Protein AF-0000000071928024 (afdb_homodimer)

Radius of gyration: 30.26 Å; Cα contacts (8 Å, |Δi|>4): 1349; chains: 2; bounding box: 45×90×63 Å

pLDDT: mean 90.98, std 7.34, range [58.66, 98.44]

Secondary structure (DSSP, 8-state):
--EEEEEE--EEEEEEEESS---TT-EEEEEEEEEEEESHHHHHHHHHHHTT-EEEEEEEEESSHHHHHHHHHHHHTT-EEEEEEEESS----EEEEE-TT--EEEEEPPP-----S----S--SEEEEE--SSTTHHHHHHHTTTSEEEEEPPGGG-S----SEEEEEHHHH-S-S-HHHHHHHHH-TT--EEEEE-GGG-EEEEETTEEEEEPPPP---S--TTHHHHHHHHHHHHHHTT--HHHHHHHHHHHHHHHHTSSSSSPPHHHHHHHTS--/--EEEEEE--EEEEEEEESS---TT-EEEEEEEEEEEESHHHHHHHHHHHTT-EEEEEEEEESSHHHHHHHHHHHHTT-EEEEEEEESS----EEEEE-TT--EEEEEPPP-----S----S--SEEEEE--SSTTHHHHHHHTTTSEEEEEPPGGG-S----SEEEEEHHHH-S-S-HHHHHHHHH-TT--EEEEE-GGG-EEEEETTEEEEEPPPP---S--TTHHHHHHHHHHHHHHTT--HHHHHHHHHHHHHHHHTSSSSSPPHHHHHHHTS--

Sequence (558 aa):
MSRILLLANLNCDHVLSLSEPLVAGARLQYLDQGRRLGGGAANTGIGLVWAGHEVTIASRIGLDETGDWLLEQAAGYGLDCSHVERFGGETGELLILVDSTGERTILRRPRRPDLPGDLPSEGVDCLYVNYPGTAIIGYMRQMLGKSFVVAQYPKGGQARRPCHVLVASRSDLGEVDDPWQHARQIAGEQLAWLVLTEGKAGAVAIHGEEQIRVAARPVSVVDTTGAGDAFAGGLIHGLARGMAIRDALQCAVDWGAFAVASESSIPSSALKNWLRQPHMSRILLLANLNCDHVLSLSEPLVAGARLQYLDQGRRLGGGAANTGIGLVWAGHEVTIASRIGLDETGDWLLEQAAGYGLDCSHVERFGGETGELLILVDSTGERTILRRPRRPDLPGDLPSEGVDCLYVNYPGTAIIGYMRQMLGKSFVVAQYPKGGQARRPCHVLVASRSDLGEVDDPWQHARQIAGEQLAWLVLTEGKAGAVAIHGEEQIRVAARPVSVVDTTGAGDAFAGGLIHGLARGMAIRDALQCAVDWGAFAVASESSIPSSALKNWLRQPH

Nearest PDB structures (foldseek):
  8cqx-assembly1_A  TM=8.487E-01  e=2.658E-20  Thermus sp.
  6znx-assembly1_A  TM=8.185E-01  e=6.713E-20  Thermus sp. 2.9
  1vm7-assembly1_B  TM=8.241E-01  e=2.400E-19  Thermotoga maritima MSB8
  3go6-assembly1_A  TM=7.535E-01  e=8.328E-17  Mycobacterium tuberculosis
  3i3y-assembly1_C  TM=7.233E-01  e=1.958E-17  Klebsiella pneumoniae subsp. pneumoniae MGH 78578

Organism: Aeromonas hydrophila subsp. hydrophila (strain ATCC 7966 / DSM 30187 / BCRC 13018 / CCUG 14551 / JCM 1027 / KCTC 2358 / NCIMB 9240 / NCTC 8049) (NCBI:txid380703)

Structure (mmCIF, N/CA/C/O backbone):
data_AF-0000000071928024-model_v1
#
loop_
_entity.id
_entity.type
_entity.pdbx_description
1 polymer 'Carbohydrate kinase, PfkB family'
#
loop_
_atom_site.group_PDB
_atom_site.id
_atom_site.type_symbol
_atom_site.label_atom_id
_atom_site.label_alt_id
_atom_site.label_comp_id
_atom_site.label_asym_id
_atom_site.label_entity_id
_atom_site.label_seq_id
_atom_site.pdbx_PDB_ins_code
_atom_site.Cartn_x
_atom_site.Cartn_y
_atom_site.Cartn_z
_atom_site.occupancy
_atom_site.B_iso_or_equiv
_atom_site.auth_seq_id
_atom_site.auth_comp_id
_atom_site.auth_asym_id
_atom_site.auth_atom_id
_atom_site.pdbx_PDB_model_num
ATOM 1 N N . MET A 1 1 ? -13.023 38.625 9.438 1 88.38 1 MET A N 1
ATOM 2 C CA . MET A 1 1 ? -12.383 37.875 8.367 1 88.38 1 MET A CA 1
ATOM 3 C C . MET A 1 1 ? -10.914 38.25 8.242 1 88.38 1 MET A C 1
ATOM 5 O O . MET A 1 1 ? -10.562 39.406 8.148 1 88.38 1 MET A O 1
ATOM 9 N N . SER A 1 2 ? -10.031 37.281 8.438 1 96.19 2 SER A N 1
ATOM 10 C CA . SER A 1 2 ? -8.586 37.5 8.336 1 96.19 2 SER A CA 1
ATOM 11 C C . SER A 1 2 ? -7.996 36.781 7.141 1 96.19 2 SER A C 1
ATOM 13 O O . SER A 1 2 ? -8.547 35.781 6.688 1 96.19 2 SER A O 1
ATOM 15 N N . ARG A 1 3 ? -6.961 37.375 6.555 1 97.06 3 ARG A N 1
ATOM 16 C CA . ARG A 1 3 ? -6.16 36.719 5.527 1 97.06 3 ARG A CA 1
ATOM 17 C C . ARG A 1 3 ? -5.105 35.812 6.152 1 97.06 3 ARG A C 1
ATOM 19 O O . ARG A 1 3 ? -4.211 36.281 6.855 1 97.06 3 ARG A O 1
ATOM 26 N N . ILE A 1 4 ? -5.312 34.562 5.906 1 98.06 4 ILE A N 1
ATOM 27 C CA . ILE A 1 4 ? -4.422 33.594 6.52 1 98.06 4 ILE A CA 1
ATOM 28 C C . ILE A 1 4 ? -3.65 32.844 5.434 1 98.06 4 ILE A C 1
ATOM 30 O O . ILE A 1 4 ? -4.238 32.375 4.453 1 98.06 4 ILE A O 1
ATOM 34 N N . LEU A 1 5 ? -2.352 32.75 5.547 1 97.56 5 LEU A N 1
ATOM 35 C CA . LEU A 1 5 ? -1.488 31.953 4.676 1 97.56 5 LEU A CA 1
ATOM 36 C C . LEU A 1 5 ? -0.953 30.734 5.402 1 97.56 5 LEU A C 1
ATOM 38 O O . LEU A 1 5 ? -0.353 30.859 6.477 1 97.56 5 LEU A O 1
ATOM 42 N N . LEU A 1 6 ? -1.237 29.609 4.867 1 97.19 6 LEU A N 1
ATOM 43 C CA . LEU A 1 6 ? -0.729 28.359 5.422 1 97.19 6 LEU A CA 1
ATOM 44 C C . LEU A 1 6 ? 0.419 27.812 4.578 1 97.19 6 LEU A C 1
ATOM 46 O O . LEU A 1 6 ? 0.23 27.484 3.404 1 97.19 6 LEU A O 1
ATOM 50 N N . LEU A 1 7 ? 1.562 27.781 5.141 1 95.75 7 LEU A N 1
ATOM 51 C CA . LEU A 1 7 ? 2.678 27.062 4.543 1 95.75 7 LEU A CA 1
ATOM 52 C C . LEU A 1 7 ? 2.766 25.641 5.102 1 95.75 7 LEU A C 1
ATOM 54 O O . LEU A 1 7 ? 3.408 25.422 6.129 1 95.75 7 LEU A O 1
ATOM 58 N N . ALA A 1 8 ? 2.117 24.734 4.41 1 93.81 8 ALA A N 1
ATOM 59 C CA . ALA A 1 8 ? 1.938 23.359 4.867 1 93.81 8 ALA A CA 1
ATOM 60 C C . ALA A 1 8 ? 1.68 22.422 3.695 1 93.81 8 ALA A C 1
ATOM 62 O O . ALA A 1 8 ? 1.272 22.859 2.617 1 93.81 8 ALA A O 1
ATOM 63 N N . ASN A 1 9 ? 1.868 21.203 3.936 1 91.62 9 ASN A N 1
ATOM 64 C CA . ASN A 1 9 ? 1.751 20.219 2.857 1 91.62 9 ASN A CA 1
ATOM 65 C C . ASN A 1 9 ? 0.297 19.828 2.613 1 91.62 9 ASN A C 1
ATOM 67 O O . ASN A 1 9 ? -0.513 19.828 3.543 1 91.62 9 ASN A O 1
ATOM 71 N N . LEU A 1 10 ? 0.037 19.578 1.352 1 92.38 10 LEU A N 1
ATOM 72 C CA . LEU A 1 10 ? -1.176 18.891 0.924 1 92.38 10 LEU A CA 1
ATOM 73 C C . LEU A 1 10 ? -0.891 17.422 0.627 1 92.38 10 LEU A C 1
ATOM 75 O O . LEU A 1 10 ? 0.026 17.109 -0.134 1 92.38 10 LEU A O 1
ATOM 79 N N . ASN A 1 11 ? -1.726 16.578 1.282 1 92.62 11 ASN A N 1
ATOM 80 C CA . ASN A 1 11 ? -1.462 15.156 1.123 1 92.62 11 ASN A CA 1
ATOM 81 C C . ASN A 1 11 ? -2.693 14.406 0.619 1 92.62 11 ASN A C 1
ATOM 83 O O . ASN A 1 11 ? -3.824 14.797 0.921 1 92.62 11 ASN A O 1
ATOM 87 N N . CYS A 1 12 ? -2.398 13.414 -0.195 1 94.25 12 CYS A N 1
ATOM 88 C CA . CYS A 1 12 ? -3.406 12.422 -0.548 1 94.25 12 CYS A CA 1
ATOM 89 C C . CYS A 1 12 ? -3.236 11.156 0.28 1 94.25 12 CYS A C 1
ATOM 91 O O . CYS A 1 12 ? -2.301 10.383 0.057 1 94.25 12 CYS A O 1
ATOM 93 N N . ASP A 1 13 ? -4.152 10.969 1.204 1 92.38 13 ASP A N 1
ATOM 94 C CA . ASP A 1 13 ? -4.145 9.758 2.023 1 92.38 13 ASP A CA 1
ATOM 95 C C . ASP A 1 13 ? -4.926 8.633 1.352 1 92.38 13 ASP A C 1
ATOM 97 O O . ASP A 1 13 ? -6.113 8.789 1.048 1 92.38 13 ASP A O 1
ATOM 101 N N . HIS A 1 14 ? -4.238 7.617 1.065 1 93.5 14 HIS A N 1
ATOM 102 C CA . HIS A 1 14 ? -4.883 6.422 0.535 1 93.5 14 HIS A CA 1
ATOM 103 C C . HIS A 1 14 ? -5.008 5.34 1.604 1 93.5 14 HIS A C 1
ATOM 105 O O . HIS A 1 14 ? -4.023 4.688 1.949 1 93.5 14 HIS A O 1
ATOM 111 N N . VAL A 1 15 ? -6.273 5.129 2.02 1 92.75 15 VAL A N 1
ATOM 112 C CA . VAL A 1 15 ? -6.5 4.305 3.203 1 92.75 15 VAL A CA 1
ATOM 113 C C . VAL A 1 15 ? -6.797 2.869 2.785 1 92.75 15 VAL A C 1
ATOM 115 O O . VAL A 1 15 ? -7.68 2.625 1.96 1 92.75 15 VAL A O 1
ATOM 118 N N . LEU A 1 16 ? -6.059 1.897 3.318 1 94.12 16 LEU A N 1
ATOM 119 C CA . LEU A 1 16 ? -6.262 0.464 3.145 1 94.12 16 LEU A CA 1
ATOM 120 C C . LEU A 1 16 ? -6.574 -0.206 4.48 1 94.12 16 LEU A C 1
ATOM 122 O O . LEU A 1 16 ? -5.766 -0.155 5.41 1 94.12 16 LEU A O 1
ATOM 126 N N . SER A 1 17 ? -7.727 -0.78 4.566 1 94.69 17 SER A N 1
ATOM 127 C CA . SER A 1 17 ? -8.133 -1.479 5.781 1 94.69 17 SER A CA 1
ATOM 128 C C . SER A 1 17 ? -7.75 -2.955 5.723 1 94.69 17 SER A C 1
ATOM 130 O O . SER A 1 17 ? -8.117 -3.658 4.777 1 94.69 17 SER A O 1
ATOM 132 N N . LEU A 1 18 ? -7.027 -3.393 6.711 1 95.81 18 LEU A N 1
ATOM 133 C CA . LEU A 1 18 ? -6.59 -4.781 6.762 1 95.81 18 LEU A CA 1
ATOM 134 C C . LEU A 1 18 ? -7.52 -5.613 7.637 1 95.81 18 LEU A C 1
ATOM 136 O O . LEU A 1 18 ? -8.016 -5.129 8.656 1 95.81 18 LEU A O 1
ATOM 140 N N . SER A 1 19 ? -7.742 -6.859 7.277 1 92.94 19 SER A N 1
ATOM 141 C CA . SER A 1 19 ? -8.641 -7.75 8 1 92.94 19 SER A CA 1
ATOM 142 C C . SER A 1 19 ? -7.984 -8.305 9.258 1 92.94 19 SER A C 1
ATOM 144 O O . SER A 1 19 ? -8.664 -8.828 10.148 1 92.94 19 SER A O 1
ATOM 146 N N . GLU A 1 20 ? -6.66 -8.297 9.359 1 94.94 20 GLU A N 1
ATOM 147 C CA . GLU A 1 20 ? -5.855 -8.828 10.453 1 94.94 20 GLU A CA 1
ATOM 148 C C . GLU A 1 20 ? -4.758 -7.848 10.859 1 94.94 20 GLU A C 1
ATOM 150 O O . GLU A 1 20 ? -4.496 -6.871 10.148 1 94.94 20 GLU A O 1
ATOM 155 N N . PRO A 1 21 ? -4.207 -8.055 12.031 1 95.38 21 PRO A N 1
ATOM 156 C CA . PRO A 1 21 ? -3.08 -7.199 12.422 1 95.38 21 PRO A CA 1
ATOM 157 C C . PRO A 1 21 ? -1.925 -7.262 11.422 1 95.38 21 PRO A C 1
ATOM 159 O O . PRO A 1 21 ? -1.637 -8.328 10.867 1 95.38 21 PRO A O 1
ATOM 162 N N . LEU A 1 22 ? -1.292 -6.176 11.188 1 95.88 22 LEU A N 1
ATOM 163 C CA . LEU A 1 22 ? -0.163 -6.113 10.266 1 95.88 22 LEU A CA 1
ATOM 164 C C . LEU A 1 22 ? 1.055 -6.824 10.852 1 95.88 22 LEU A C 1
ATOM 166 O O . LEU A 1 22 ? 1.538 -6.457 11.922 1 95.88 22 LEU A O 1
ATOM 170 N N . VAL A 1 23 ? 1.495 -7.82 10.195 1 94.94 23 VAL A N 1
ATOM 171 C CA . VAL A 1 23 ? 2.686 -8.57 10.578 1 94.94 23 VAL A CA 1
ATOM 172 C C . VAL A 1 23 ? 3.607 -8.727 9.367 1 94.94 23 VAL A C 1
ATOM 174 O O . VAL A 1 23 ? 3.164 -9.117 8.281 1 94.94 23 VAL A O 1
ATOM 177 N N . ALA A 1 24 ? 4.863 -8.375 9.602 1 92.88 24 ALA A N 1
ATOM 178 C CA . ALA A 1 24 ? 5.828 -8.562 8.523 1 92.88 24 ALA A CA 1
ATOM 179 C C . ALA A 1 24 ? 5.867 -10.023 8.07 1 92.88 24 ALA A C 1
ATOM 181 O O . ALA A 1 24 ? 5.836 -10.938 8.891 1 92.88 24 ALA A O 1
ATOM 182 N N . GLY A 1 25 ? 5.887 -10.273 6.738 1 90.31 25 GLY A N 1
ATOM 183 C CA . GLY A 1 25 ? 5.988 -11.617 6.184 1 90.31 25 GLY A CA 1
ATOM 184 C C . GLY A 1 25 ? 4.637 -12.266 5.949 1 90.31 25 GLY A C 1
ATOM 185 O O . GLY A 1 25 ? 4.551 -13.336 5.344 1 90.31 25 GLY A O 1
ATOM 186 N N . ALA A 1 26 ? 3.6 -11.602 6.352 1 91.75 26 ALA A N 1
ATOM 187 C CA . ALA A 1 26 ? 2.27 -12.203 6.273 1 91.75 26 ALA A CA 1
ATOM 188 C C . ALA A 1 26 ? 1.633 -11.945 4.91 1 91.75 26 ALA A C 1
ATOM 190 O O . ALA A 1 26 ? 2.152 -11.164 4.109 1 91.75 26 ALA A O 1
ATOM 191 N N . ARG A 1 27 ? 0.641 -12.734 4.641 1 89.12 27 ARG A N 1
ATOM 192 C CA . ARG A 1 27 ? -0.302 -12.5 3.551 1 89.12 27 ARG A CA 1
ATOM 193 C C . ARG A 1 27 ? -1.66 -12.062 4.086 1 89.12 27 ARG A C 1
ATOM 195 O O . ARG A 1 27 ? -2.352 -12.836 4.75 1 89.12 27 ARG A O 1
ATOM 202 N N . LEU A 1 28 ? -1.999 -10.828 3.777 1 94.12 28 LEU A N 1
ATOM 203 C CA . LEU A 1 28 ? -3.186 -10.242 4.387 1 94.12 28 LEU A CA 1
ATOM 204 C C . LEU A 1 28 ? -4.164 -9.758 3.322 1 94.12 28 LEU A C 1
ATOM 206 O O . LEU A 1 28 ? -3.752 -9.375 2.225 1 94.12 28 LEU A O 1
ATOM 210 N N . GLN A 1 29 ? -5.359 -9.781 3.697 1 92.75 29 GLN A N 1
ATOM 211 C CA . GLN A 1 29 ? -6.379 -9.18 2.848 1 92.75 29 GLN A CA 1
ATOM 212 C C . GLN A 1 29 ? -6.617 -7.719 3.223 1 92.75 29 GLN A C 1
ATOM 214 O O . GLN A 1 29 ? -6.598 -7.367 4.406 1 92.75 29 GLN A O 1
ATOM 219 N N . TYR A 1 30 ? -6.816 -6.918 2.184 1 93.69 30 TYR A N 1
ATOM 220 C CA . TYR A 1 30 ? -7.125 -5.52 2.469 1 93.69 30 TYR A CA 1
ATOM 221 C C . TYR A 1 30 ? -8.336 -5.055 1.677 1 93.69 30 TYR A C 1
ATOM 223 O O . TYR A 1 30 ? -8.664 -5.633 0.637 1 93.69 30 TYR A O 1
ATOM 231 N N . LEU A 1 31 ? -9.047 -4.121 2.227 1 91.12 31 LEU A N 1
ATOM 232 C CA . LEU A 1 31 ? -10.078 -3.363 1.528 1 91.12 31 LEU A CA 1
ATOM 233 C C . LEU A 1 31 ? -9.609 -1.941 1.24 1 91.12 31 LEU A C 1
ATOM 235 O O . LEU A 1 31 ? -9.102 -1.258 2.131 1 91.12 31 LEU A O 1
ATOM 239 N N . ASP A 1 32 ? -9.734 -1.62 -0.025 1 89.75 32 ASP A N 1
ATOM 240 C CA . ASP A 1 32 ? -9.367 -0.263 -0.421 1 89.75 32 ASP A CA 1
ATOM 241 C C . ASP A 1 32 ? -10.469 0.731 -0.045 1 89.75 32 ASP A C 1
ATOM 243 O O . ASP A 1 32 ? -11.555 0.706 -0.617 1 89.75 32 ASP A O 1
ATOM 247 N N . GLN A 1 33 ? -10.188 1.674 0.934 1 89.88 33 GLN A N 1
ATOM 248 C CA . GLN A 1 33 ? -11.18 2.637 1.407 1 89.88 33 GLN A CA 1
ATOM 249 C C . GLN A 1 33 ? -11.117 3.932 0.603 1 89.88 33 GLN A C 1
ATOM 251 O O . GLN A 1 33 ? -11.852 4.879 0.884 1 89.88 33 GLN A O 1
ATOM 256 N N . GLY A 1 34 ? -10.203 3.943 -0.386 1 89.31 34 GLY A N 1
ATOM 257 C CA . GLY A 1 34 ? -10.125 5.082 -1.29 1 89.31 34 GLY A CA 1
ATOM 258 C C . GLY A 1 34 ? -9.211 6.18 -0.793 1 89.31 34 GLY A C 1
ATOM 259 O O . GLY A 1 34 ? -8.414 5.965 0.127 1 89.31 34 GLY A O 1
ATOM 260 N N . ARG A 1 35 ? -9.273 7.355 -1.5 1 91.75 35 ARG A N 1
ATOM 261 C CA . ARG A 1 35 ? -8.438 8.516 -1.246 1 91.75 35 ARG A CA 1
ATOM 262 C C . ARG A 1 35 ? -9.133 9.508 -0.325 1 91.75 35 ARG A C 1
ATOM 264 O O . ARG A 1 35 ? -10.359 9.656 -0.375 1 91.75 35 ARG A O 1
ATOM 271 N N . ARG A 1 36 ? -8.359 10.094 0.477 1 90.75 36 ARG A N 1
ATOM 272 C CA . ARG A 1 36 ? -8.82 11.172 1.347 1 90.75 36 ARG A CA 1
ATOM 273 C C . ARG A 1 36 ? -7.859 12.359 1.302 1 90.75 36 ARG A C 1
ATOM 275 O O . ARG A 1 36 ? -6.641 12.18 1.231 1 90.75 36 ARG A O 1
ATOM 282 N N . LEU A 1 37 ? -8.484 13.5 1.27 1 93.19 37 LEU A N 1
ATOM 283 C CA . LEU A 1 37 ? -7.684 14.711 1.37 1 93.19 37 LEU A CA 1
ATOM 284 C C . LEU A 1 37 ? -7.059 14.836 2.756 1 93.19 37 LEU A C 1
ATOM 286 O O . LEU A 1 37 ? -7.715 14.57 3.764 1 93.19 37 LEU A O 1
ATOM 290 N N . GLY A 1 38 ? -5.754 15.172 2.738 1 91.19 38 GLY A N 1
ATOM 291 C CA . GLY A 1 38 ? -5.059 15.375 3.998 1 91.19 38 GLY A CA 1
ATOM 292 C C . GLY A 1 38 ? -3.887 16.328 3.885 1 91.19 38 GLY A C 1
ATOM 293 O O . GLY A 1 38 ? -3.812 17.125 2.943 1 91.19 38 GLY A O 1
ATOM 294 N N . GLY A 1 39 ? -3.102 16.219 5.012 1 91.88 39 GLY A N 1
ATOM 295 C CA . GLY A 1 39 ? -1.996 17.172 5.094 1 91.88 39 GLY A CA 1
ATOM 296 C C . GLY A 1 39 ? -2.291 18.359 5.988 1 91.88 39 GLY A C 1
ATOM 297 O O . GLY A 1 39 ? -3.447 18.766 6.129 1 91.88 39 GLY A O 1
ATOM 298 N N . GLY A 1 40 ? -1.245 18.875 6.406 1 93.25 40 GLY A N 1
ATOM 299 C CA . GLY A 1 40 ? -1.412 19.984 7.328 1 93.25 40 GLY A CA 1
ATOM 300 C C . GLY A 1 40 ? -2.186 21.156 6.73 1 93.25 40 GLY A C 1
ATOM 301 O O . GLY A 1 40 ? -2.939 21.828 7.43 1 93.25 40 GLY A O 1
ATOM 302 N N . ALA A 1 41 ? -2.035 21.422 5.449 1 94.69 41 ALA A N 1
ATOM 303 C CA . ALA A 1 41 ? -2.709 22.531 4.793 1 94.69 41 ALA A CA 1
ATOM 304 C C . ALA A 1 41 ? -4.223 22.344 4.805 1 94.69 41 ALA A C 1
ATOM 306 O O . ALA A 1 41 ? -4.961 23.234 5.219 1 94.69 41 ALA A O 1
ATOM 307 N N . ALA A 1 42 ? -4.625 21.219 4.406 1 95.31 42 ALA A N 1
ATOM 308 C CA . ALA A 1 42 ? -6.059 20.953 4.371 1 95.31 42 ALA A CA 1
ATOM 309 C C . ALA A 1 42 ? -6.621 20.781 5.781 1 95.31 42 ALA A C 1
ATOM 311 O O . ALA A 1 42 ? -7.672 21.344 6.105 1 95.31 42 ALA A O 1
ATOM 312 N N . ASN A 1 43 ? -5.953 20.062 6.621 1 94.5 43 ASN A N 1
ATOM 313 C CA . ASN A 1 43 ? -6.426 19.766 7.969 1 94.5 43 ASN A CA 1
ATOM 314 C C . ASN A 1 43 ? -6.605 21.047 8.797 1 94.5 43 ASN A C 1
ATOM 316 O O . ASN A 1 43 ? -7.562 21.156 9.562 1 94.5 43 ASN A O 1
ATOM 320 N N . THR A 1 44 ? -5.699 21.906 8.641 1 96.69 44 THR A N 1
ATOM 321 C CA . THR A 1 44 ? -5.777 23.172 9.352 1 96.69 44 THR A CA 1
ATOM 322 C C . THR A 1 44 ? -6.66 24.156 8.594 1 96.69 44 THR A C 1
ATOM 324 O O . THR A 1 44 ? -7.484 24.844 9.203 1 96.69 44 THR A O 1
ATOM 327 N N . GLY A 1 45 ? -6.582 24.203 7.359 1 97.25 45 GLY A N 1
ATOM 328 C CA . GLY A 1 45 ? -7.148 25.25 6.523 1 97.25 45 GLY A CA 1
ATOM 329 C C . GLY A 1 45 ? -8.656 25.156 6.383 1 97.25 45 GLY A C 1
ATOM 330 O O . GLY A 1 45 ? -9.352 26.172 6.395 1 97.25 45 GLY A O 1
ATOM 331 N N . ILE A 1 46 ? -9.203 24 6.25 1 96.19 46 ILE A N 1
ATOM 332 C CA . ILE A 1 46 ? -10.625 23.828 5.977 1 96.19 46 ILE A CA 1
ATOM 333 C C . ILE A 1 46 ? -11.445 24.391 7.129 1 96.19 46 ILE A C 1
ATOM 335 O O . ILE A 1 46 ? -12.406 25.125 6.906 1 96.19 46 ILE A O 1
ATOM 339 N N . GLY A 1 47 ? -11.055 24.062 8.312 1 94.94 47 GLY A N 1
ATOM 340 C CA . GLY A 1 47 ? -11.742 24.641 9.461 1 94.94 47 GLY A CA 1
ATOM 341 C C . GLY A 1 47 ? -11.711 26.156 9.469 1 94.94 47 GLY A C 1
ATOM 342 O O . GLY A 1 47 ? -12.695 26.797 9.828 1 94.94 47 GLY A O 1
ATOM 343 N N . LEU A 1 48 ? -10.625 26.719 9.102 1 97.31 48 LEU A N 1
ATOM 344 C CA . LEU A 1 48 ? -10.469 28.172 9.062 1 97.31 48 LEU A CA 1
ATOM 345 C C . LEU A 1 48 ? -11.359 28.781 7.992 1 97.31 48 LEU A C 1
ATOM 347 O O . LEU A 1 48 ? -11.938 29.859 8.195 1 97.31 48 LEU A O 1
ATOM 351 N N . VAL A 1 49 ? -11.469 28.109 6.855 1 96.81 49 VAL A N 1
ATOM 352 C CA . VAL A 1 49 ? -12.391 28.547 5.816 1 96.81 49 VAL A CA 1
ATOM 353 C C . VAL A 1 49 ? -13.82 28.547 6.363 1 96.81 49 VAL A C 1
ATOM 355 O O . VAL A 1 49 ? -14.547 29.531 6.211 1 96.81 49 VAL A O 1
ATOM 358 N N . TRP A 1 50 ? -14.18 27.5 7.035 1 94.88 50 TRP A N 1
ATOM 359 C CA . TRP A 1 50 ? -15.516 27.375 7.602 1 94.88 50 TRP A CA 1
ATOM 360 C C . TRP A 1 50 ? -15.766 28.453 8.648 1 94.88 50 TRP A C 1
ATOM 362 O O . TRP A 1 50 ? -16.906 28.891 8.828 1 94.88 50 TRP A O 1
ATOM 372 N N . ALA A 1 51 ? -14.719 28.844 9.297 1 95.12 51 ALA A N 1
ATOM 373 C CA . ALA A 1 51 ? -14.82 29.875 10.336 1 95.12 51 ALA A CA 1
ATOM 374 C C . ALA A 1 51 ? -14.914 31.266 9.719 1 95.12 51 ALA A C 1
ATOM 376 O O . ALA A 1 51 ? -15.023 32.25 10.438 1 95.12 51 ALA A O 1
ATOM 377 N N . GLY A 1 52 ? -14.758 31.359 8.367 1 95.25 52 GLY A N 1
ATOM 378 C CA . GLY A 1 52 ? -15.023 32.625 7.684 1 95.25 52 GLY A CA 1
ATOM 379 C C . GLY A 1 52 ? -13.758 33.344 7.266 1 95.25 52 GLY A C 1
ATOM 380 O O . GLY A 1 52 ? -13.82 34.5 6.816 1 95.25 52 GLY A O 1
ATOM 381 N N . HIS A 1 53 ? -12.602 32.75 7.363 1 97.38 53 HIS A N 1
ATOM 382 C CA . HIS A 1 53 ? -11.344 33.375 6.992 1 97.38 53 HIS A CA 1
ATOM 383 C C . HIS A 1 53 ? -11.031 33.156 5.516 1 97.38 53 HIS A C 1
ATOM 385 O O . HIS A 1 53 ? -11.594 32.25 4.887 1 97.38 53 HIS A O 1
ATOM 391 N N . GLU A 1 54 ? -10.289 34.062 4.957 1 97.88 54 GLU A N 1
ATOM 392 C CA . GLU A 1 54 ? -9.672 33.844 3.654 1 97.88 54 GLU A CA 1
ATOM 393 C C . GLU A 1 54 ? -8.359 33.094 3.791 1 97.88 54 GLU A C 1
ATOM 395 O O . GLU A 1 54 ? -7.387 33.594 4.344 1 97.88 54 GLU A O 1
ATOM 400 N N . VAL A 1 55 ? -8.383 31.875 3.293 1 98.25 55 VAL A N 1
ATOM 401 C CA . VAL A 1 55 ? -7.246 31 3.543 1 98.25 55 VAL A CA 1
ATOM 402 C C . VAL A 1 55 ? -6.535 30.688 2.229 1 98.25 55 VAL A C 1
ATOM 404 O O . VAL A 1 55 ? -7.137 30.141 1.309 1 98.25 55 VAL A O 1
ATOM 407 N N . THR A 1 56 ? -5.293 31.047 2.139 1 97.5 56 THR A N 1
ATOM 408 C CA . THR A 1 56 ? -4.418 30.688 1.035 1 97.5 56 THR A CA 1
ATOM 409 C C . THR A 1 56 ? -3.404 29.625 1.478 1 97.5 56 THR A C 1
ATOM 411 O O . THR A 1 56 ? -2.857 29.703 2.578 1 97.5 56 THR A O 1
ATOM 414 N N . ILE A 1 57 ? -3.199 28.656 0.619 1 96 57 ILE A N 1
ATOM 415 C CA . ILE A 1 57 ? -2.236 27.609 0.965 1 96 57 ILE A CA 1
ATOM 416 C C . ILE A 1 57 ? -1.033 27.688 0.029 1 96 57 ILE A C 1
ATOM 418 O O . ILE A 1 57 ? -1.184 27.953 -1.166 1 96 57 ILE A O 1
ATOM 422 N N . ALA A 1 58 ? 0.148 27.594 0.609 1 94.75 58 ALA A N 1
ATOM 423 C CA . ALA A 1 58 ? 1.397 27.422 -0.128 1 94.75 58 ALA A CA 1
ATOM 424 C C . ALA A 1 58 ? 1.981 26.031 0.089 1 94.75 58 ALA A C 1
ATOM 426 O O . ALA A 1 58 ? 2.309 25.656 1.218 1 94.75 58 ALA A O 1
ATOM 427 N N . SER A 1 59 ? 2.043 25.297 -0.923 1 93 59 SER A N 1
ATOM 428 C CA . SER A 1 59 ? 2.484 23.906 -0.91 1 93 59 SER A CA 1
ATOM 429 C C . SER A 1 59 ? 3.07 23.5 -2.258 1 93 59 SER A C 1
ATOM 431 O O . SER A 1 59 ? 3.207 24.328 -3.158 1 93 59 SER A O 1
ATOM 433 N N . ARG A 1 60 ? 3.584 22.266 -2.289 1 91.25 60 ARG A N 1
ATOM 434 C CA . ARG A 1 60 ? 4.094 21.703 -3.537 1 91.25 60 ARG A CA 1
ATOM 435 C C . ARG A 1 60 ? 3.49 20.328 -3.812 1 91.25 60 ARG A C 1
ATOM 437 O O . ARG A 1 60 ? 3.438 19.484 -2.922 1 91.25 60 ARG A O 1
ATOM 444 N N . ILE A 1 61 ? 2.979 20.234 -5.062 1 91.69 61 ILE A N 1
ATOM 445 C CA . ILE A 1 61 ? 2.469 18.938 -5.492 1 91.69 61 ILE A CA 1
ATOM 446 C C . ILE A 1 61 ? 2.977 18.625 -6.902 1 91.69 61 ILE A C 1
ATOM 448 O O . ILE A 1 61 ? 3.471 19.5 -7.602 1 91.69 61 ILE A O 1
ATOM 452 N N . GLY A 1 62 ? 2.934 17.391 -7.25 1 90.75 62 GLY A N 1
ATOM 453 C CA . GLY A 1 62 ? 3.441 16.969 -8.547 1 90.75 62 GLY A CA 1
ATOM 454 C C . GLY A 1 62 ? 2.492 17.281 -9.688 1 90.75 62 GLY A C 1
ATOM 455 O O . GLY A 1 62 ? 1.322 17.594 -9.461 1 90.75 62 GLY A O 1
ATOM 456 N N . LEU A 1 63 ? 3.066 17.297 -10.906 1 92 63 LEU A N 1
ATOM 457 C CA . LEU A 1 63 ? 2.277 17.375 -12.133 1 92 63 LEU A CA 1
ATOM 458 C C . LEU A 1 63 ? 1.745 15.992 -12.523 1 92 63 LEU A C 1
ATOM 460 O O . LEU A 1 63 ? 2.252 15.375 -13.461 1 92 63 LEU A O 1
ATOM 464 N N . ASP A 1 64 ? 0.796 15.523 -11.836 1 90.25 64 ASP A N 1
ATOM 465 C CA . ASP A 1 64 ? 0.22 14.195 -12.047 1 90.25 64 ASP A CA 1
ATOM 466 C C . ASP A 1 64 ? -1.252 14.164 -11.641 1 90.25 64 ASP A C 1
ATOM 468 O O . ASP A 1 64 ? -1.817 15.195 -11.258 1 90.25 64 ASP A O 1
ATOM 472 N N . GLU A 1 65 ? -1.835 13.039 -11.812 1 90.19 65 GLU A N 1
ATOM 473 C CA . GLU A 1 65 ? -3.262 12.906 -11.531 1 90.19 65 GLU A CA 1
ATOM 474 C C . GLU A 1 65 ? -3.557 13.133 -10.055 1 90.19 65 GLU A C 1
ATOM 476 O O . GLU A 1 65 ? -4.586 13.711 -9.703 1 90.19 65 GLU A O 1
ATOM 481 N N . THR A 1 66 ? -2.703 12.641 -9.242 1 92 66 THR A N 1
ATOM 482 C CA . THR A 1 66 ? -2.879 12.844 -7.809 1 92 66 THR A CA 1
ATOM 483 C C . THR A 1 66 ? -2.832 14.328 -7.461 1 92 66 THR A C 1
ATOM 485 O O . THR A 1 66 ? -3.639 14.812 -6.66 1 92 66 THR A O 1
ATOM 488 N N . GLY A 1 67 ? -1.885 14.953 -8.016 1 94.38 67 GLY A N 1
ATOM 489 C CA . GLY A 1 67 ? -1.813 16.391 -7.828 1 94.38 67 GLY A CA 1
ATOM 490 C C . GLY A 1 67 ? -3.07 17.125 -8.273 1 94.38 67 GLY A C 1
ATOM 491 O O . GLY A 1 67 ? -3.562 18 -7.578 1 94.38 67 GLY A O 1
ATOM 492 N N . ASP A 1 68 ? -3.615 16.75 -9.453 1 95.69 68 ASP A N 1
ATOM 493 C CA . ASP A 1 68 ? -4.855 17.344 -9.953 1 95.69 68 ASP A CA 1
ATOM 494 C C . ASP A 1 68 ? -6.008 17.094 -8.977 1 95.69 68 ASP A C 1
ATOM 496 O O . ASP A 1 68 ? -6.789 18 -8.695 1 95.69 68 ASP A O 1
ATOM 500 N N . TRP A 1 69 ? -6.02 15.93 -8.562 1 95.56 69 TRP A N 1
ATOM 501 C CA . TRP A 1 69 ? -7.066 15.539 -7.617 1 95.56 69 TRP A CA 1
ATOM 502 C C . TRP A 1 69 ? -6.984 16.375 -6.344 1 95.56 69 TRP A C 1
ATOM 504 O O . TRP A 1 69 ? -8.008 16.844 -5.84 1 95.56 69 TRP A O 1
ATOM 514 N N . LEU A 1 70 ? -5.832 16.562 -5.84 1 96.62 70 LEU A N 1
ATOM 515 C CA . LEU A 1 70 ? -5.613 17.344 -4.621 1 96.62 70 LEU A CA 1
ATOM 516 C C . LEU A 1 70 ? -6.078 18.781 -4.797 1 96.62 70 LEU A C 1
ATOM 518 O O . LEU A 1 70 ? -6.746 19.328 -3.924 1 96.62 70 LEU A O 1
ATOM 522 N N . LEU A 1 71 ? -5.727 19.375 -5.879 1 96.5 71 LEU A N 1
ATOM 523 C CA . LEU A 1 71 ? -6.117 20.75 -6.148 1 96.5 71 LEU A CA 1
ATOM 524 C C . LEU A 1 71 ? -7.637 20.891 -6.223 1 96.5 71 LEU A C 1
ATOM 526 O O . LEU A 1 71 ? -8.211 21.812 -5.652 1 96.5 71 LEU A O 1
ATOM 530 N N . GLU A 1 72 ? -8.211 19.969 -6.91 1 96.69 72 GLU A N 1
ATOM 531 C CA . GLU A 1 72 ? -9.664 19.969 -7.039 1 96.69 72 GLU A CA 1
ATOM 532 C C . GLU A 1 72 ? -10.336 19.844 -5.676 1 96.69 72 GLU A C 1
ATOM 534 O O . GLU A 1 72 ? -11.281 20.578 -5.375 1 96.69 72 GLU A O 1
ATOM 539 N N . GLN A 1 73 ? -9.844 18.953 -4.895 1 96.31 73 GLN A N 1
ATOM 540 C CA . GLN A 1 73 ? -10.414 18.734 -3.57 1 96.31 73 GLN A CA 1
ATOM 541 C C . 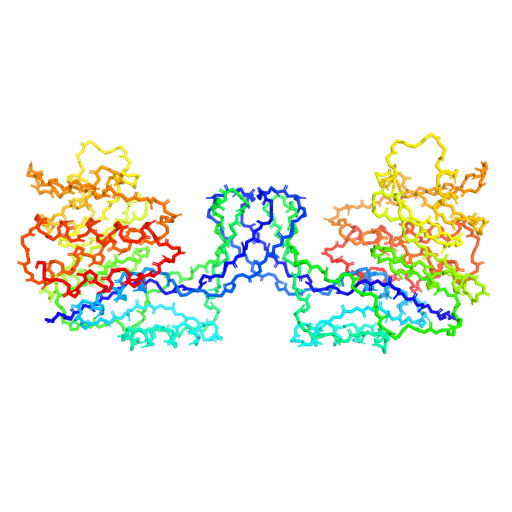GLN A 1 73 ? -10.242 19.969 -2.691 1 96.31 73 GLN A C 1
ATOM 543 O O . GLN A 1 73 ? -11.203 20.438 -2.066 1 96.31 73 GLN A O 1
ATOM 548 N N . ALA A 1 74 ? -9.055 20.453 -2.662 1 96.94 74 ALA A N 1
ATOM 549 C CA . ALA A 1 74 ? -8.766 21.609 -1.822 1 96.94 74 ALA A CA 1
ATOM 550 C C . ALA A 1 74 ? -9.609 22.812 -2.234 1 96.94 74 ALA A C 1
ATOM 552 O O . ALA A 1 74 ? -10.195 23.484 -1.384 1 96.94 74 ALA A O 1
ATOM 553 N N . ALA A 1 75 ? -9.664 23.047 -3.518 1 96 75 ALA A N 1
ATOM 554 C CA . ALA A 1 75 ? -10.469 24.156 -4.031 1 96 75 ALA A CA 1
ATOM 555 C C . ALA A 1 75 ? -11.945 23.953 -3.701 1 96 75 ALA A C 1
ATOM 557 O O . ALA A 1 75 ? -12.664 24.922 -3.424 1 96 75 ALA A O 1
ATOM 558 N N . GLY A 1 76 ? -12.367 22.812 -3.74 1 95.88 76 GLY A N 1
ATOM 559 C CA . GLY A 1 76 ? -13.742 22.484 -3.416 1 95.88 76 GLY A CA 1
ATOM 560 C C . GLY A 1 76 ? -14.133 22.859 -1.997 1 95.88 76 GLY A C 1
ATOM 561 O O . GLY A 1 76 ? -15.289 23.172 -1.727 1 95.88 76 GLY A O 1
ATOM 562 N N . TYR A 1 77 ? -13.148 22.875 -1.104 1 95.31 77 TYR A N 1
ATOM 563 C CA . TYR A 1 77 ? -13.391 23.234 0.286 1 95.31 77 TYR A CA 1
ATOM 564 C C . TYR A 1 77 ? -13.203 24.734 0.499 1 95.31 77 TYR A C 1
ATOM 566 O O . TYR A 1 77 ? -13.289 25.219 1.628 1 95.31 77 TYR A O 1
ATOM 574 N N . GLY A 1 78 ? -12.797 25.438 -0.575 1 96.88 78 GLY A N 1
ATOM 575 C CA . GLY A 1 78 ? -12.688 26.891 -0.502 1 96.88 78 GLY A CA 1
ATOM 576 C C . GLY A 1 78 ? -11.273 27.359 -0.247 1 96.88 78 GLY A C 1
ATOM 577 O O . GLY A 1 78 ? -11.047 28.547 -0.022 1 96.88 78 GLY A O 1
ATOM 578 N N . LEU A 1 79 ? -10.328 26.469 -0.265 1 97.56 79 LEU A N 1
ATOM 579 C CA . LEU A 1 79 ? -8.938 26.859 -0.092 1 97.56 79 LEU A CA 1
ATOM 580 C C . LEU A 1 79 ? -8.391 27.5 -1.362 1 97.56 79 LEU A C 1
ATOM 582 O O . LEU A 1 79 ? -8.625 27 -2.465 1 97.56 79 LEU A O 1
ATOM 586 N N . ASP A 1 80 ? -7.77 28.656 -1.202 1 97.56 80 ASP A N 1
ATOM 587 C CA . ASP A 1 80 ? -7.094 29.297 -2.326 1 97.56 80 ASP A CA 1
ATOM 588 C C . ASP A 1 80 ? -5.762 28.609 -2.627 1 97.56 80 ASP A C 1
ATOM 590 O O . ASP A 1 80 ? -4.816 28.719 -1.846 1 97.56 80 ASP A O 1
ATOM 594 N N . CYS A 1 81 ? -5.664 28.016 -3.787 1 96.25 81 CYS A N 1
ATOM 595 C CA . CYS A 1 81 ? -4.504 27.203 -4.145 1 96.25 81 CYS A CA 1
ATOM 596 C C . CYS A 1 81 ? -3.602 27.953 -5.125 1 96.25 81 CYS A C 1
ATOM 598 O O . CYS A 1 81 ? -2.795 27.328 -5.82 1 96.25 81 CYS A O 1
ATOM 600 N N . SER A 1 82 ? -3.674 29.219 -5.195 1 94.69 82 SER A N 1
ATOM 601 C CA . SER A 1 82 ? -2.932 30.016 -6.168 1 94.69 82 SER A CA 1
ATOM 602 C C . SER A 1 82 ? -1.428 29.906 -5.941 1 94.69 82 SER A C 1
ATOM 604 O O . SER A 1 82 ? -0.638 30.156 -6.852 1 94.69 82 SER A O 1
ATOM 606 N N . HIS A 1 83 ? -1.027 29.484 -4.746 1 94.56 83 HIS A N 1
ATOM 607 C CA . HIS A 1 83 ? 0.396 29.391 -4.441 1 94.56 83 HIS A CA 1
ATOM 608 C C . HIS A 1 83 ? 0.812 27.938 -4.211 1 94.56 83 HIS A C 1
ATOM 610 O O . HIS A 1 83 ? 1.809 27.672 -3.537 1 94.56 83 HIS A O 1
ATOM 616 N N . VAL A 1 84 ? 0.048 27.094 -4.742 1 94.12 84 VAL A N 1
ATOM 617 C CA . VAL A 1 84 ? 0.468 25.688 -4.785 1 94.12 84 VAL A CA 1
ATOM 618 C C . VAL A 1 84 ? 1.284 25.438 -6.051 1 94.12 84 VAL A C 1
ATOM 620 O O . VAL A 1 84 ? 0.759 25.516 -7.164 1 94.12 84 VAL A O 1
ATOM 623 N N . GLU A 1 85 ? 2.494 25.172 -5.832 1 92.94 85 GLU A N 1
ATOM 624 C CA . GLU A 1 85 ? 3.398 24.953 -6.957 1 92.94 85 GLU A CA 1
ATOM 625 C C . GLU A 1 85 ? 3.283 23.516 -7.48 1 92.94 85 GLU A C 1
ATOM 627 O O . GLU A 1 85 ? 3.26 22.562 -6.699 1 92.94 85 GLU A O 1
ATOM 632 N N . ARG A 1 86 ? 3.283 23.438 -8.789 1 91.88 86 ARG A N 1
ATOM 633 C CA . ARG A 1 86 ? 3.324 22.141 -9.461 1 91.88 86 ARG A CA 1
ATOM 634 C C . ARG A 1 86 ? 4.738 21.812 -9.914 1 91.88 86 ARG A C 1
ATOM 636 O O . ARG A 1 86 ? 5.344 22.562 -10.68 1 91.88 86 ARG A O 1
ATOM 643 N N . PHE A 1 87 ? 5.309 20.797 -9.414 1 88.44 87 PHE A N 1
ATOM 644 C CA . PHE A 1 87 ? 6.664 20.453 -9.812 1 88.44 87 PHE A CA 1
ATOM 645 C C . PHE A 1 87 ? 6.66 19.219 -10.711 1 88.44 87 PHE A C 1
ATOM 647 O O . PHE A 1 87 ? 5.695 18.453 -10.719 1 88.44 87 PHE A O 1
ATOM 654 N N . GLY A 1 88 ? 7.77 19.078 -11.477 1 86.38 88 GLY A N 1
ATOM 655 C CA . GLY A 1 88 ? 7.934 17.906 -12.32 1 86.38 88 GLY A CA 1
ATOM 656 C C . GLY A 1 88 ? 8.18 16.625 -11.523 1 86.38 88 GLY A C 1
ATOM 657 O O . GLY A 1 88 ? 9.109 16.562 -10.719 1 86.38 88 GLY A O 1
ATOM 658 N N . GLY A 1 89 ? 7.25 15.75 -11.516 1 83.88 89 GLY A N 1
ATOM 659 C CA . GLY A 1 89 ? 7.348 14.5 -10.781 1 83.88 89 GLY A CA 1
ATOM 660 C C . GLY A 1 89 ? 6.016 14.031 -10.227 1 83.88 89 GLY A C 1
ATOM 661 O O . GLY A 1 89 ? 4.961 14.531 -10.625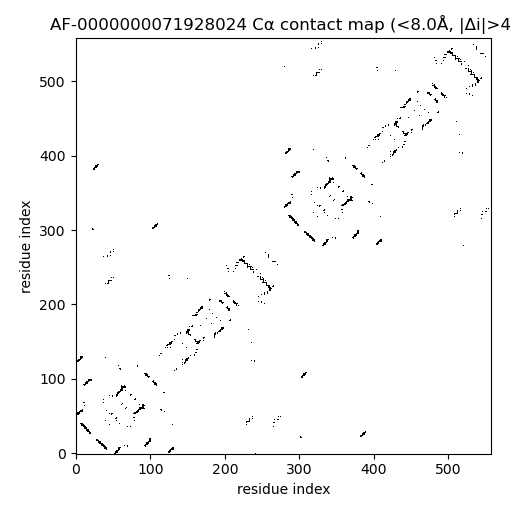 1 83.88 89 GLY A O 1
ATOM 662 N N . GLU A 1 90 ? 6.133 13.047 -9.289 1 85 90 GLU A N 1
ATOM 663 C CA . GLU A 1 90 ? 4.918 12.461 -8.734 1 85 90 GLU A CA 1
ATOM 664 C C . GLU A 1 90 ? 4.605 13.031 -7.355 1 85 90 GLU A C 1
ATOM 666 O O . GLU A 1 90 ? 5.512 13.258 -6.551 1 85 90 GLU A O 1
ATOM 671 N N . THR A 1 91 ? 3.355 13.5 -7.109 1 86.5 91 THR A N 1
ATOM 672 C CA . THR A 1 91 ? 2.893 13.922 -5.793 1 86.5 91 THR A CA 1
ATOM 673 C C . THR A 1 91 ? 3.08 12.805 -4.77 1 86.5 91 THR A C 1
ATOM 675 O O . THR A 1 91 ? 3.52 13.047 -3.645 1 86.5 91 THR A O 1
ATOM 678 N N . GLY A 1 92 ? 2.965 11.609 -5.121 1 82.19 92 GLY A N 1
ATOM 679 C CA . GLY A 1 92 ? 3.012 10.461 -4.227 1 82.19 92 GLY A CA 1
ATOM 680 C C . GLY A 1 92 ? 1.831 10.398 -3.273 1 82.19 92 GLY A C 1
ATOM 681 O O . GLY A 1 92 ? 1.354 11.438 -2.801 1 82.19 92 GLY A O 1
ATOM 682 N N . GLU A 1 93 ? 1.301 9.242 -3.047 1 90.06 93 GLU A N 1
ATOM 683 C CA . GLU A 1 93 ? 0.226 9.016 -2.084 1 90.06 93 GLU A CA 1
ATOM 684 C C . GLU A 1 93 ? 0.77 8.453 -0.772 1 90.06 93 GLU A C 1
ATOM 686 O O . GLU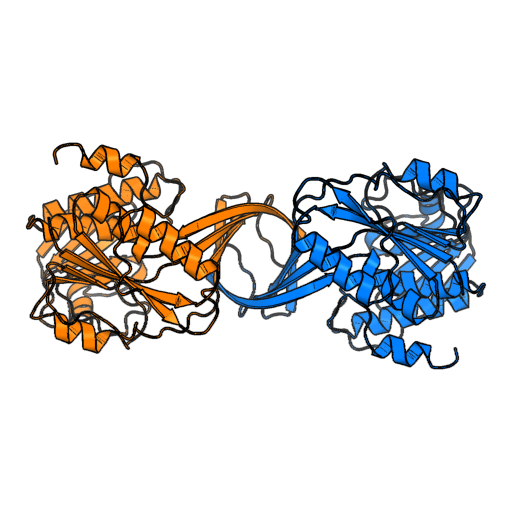 A 1 93 ? 1.794 7.766 -0.761 1 90.06 93 GLU A O 1
ATOM 691 N N . LEU A 1 94 ? 0.153 8.938 0.321 1 92.5 94 LEU A N 1
ATOM 692 C CA . LEU A 1 94 ? 0.407 8.297 1.604 1 92.5 94 LEU A CA 1
ATOM 693 C C . LEU A 1 94 ? -0.481 7.066 1.783 1 92.5 94 LEU A C 1
ATOM 695 O O . LEU A 1 94 ? -1.708 7.184 1.831 1 92.5 94 LEU A O 1
ATOM 699 N N . LEU A 1 95 ? 0.134 5.922 1.791 1 94.69 95 LEU A N 1
ATOM 700 C CA . LEU A 1 95 ? -0.633 4.715 2.062 1 94.69 95 LEU A CA 1
ATOM 701 C C . LEU A 1 95 ? -0.82 4.512 3.564 1 94.69 95 LEU A C 1
ATOM 703 O O . LEU A 1 95 ? 0.158 4.375 4.301 1 94.69 95 LEU A O 1
ATOM 707 N N . ILE A 1 96 ? -2.012 4.609 3.986 1 93.69 96 ILE A N 1
ATOM 708 C CA . ILE A 1 96 ? -2.344 4.41 5.391 1 93.69 96 ILE A CA 1
ATOM 709 C C . ILE A 1 96 ? -2.928 3.012 5.59 1 93.69 96 ILE A C 1
ATOM 711 O O . ILE A 1 96 ? -4.066 2.75 5.199 1 93.69 96 ILE A O 1
ATOM 715 N N . LEU A 1 97 ? -2.188 2.131 6.188 1 95.38 97 LEU A N 1
ATOM 716 C CA . LEU A 1 97 ? -2.643 0.783 6.512 1 95.38 97 LEU A CA 1
ATOM 717 C C . LEU A 1 97 ? -3.303 0.748 7.887 1 95.38 97 LEU A C 1
ATOM 719 O O . LEU A 1 97 ? -2.641 0.973 8.906 1 95.38 97 LEU A O 1
ATOM 723 N N . VAL A 1 98 ? -4.574 0.542 7.93 1 93.25 98 VAL A N 1
ATOM 724 C CA . VAL A 1 98 ? -5.301 0.413 9.188 1 93.25 98 VAL A CA 1
ATOM 725 C C . VAL A 1 98 ? -5.609 -1.059 9.453 1 93.25 98 VAL A C 1
ATOM 727 O O . VAL A 1 98 ? -6.434 -1.663 8.766 1 93.25 98 VAL A O 1
ATOM 730 N N . ASP A 1 99 ? -5.043 -1.573 10.438 1 94.31 99 ASP A N 1
ATOM 731 C CA . ASP A 1 99 ? -5.211 -3.01 10.641 1 94.31 99 ASP A CA 1
ATOM 732 C C . ASP A 1 99 ? -6.434 -3.301 11.508 1 94.31 99 ASP A C 1
ATOM 734 O O . ASP A 1 99 ? -7.191 -2.389 11.852 1 94.31 99 ASP A O 1
ATOM 738 N N . SER A 1 100 ? -6.727 -4.555 11.852 1 92.12 100 SER A N 1
ATOM 739 C CA . SER A 1 100 ? -7.969 -4.98 12.484 1 92.12 100 SER A CA 1
ATOM 740 C C . SER A 1 100 ? -8.055 -4.461 13.922 1 92.12 100 SER A C 1
ATOM 742 O O . SER A 1 100 ? -9.141 -4.434 14.508 1 92.12 100 SER A O 1
ATOM 744 N N . THR A 1 101 ? -6.957 -4.016 14.547 1 89.38 101 THR A N 1
ATOM 745 C CA . THR A 1 101 ? -6.953 -3.461 15.898 1 89.38 101 THR A CA 1
ATOM 746 C C . THR A 1 101 ? -7.152 -1.948 15.867 1 89.38 101 THR A C 1
ATOM 748 O O . THR A 1 101 ? -7.289 -1.312 16.906 1 89.38 101 THR A O 1
ATOM 751 N N . GLY A 1 102 ? -7.105 -1.388 14.672 1 86.19 102 GLY A N 1
ATOM 752 C CA . GLY A 1 102 ? -7.227 0.054 14.531 1 86.19 102 GLY A CA 1
ATOM 753 C C . GLY A 1 102 ? -5.887 0.76 14.453 1 86.19 102 GLY A C 1
ATOM 754 O O . GLY A 1 102 ? -5.828 1.98 14.289 1 86.19 102 GLY A O 1
ATOM 755 N N . GLU A 1 103 ? -4.84 -0.012 14.586 1 89.31 103 GLU A N 1
ATOM 756 C CA . GLU A 1 103 ? -3.5 0.567 14.5 1 89.31 103 GLU A CA 1
ATOM 757 C C . GLU A 1 103 ? -3.213 1.067 13.086 1 89.31 103 GLU A C 1
ATOM 759 O O . GLU A 1 103 ? -3.539 0.396 12.102 1 89.31 103 GLU A O 1
ATOM 764 N N . ARG A 1 104 ? -2.559 2.232 13 1 89.75 104 ARG A N 1
ATOM 765 C CA . ARG A 1 104 ? -2.262 2.846 11.711 1 89.75 104 ARG A CA 1
ATOM 766 C C . ARG A 1 104 ? -0.768 2.791 11.414 1 89.75 104 ARG A C 1
ATOM 768 O O . ARG A 1 104 ? 0.053 3.197 12.234 1 89.75 104 ARG A O 1
ATOM 775 N N . THR A 1 105 ? -0.461 2.232 10.289 1 93.94 105 THR A N 1
ATOM 776 C CA . THR A 1 105 ? 0.881 2.27 9.719 1 93.94 105 THR A CA 1
ATOM 777 C C . THR A 1 105 ? 0.911 3.135 8.469 1 93.94 105 THR A C 1
ATOM 779 O O . THR A 1 105 ? 0.085 2.965 7.566 1 93.94 105 THR A O 1
ATOM 782 N N . ILE A 1 106 ? 1.815 4.051 8.438 1 92.69 106 ILE A N 1
ATOM 783 C CA . ILE A 1 106 ? 1.815 5.016 7.348 1 92.69 106 ILE A CA 1
ATOM 784 C C . ILE A 1 106 ? 3.041 4.797 6.461 1 92.69 106 ILE A C 1
ATOM 786 O O . ILE A 1 106 ? 4.172 4.77 6.953 1 92.69 106 ILE A O 1
ATOM 790 N N . LEU A 1 107 ? 2.783 4.586 5.188 1 94.81 107 LEU A N 1
ATOM 791 C CA . LEU A 1 107 ? 3.834 4.512 4.176 1 94.81 107 LEU A CA 1
ATOM 792 C C . LEU A 1 107 ? 3.83 5.758 3.295 1 94.81 107 LEU A C 1
ATOM 794 O O . LEU A 1 107 ? 2.807 6.094 2.695 1 94.81 107 LEU A O 1
ATOM 798 N N . ARG A 1 108 ? 4.93 6.402 3.189 1 91.69 108 ARG A N 1
ATOM 799 C CA . ARG A 1 108 ? 4.973 7.629 2.396 1 91.69 108 ARG A CA 1
ATOM 800 C C . ARG A 1 108 ? 6.18 7.633 1.462 1 91.69 108 ARG A C 1
ATOM 802 O O . ARG A 1 108 ? 7.199 7.004 1.753 1 91.69 108 ARG A O 1
ATOM 809 N N . ARG A 1 109 ? 6.004 8.32 0.388 1 87.25 109 ARG A N 1
ATOM 810 C CA . ARG A 1 109 ? 7.129 8.531 -0.517 1 87.25 109 ARG A CA 1
ATOM 811 C C . ARG A 1 109 ? 8.016 9.672 -0.027 1 87.25 109 ARG A C 1
ATOM 813 O O . ARG A 1 109 ? 7.535 10.617 0.601 1 87.25 109 ARG A O 1
ATOM 820 N N . PRO A 1 110 ? 9.266 9.516 -0.318 1 80.25 110 PRO A N 1
ATOM 821 C CA . PRO A 1 110 ? 10.125 10.633 0.072 1 80.25 110 PRO A CA 1
ATOM 822 C C . PRO A 1 110 ? 9.703 11.953 -0.577 1 80.25 110 PRO A C 1
ATOM 824 O O . PRO A 1 110 ? 9.344 11.977 -1.757 1 80.25 110 PRO A O 1
ATOM 827 N N . ARG A 1 111 ? 9.445 12.867 0.29 1 71 111 ARG A N 1
ATOM 828 C CA . ARG A 1 111 ? 9.102 14.18 -0.231 1 71 111 ARG A CA 1
ATOM 829 C C . ARG A 1 111 ? 10.352 14.992 -0.56 1 71 111 ARG A C 1
ATOM 831 O O . ARG A 1 111 ? 11.352 14.906 0.152 1 71 111 ARG A O 1
ATOM 838 N N . ARG A 1 112 ? 10.375 15.477 -1.763 1 60.69 112 ARG A N 1
ATOM 839 C CA . ARG A 1 112 ? 11.406 16.469 -2.027 1 60.69 112 ARG A CA 1
ATOM 840 C C . ARG A 1 112 ? 11.086 17.797 -1.342 1 60.69 112 ARG A C 1
ATOM 842 O O . ARG A 1 112 ? 10.031 18.375 -1.587 1 60.69 112 ARG A O 1
ATOM 849 N N . PRO A 1 113 ? 11.664 17.953 -0.011 1 58.81 113 PRO A N 1
ATOM 850 C CA . PRO A 1 113 ? 11.367 19.188 0.736 1 58.81 113 PRO A CA 1
ATOM 851 C C . PRO A 1 113 ? 11.812 20.453 0.001 1 58.81 113 PRO A C 1
ATOM 853 O O . PRO A 1 113 ? 12.773 21.094 0.414 1 58.81 113 PRO A O 1
ATOM 856 N N . ASP A 1 114 ? 11.086 20.734 -1.209 1 66.06 114 ASP A N 1
ATOM 857 C CA . ASP A 1 114 ? 11.508 22.047 -1.679 1 66.06 114 ASP A CA 1
ATOM 858 C C . ASP A 1 114 ? 10.414 23.094 -1.463 1 66.06 114 ASP A C 1
ATOM 860 O O . ASP A 1 114 ? 9.227 22.766 -1.48 1 66.06 114 ASP A O 1
ATOM 864 N N . LEU A 1 115 ? 10.773 24.25 -0.833 1 77.81 115 LEU A N 1
ATOM 865 C CA . LEU A 1 115 ? 9.898 25.406 -0.7 1 77.81 115 LEU A CA 1
ATOM 866 C C . LEU A 1 115 ? 9.227 25.734 -2.027 1 77.81 115 LEU A C 1
ATOM 868 O O . LEU A 1 115 ? 9.852 25.656 -3.084 1 77.81 115 LEU A O 1
ATOM 872 N N . PRO A 1 116 ? 7.957 25.953 -1.808 1 83.31 116 PRO A N 1
ATOM 873 C CA . PRO A 1 116 ? 7.348 26.484 -3.031 1 83.31 116 PRO A CA 1
ATOM 874 C C . PRO A 1 116 ? 8.07 27.703 -3.57 1 83.31 116 PRO A C 1
ATOM 876 O O . PRO A 1 116 ? 8.562 28.531 -2.793 1 83.31 116 PRO A O 1
ATOM 879 N N . GLY A 1 117 ? 8.297 27.781 -4.816 1 76.75 117 GLY A N 1
ATOM 880 C CA . GLY A 1 117 ? 9.07 28.844 -5.445 1 76.75 117 GLY A CA 1
ATOM 881 C C . GLY A 1 117 ? 8.367 30.188 -5.434 1 76.75 117 GLY A C 1
ATOM 882 O O . GLY A 1 117 ? 9.008 31.234 -5.516 1 76.75 117 GLY A O 1
ATOM 883 N N . ASP A 1 118 ? 7.07 30.281 -5.336 1 85 118 ASP A N 1
ATOM 884 C CA . ASP A 1 118 ? 6.332 31.531 -5.453 1 85 118 ASP A CA 1
ATOM 885 C C . ASP A 1 118 ? 5.539 31.828 -4.184 1 85 118 ASP A C 1
ATOM 887 O O . ASP A 1 118 ? 4.309 31.891 -4.211 1 85 118 ASP A O 1
ATOM 891 N N . LEU A 1 119 ? 6.309 32.219 -3.123 1 91.81 119 LEU A N 1
ATOM 892 C CA . LEU A 1 119 ? 5.637 32.531 -1.873 1 91.81 119 LEU A CA 1
ATOM 893 C C . LEU A 1 119 ? 5.211 34 -1.861 1 91.81 119 LEU A C 1
ATOM 895 O O . LEU A 1 119 ? 5.945 34.875 -2.338 1 91.81 119 LEU A O 1
ATOM 899 N N . PRO A 1 120 ? 4.055 34.281 -1.351 1 90.94 120 PRO A N 1
ATOM 900 C CA . PRO A 1 120 ? 3.633 35.656 -1.266 1 90.94 120 PRO A CA 1
ATOM 901 C C . PRO A 1 120 ? 4.562 36.5 -0.394 1 90.94 120 PRO A C 1
ATOM 903 O O . PRO A 1 120 ? 5.035 36.031 0.645 1 90.94 120 PRO A O 1
ATOM 906 N N . SER A 1 121 ? 4.824 37.719 -0.864 1 90.38 121 SER A N 1
ATOM 907 C CA . SER A 1 121 ? 5.699 38.594 -0.116 1 90.38 121 SER A CA 1
ATOM 908 C C . SER A 1 121 ? 4.898 39.656 0.644 1 90.38 121 SER A C 1
ATOM 910 O O . SER A 1 121 ? 5.426 40.312 1.546 1 90.38 121 SER A O 1
ATOM 912 N N . GLU A 1 122 ? 3.656 39.781 0.237 1 93.12 122 GLU A N 1
ATOM 913 C CA . GLU A 1 122 ? 2.805 40.75 0.919 1 93.12 122 GLU A CA 1
ATOM 914 C C . GLU A 1 122 ? 2.373 40.25 2.291 1 93.12 122 GLU A C 1
ATOM 916 O O . GLU A 1 122 ? 2.17 39.031 2.475 1 93.12 122 GLU A O 1
ATOM 921 N N . GLY A 1 123 ? 2.23 41.125 3.205 1 93.94 123 GLY A N 1
ATOM 922 C CA . GLY A 1 123 ? 1.8 40.75 4.547 1 93.94 123 GLY A CA 1
ATOM 923 C C . GLY A 1 123 ? 0.382 40.219 4.594 1 93.94 123 GLY A C 1
ATOM 924 O O . GLY A 1 123 ? -0.473 40.625 3.811 1 93.94 123 GLY A O 1
ATOM 925 N N . VAL A 1 124 ? 0.198 39.281 5.488 1 96.12 124 VAL A N 1
ATOM 926 C CA . VAL A 1 124 ? -1.117 38.75 5.801 1 96.12 124 VAL A CA 1
ATOM 927 C C . VAL A 1 124 ? -1.394 38.875 7.297 1 96.12 124 VAL A C 1
ATOM 929 O O . VAL A 1 124 ? -0.514 39.281 8.062 1 96.12 124 VAL A O 1
ATOM 932 N N . ASP A 1 125 ? -2.631 38.625 7.621 1 97.06 125 ASP A N 1
ATOM 933 C CA . ASP A 1 125 ? -2.965 38.719 9.039 1 97.06 125 ASP A CA 1
ATOM 934 C C . ASP A 1 125 ? -2.262 37.656 9.867 1 97.06 125 ASP A C 1
ATOM 936 O O . ASP A 1 125 ? -1.815 37.906 10.984 1 97.06 125 ASP A O 1
ATOM 940 N N . CYS A 1 126 ? -2.176 36.469 9.281 1 97.88 126 CYS A N 1
ATOM 941 C CA . CYS A 1 126 ? -1.513 35.375 9.977 1 97.88 126 CYS A CA 1
ATOM 942 C C . CYS A 1 126 ? -0.821 34.438 8.992 1 97.88 126 CYS A C 1
ATOM 944 O O . CYS A 1 126 ? -1.398 34.062 7.969 1 97.88 126 CYS A O 1
ATOM 946 N N . LEU A 1 127 ? 0.421 34.094 9.297 1 97.62 127 LEU A N 1
ATOM 947 C CA . LEU A 1 127 ? 1.172 33.062 8.602 1 97.62 127 LEU A CA 1
ATOM 948 C C . LEU A 1 127 ? 1.369 31.844 9.492 1 97.62 127 LEU A C 1
ATOM 950 O O . LEU A 1 127 ? 1.897 31.953 10.602 1 97.62 127 LEU A O 1
ATOM 954 N N . TYR A 1 128 ? 0.876 30.719 9.062 1 97.94 128 TYR A N 1
ATOM 955 C CA . TYR A 1 128 ? 1.12 29.469 9.766 1 97.94 128 TYR A CA 1
ATOM 956 C C . TYR A 1 128 ? 2.117 28.594 9.008 1 97.94 128 TYR A C 1
ATOM 958 O O . TYR A 1 128 ? 1.954 28.359 7.809 1 97.94 128 TYR A O 1
ATOM 966 N N . VAL A 1 129 ? 3.092 28.125 9.727 1 96.44 129 VAL A N 1
ATOM 967 C CA . VAL A 1 129 ? 4.145 27.328 9.102 1 96.44 129 VAL A CA 1
ATOM 968 C C . VAL A 1 129 ? 4.176 25.938 9.711 1 96.44 129 VAL A C 1
ATOM 970 O O . VAL A 1 129 ? 4.473 25.781 10.891 1 96.44 129 VAL A O 1
ATOM 973 N N . ASN A 1 130 ? 3.822 25 8.945 1 94 130 ASN A N 1
ATOM 974 C CA . ASN A 1 130 ? 3.943 23.578 9.227 1 94 130 ASN A CA 1
ATOM 975 C C . ASN A 1 130 ? 4.66 22.844 8.102 1 94 130 ASN A C 1
ATOM 977 O O . ASN A 1 130 ? 4.035 22.094 7.344 1 94 130 ASN A O 1
ATOM 981 N N . TYR A 1 131 ? 5.875 23.141 7.973 1 86.81 131 TYR A N 1
ATOM 982 C CA . TYR A 1 131 ? 6.723 22.656 6.895 1 86.81 131 TYR A CA 1
ATOM 983 C C . TYR A 1 131 ? 8.086 22.219 7.422 1 86.81 131 TYR A C 1
ATOM 985 O O . TYR A 1 131 ? 8.68 22.891 8.266 1 86.81 131 TYR A O 1
ATOM 993 N N . PRO A 1 132 ? 8.531 21.125 6.945 1 79.88 132 PRO A N 1
ATOM 994 C CA . PRO A 1 132 ? 9.828 20.656 7.449 1 79.88 132 PRO A CA 1
ATOM 995 C C . PRO A 1 132 ? 11.008 21.391 6.805 1 79.88 132 PRO A C 1
ATOM 997 O O . PRO A 1 132 ? 10.836 22.062 5.781 1 79.88 132 PRO A O 1
ATOM 1000 N N . GLY A 1 133 ? 12.133 21.266 7.492 1 79 133 GLY A N 1
ATOM 1001 C CA . GLY A 1 133 ? 13.383 21.703 6.906 1 79 133 GLY A CA 1
ATOM 1002 C C . GLY A 1 133 ? 13.742 23.125 7.27 1 79 133 GLY A C 1
ATOM 1003 O O . GLY A 1 133 ? 13.062 23.766 8.078 1 79 133 GLY A O 1
ATOM 1004 N N . THR A 1 134 ? 14.867 23.594 6.645 1 84.81 134 THR A N 1
ATOM 1005 C CA . THR A 1 134 ? 15.43 24.891 7.016 1 84.81 134 THR A CA 1
ATOM 1006 C C . THR A 1 134 ? 15.25 25.906 5.891 1 84.81 134 THR A C 1
ATOM 1008 O O . THR A 1 134 ? 15.5 27.094 6.078 1 84.81 134 THR A O 1
ATOM 1011 N N . ALA A 1 135 ? 14.719 25.453 4.816 1 83.06 135 ALA A N 1
ATOM 1012 C CA . ALA A 1 135 ? 14.602 26.344 3.66 1 83.06 135 ALA A CA 1
ATOM 1013 C C . ALA A 1 135 ? 13.57 27.438 3.91 1 83.06 135 ALA A C 1
ATOM 1015 O O . ALA A 1 135 ? 13.625 28.5 3.289 1 83.06 135 ALA A O 1
ATOM 1016 N N . ILE A 1 136 ? 12.742 27.281 4.871 1 89.06 136 ILE A N 1
ATOM 1017 C CA . ILE A 1 136 ? 11.609 28.172 5.109 1 89.06 136 ILE A CA 1
ATOM 1018 C C . ILE A 1 136 ? 12.023 29.297 6.062 1 89.06 136 ILE A C 1
ATOM 1020 O O . ILE A 1 136 ? 11.32 30.297 6.184 1 89.06 136 ILE A O 1
ATOM 1024 N N . ILE A 1 137 ? 13.203 29.203 6.645 1 92.5 137 ILE A N 1
ATOM 1025 C CA . ILE A 1 137 ? 13.617 30.094 7.723 1 92.5 137 ILE A CA 1
ATOM 1026 C C . ILE A 1 137 ? 13.711 31.531 7.199 1 92.5 137 ILE A C 1
ATOM 1028 O O . ILE A 1 137 ? 13.219 32.469 7.84 1 92.5 137 ILE A O 1
ATOM 1032 N N . GLY A 1 138 ? 14.32 31.672 6.055 1 92.12 138 GLY A N 1
ATOM 1033 C CA . GLY A 1 138 ? 14.43 33 5.461 1 92.12 138 GLY A CA 1
ATOM 1034 C C . GLY A 1 138 ? 13.094 33.656 5.215 1 92.12 138 GLY A C 1
ATOM 1035 O O . GLY A 1 138 ? 12.914 34.844 5.492 1 92.12 138 GLY A O 1
ATOM 1036 N N . TYR A 1 139 ? 12.195 32.938 4.777 1 94 139 TYR A N 1
ATOM 1037 C CA . TYR A 1 139 ? 10.859 33.438 4.5 1 94 139 TYR A CA 1
ATOM 1038 C C . TYR A 1 139 ? 10.141 33.844 5.789 1 94 139 TYR A C 1
ATOM 1040 O O . TYR A 1 139 ? 9.5 34.875 5.859 1 94 139 TYR A O 1
ATOM 1048 N N . MET A 1 140 ? 10.266 33.031 6.777 1 95.69 140 MET A N 1
ATOM 1049 C CA . MET A 1 140 ? 9.648 33.312 8.07 1 95.69 140 MET A CA 1
ATOM 1050 C C . MET A 1 140 ? 10.164 34.625 8.648 1 95.69 140 MET A C 1
ATOM 1052 O O . MET A 1 140 ? 9.375 35.438 9.125 1 95.69 140 MET A O 1
ATOM 1056 N N . ARG A 1 141 ? 11.445 34.812 8.57 1 95.69 141 ARG A N 1
ATOM 1057 C CA . ARG A 1 141 ? 12.055 36.031 9.07 1 95.69 141 ARG A CA 1
ATOM 1058 C C . ARG A 1 141 ? 11.5 37.25 8.344 1 95.69 141 ARG A C 1
ATOM 1060 O O . ARG A 1 141 ? 11.211 38.281 8.969 1 95.69 141 ARG A O 1
ATOM 1067 N N . GLN A 1 142 ? 11.406 37.094 7.074 1 95.25 142 GLN A N 1
ATOM 1068 C CA . GLN A 1 142 ? 10.883 38.188 6.25 1 95.25 142 GLN A CA 1
ATOM 1069 C C . GLN A 1 142 ? 9.453 38.562 6.66 1 95.25 142 GLN A C 1
ATOM 1071 O O . GLN A 1 142 ? 9.078 39.719 6.625 1 95.25 142 GLN A O 1
ATOM 1076 N N . MET A 1 143 ? 8.711 37.625 7.102 1 96.56 143 MET A N 1
ATOM 1077 C CA . MET A 1 143 ? 7.281 37.812 7.352 1 96.56 143 MET A CA 1
ATOM 1078 C C . MET A 1 143 ? 7.035 38.281 8.781 1 96.56 143 MET A C 1
ATOM 1080 O O . MET A 1 143 ? 5.938 38.719 9.109 1 96.56 143 MET A O 1
ATOM 1084 N N . LEU A 1 144 ? 8.008 38.25 9.672 1 96.25 144 LEU A N 1
ATOM 1085 C CA . LEU A 1 144 ? 7.859 38.625 11.078 1 96.25 144 LEU A CA 1
ATOM 1086 C C . LEU A 1 144 ? 7.379 40.062 11.227 1 96.25 144 LEU A C 1
ATOM 1088 O O . LEU A 1 144 ? 6.613 40.375 12.141 1 96.25 144 LEU A O 1
ATOM 1092 N N . GLY A 1 145 ? 7.773 40.844 10.32 1 93.81 145 GLY A N 1
ATOM 1093 C CA . GLY A 1 145 ? 7.445 42.25 10.438 1 93.81 145 GLY A CA 1
ATOM 1094 C C . GLY A 1 145 ? 6.148 42.625 9.734 1 93.81 145 GLY A C 1
ATOM 1095 O O . GLY A 1 145 ? 5.645 43.75 9.906 1 93.81 145 GLY A O 1
ATOM 1096 N N . LYS A 1 146 ? 5.594 41.719 9.086 1 95.25 146 LYS A N 1
ATOM 1097 C CA . LYS A 1 146 ? 4.449 42.094 8.258 1 95.25 146 LYS A CA 1
ATOM 1098 C C . LYS A 1 146 ? 3.248 41.188 8.531 1 95.25 146 LYS A C 1
ATOM 1100 O O . LYS A 1 146 ? 2.139 41.469 8.07 1 95.25 146 LYS A O 1
ATOM 1105 N N . SER A 1 147 ? 3.438 40.156 9.281 1 96.69 147 SER A N 1
ATOM 1106 C CA . SER A 1 147 ? 2.379 39.188 9.602 1 96.69 147 SER A CA 1
ATOM 1107 C C . SER A 1 147 ? 2.555 38.625 11.016 1 96.69 147 SER A C 1
ATOM 1109 O O . SER A 1 147 ? 3.65 38.688 11.57 1 96.69 147 SER A O 1
ATOM 1111 N N . PHE A 1 148 ? 1.452 38.219 11.562 1 97.19 148 PHE A N 1
ATOM 1112 C CA . PHE A 1 148 ? 1.528 37.406 12.781 1 97.19 148 PHE A CA 1
ATOM 1113 C C . PHE A 1 148 ? 1.891 35.969 12.453 1 97.19 148 PHE A C 1
ATOM 1115 O O . PHE A 1 148 ? 1.103 35.25 11.844 1 97.19 148 PHE A O 1
ATOM 1122 N N . VAL A 1 149 ? 3.057 35.531 12.922 1 97.94 149 VAL A N 1
ATOM 1123 C CA . VAL A 1 149 ? 3.6 34.25 12.469 1 97.94 149 VAL A CA 1
ATOM 1124 C C . VAL A 1 149 ? 3.412 33.188 13.555 1 97.94 149 VAL A C 1
ATOM 1126 O O . VAL A 1 149 ? 3.871 33.375 14.688 1 97.94 149 VAL A O 1
ATOM 1129 N N . VAL A 1 150 ? 2.691 32.156 13.211 1 98.25 150 VAL A N 1
ATOM 1130 C CA . VAL A 1 150 ? 2.527 30.953 14.031 1 98.25 150 VAL A CA 1
ATOM 1131 C C . VAL A 1 150 ? 3.268 29.781 13.391 1 98.25 150 VAL A C 1
ATOM 1133 O O . VAL A 1 150 ? 3.158 29.562 12.188 1 98.25 150 VAL A O 1
ATOM 1136 N N . ALA A 1 151 ? 4.035 29.031 14.188 1 97.44 151 ALA A N 1
ATOM 1137 C CA . ALA A 1 151 ? 4.812 27.953 13.602 1 97.44 151 ALA A CA 1
ATOM 1138 C C . ALA A 1 151 ? 4.715 26.688 14.445 1 97.44 151 ALA A C 1
ATOM 1140 O O . ALA A 1 151 ? 4.668 26.75 15.672 1 97.44 151 ALA A O 1
ATOM 1141 N N . GLN A 1 152 ? 4.73 25.625 13.734 1 95.81 152 GLN A N 1
ATOM 1142 C CA . GLN A 1 152 ? 4.863 24.328 14.406 1 95.81 152 GLN A CA 1
ATOM 1143 C C . GLN A 1 152 ? 6.312 24.078 14.812 1 95.81 152 GLN A C 1
ATOM 1145 O O . GLN A 1 152 ? 7.238 24.375 14.047 1 95.81 152 GLN A O 1
ATOM 1150 N N . TYR A 1 153 ? 6.438 23.422 15.969 1 94.5 153 TYR A N 1
ATOM 1151 C CA . TYR A 1 153 ? 7.746 22.984 16.438 1 94.5 153 TYR A CA 1
ATOM 1152 C C . TYR A 1 153 ? 8.414 22.062 15.43 1 94.5 153 TYR A C 1
ATOM 1154 O O . TYR A 1 153 ? 7.777 21.141 14.914 1 94.5 153 TYR A O 1
ATOM 1162 N N . PRO A 1 154 ? 9.656 22.375 15.07 1 89.75 154 PRO A N 1
ATOM 1163 C CA . PRO A 1 154 ? 10.336 21.547 14.078 1 89.75 154 PRO A CA 1
ATOM 1164 C C . PRO A 1 154 ? 10.688 20.156 14.602 1 89.75 154 PRO A C 1
ATOM 1166 O O . PRO A 1 154 ? 11.07 20.016 15.766 1 89.75 154 PRO A O 1
ATOM 1169 N N . LYS A 1 155 ? 10.555 19.281 13.719 1 81 155 LYS A N 1
ATOM 1170 C CA . LYS A 1 155 ? 10.93 17.922 14.109 1 81 155 LYS A CA 1
ATOM 1171 C C . LYS A 1 155 ? 12.383 17.875 14.578 1 81 155 LYS A C 1
ATOM 1173 O O . LYS A 1 155 ? 13.273 18.422 13.922 1 81 155 LYS A O 1
ATOM 1178 N N . GLY A 1 156 ? 12.625 17.203 15.633 1 79.19 156 GLY A N 1
ATOM 1179 C CA . GLY A 1 156 ? 13.961 17.078 16.188 1 79.19 156 GLY A CA 1
ATOM 1180 C C . GLY A 1 156 ? 14.398 18.281 16.984 1 79.19 156 GLY A C 1
ATOM 1181 O O . GLY A 1 156 ? 15.359 18.219 17.75 1 79.19 156 GLY A O 1
ATOM 1182 N N . GLY A 1 157 ? 13.836 19.438 16.812 1 77.19 157 GLY A N 1
ATOM 1183 C CA . GLY A 1 157 ? 14.039 20.609 17.656 1 77.19 157 GLY A CA 1
ATOM 1184 C C . GLY A 1 157 ? 15.312 21.359 17.344 1 77.19 157 GLY A C 1
ATOM 1185 O O . GLY A 1 157 ? 15.852 22.062 18.203 1 77.19 157 GLY A O 1
ATOM 1186 N N . GLN A 1 158 ? 15.758 21.203 16.094 1 77.88 158 GLN A N 1
ATOM 1187 C CA . GLN A 1 158 ? 17.047 21.797 15.797 1 77.88 158 GLN A CA 1
ATOM 1188 C C . GLN A 1 158 ? 16.906 22.969 14.812 1 77.88 158 GLN A C 1
ATOM 1190 O O . GLN A 1 158 ? 17.688 23.922 14.852 1 77.88 158 GLN A O 1
ATOM 1195 N N . ALA A 1 159 ? 15.898 22.984 14.039 1 87.38 159 ALA A N 1
ATOM 1196 C CA . ALA A 1 159 ? 15.75 24.016 13.023 1 87.38 159 ALA A CA 1
ATOM 1197 C C . ALA A 1 159 ? 15.109 25.266 13.609 1 87.38 159 ALA A C 1
ATOM 1199 O O . ALA A 1 159 ? 14.156 25.172 14.391 1 87.38 159 ALA A O 1
ATOM 1200 N N . ARG A 1 160 ? 15.664 26.438 13.281 1 93.31 160 ARG A N 1
ATOM 1201 C CA . ARG A 1 160 ? 15.078 27.703 13.711 1 93.31 160 ARG A CA 1
ATOM 1202 C C . ARG A 1 160 ? 13.688 27.891 13.117 1 93.31 160 ARG A C 1
ATOM 1204 O O . ARG A 1 160 ? 13.43 27.484 11.984 1 93.31 160 ARG A O 1
ATOM 1211 N N . ARG A 1 161 ? 12.852 28.516 13.883 1 96.12 161 ARG A N 1
ATOM 1212 C CA . ARG A 1 161 ? 11.492 28.859 13.469 1 96.12 161 ARG A CA 1
ATOM 1213 C C . ARG A 1 161 ? 11.117 30.25 13.938 1 96.12 161 ARG A C 1
ATOM 1215 O O . ARG A 1 161 ? 10.328 30.422 14.875 1 96.12 161 ARG A O 1
ATOM 1222 N N . PRO A 1 162 ? 11.695 31.25 13.289 1 97.44 162 PRO A N 1
ATOM 1223 C CA . PRO A 1 162 ? 11.305 32.594 13.711 1 97.44 162 PRO A CA 1
ATOM 1224 C C . PRO A 1 162 ? 9.797 32.812 13.656 1 97.44 162 PRO A C 1
ATOM 1226 O O . PRO A 1 162 ? 9.195 32.781 12.578 1 97.44 162 PRO A O 1
ATOM 1229 N N . CYS A 1 163 ? 9.148 33.094 14.875 1 98.25 163 CYS A N 1
ATOM 1230 C CA . CYS A 1 163 ? 7.691 33.219 14.922 1 98.25 163 CYS A CA 1
ATOM 1231 C C . CYS A 1 163 ? 7.246 33.938 16.188 1 98.25 163 CYS A C 1
ATOM 1233 O O . CYS A 1 163 ? 8.055 34.188 17.094 1 98.25 163 CYS A O 1
ATOM 1235 N N . HIS A 1 164 ? 6.012 34.344 16.219 1 98.25 164 HIS A N 1
ATOM 1236 C CA . HIS A 1 164 ? 5.395 35 17.375 1 98.25 164 HIS A CA 1
ATOM 1237 C C . HIS A 1 164 ? 4.797 33.938 18.312 1 98.25 164 HIS A C 1
ATOM 1239 O O . HIS A 1 164 ? 4.73 34.156 19.531 1 98.25 164 HIS A O 1
ATOM 1245 N N . VAL A 1 165 ? 4.332 32.875 17.75 1 98.44 165 VAL A N 1
ATOM 1246 C CA . VAL A 1 165 ? 3.768 31.766 18.516 1 98.44 165 VAL A CA 1
ATOM 1247 C C . VAL A 1 165 ? 4.324 30.438 18 1 98.44 165 VAL A C 1
ATOM 1249 O O . VAL A 1 165 ? 4.285 30.156 16.812 1 98.44 165 VAL A O 1
ATOM 1252 N N . LEU A 1 166 ? 4.852 29.656 18.922 1 97.94 166 LEU A N 1
ATOM 1253 C CA . LEU A 1 166 ? 5.352 28.328 18.609 1 97.94 166 LEU A CA 1
ATOM 1254 C C . LEU A 1 166 ? 4.457 27.25 19.219 1 97.94 166 LEU A C 1
ATOM 1256 O O . LEU A 1 166 ? 4.18 27.297 20.422 1 97.94 166 LEU A O 1
ATOM 1260 N N . VAL A 1 167 ? 4.004 26.375 18.375 1 97.44 167 VAL A N 1
ATOM 1261 C CA . VAL A 1 167 ? 3.117 25.312 18.844 1 97.44 167 VAL A CA 1
ATOM 1262 C C . VAL A 1 167 ? 3.879 23.984 18.875 1 97.44 167 VAL A C 1
ATOM 1264 O O . VAL A 1 167 ? 4.566 23.641 17.922 1 97.44 167 VAL A O 1
ATOM 1267 N N . ALA A 1 168 ? 3.768 23.281 19.984 1 94.88 168 ALA A N 1
ATOM 1268 C CA . ALA A 1 168 ? 4.438 22 20.156 1 94.88 168 ALA A CA 1
ATOM 1269 C C . ALA A 1 168 ? 3.6 21.047 21.016 1 94.88 168 ALA A C 1
ATOM 1271 O O . ALA A 1 168 ? 2.697 21.484 21.734 1 94.88 168 ALA A O 1
ATOM 1272 N N . SER A 1 169 ? 3.885 19.812 20.812 1 91.69 169 SER A N 1
ATOM 1273 C CA . SER A 1 169 ? 3.354 18.859 21.781 1 91.69 169 SER A CA 1
ATOM 1274 C C . SER A 1 169 ? 4.371 18.547 22.875 1 91.69 169 SER A C 1
ATOM 1276 O O . SER A 1 169 ? 5.578 18.672 22.656 1 91.69 169 SER A O 1
ATOM 1278 N N . ARG A 1 170 ? 3.883 18.188 23.984 1 88.06 170 ARG A N 1
ATOM 1279 C CA . ARG A 1 170 ? 4.777 17.797 25.062 1 88.06 170 ARG A CA 1
ATOM 1280 C C . ARG A 1 170 ? 5.699 16.672 24.641 1 88.06 170 ARG A C 1
ATOM 1282 O O . ARG A 1 170 ? 6.879 16.641 25 1 88.06 170 ARG A O 1
ATOM 1289 N N . SER A 1 171 ? 5.184 15.805 23.891 1 85.62 171 SER A N 1
ATOM 1290 C CA . SER A 1 171 ? 5.973 14.672 23.406 1 85.62 171 SER A CA 1
ATOM 1291 C C . SER A 1 171 ? 7.078 15.133 22.453 1 85.62 171 SER A C 1
ATOM 1293 O O . SER A 1 171 ? 8.164 14.555 22.453 1 85.62 171 SER A O 1
ATOM 1295 N N . ASP A 1 172 ? 6.867 16.047 21.656 1 86.19 172 ASP A N 1
ATOM 1296 C CA . ASP A 1 172 ? 7.852 16.594 20.734 1 86.19 172 ASP A CA 1
ATOM 1297 C C . ASP A 1 172 ? 9.023 17.234 21.469 1 86.19 172 ASP A C 1
ATOM 1299 O O . ASP A 1 172 ? 10.172 17.109 21.062 1 86.19 172 ASP A O 1
ATOM 1303 N N . LEU A 1 173 ? 8.703 17.953 22.438 1 85.38 173 LEU A N 1
ATOM 1304 C CA . LEU A 1 173 ? 9.719 18.672 23.188 1 85.38 173 LEU A CA 1
ATOM 1305 C C . LEU A 1 173 ? 10.578 17.719 24.016 1 85.38 173 LEU A C 1
ATOM 1307 O O . LEU A 1 173 ? 11.766 17.969 24.219 1 85.38 173 LEU A O 1
ATOM 1311 N N . GLY A 1 174 ? 9.922 16.641 24.406 1 82.75 174 GLY A N 1
ATOM 1312 C CA . GLY A 1 174 ? 10.641 15.695 25.266 1 82.75 174 GLY A CA 1
ATOM 1313 C C . GLY A 1 174 ? 10.969 16.266 26.625 1 82.75 174 GLY A C 1
ATOM 1314 O O . GLY A 1 174 ? 10.141 16.953 27.234 1 82.75 174 GLY A O 1
ATOM 1315 N N . GLU A 1 175 ? 12.227 15.883 27.047 1 82.88 175 GLU A N 1
ATOM 1316 C CA . GLU A 1 175 ? 12.617 16.312 28.375 1 82.88 175 GLU A CA 1
ATOM 1317 C C . GLU A 1 175 ? 13.453 17.594 28.328 1 82.88 175 GLU A C 1
ATOM 1319 O O . GLU A 1 175 ? 14.633 17.562 27.969 1 82.88 175 GLU A O 1
ATOM 1324 N N . VAL A 1 176 ? 12.836 18.688 28.359 1 86.38 176 VAL A N 1
ATOM 1325 C CA . VAL A 1 176 ? 13.516 19.984 28.406 1 86.38 176 VAL A CA 1
ATOM 1326 C C . VAL A 1 176 ? 13.258 20.656 29.75 1 86.38 176 VAL A C 1
ATOM 1328 O O . VAL A 1 176 ? 12.133 20.672 30.234 1 86.38 176 VAL A O 1
ATOM 1331 N N . ASP A 1 177 ? 14.305 21.156 30.391 1 87.44 177 ASP A N 1
ATOM 1332 C CA . ASP A 1 177 ? 14.219 21.766 31.719 1 87.44 177 ASP A CA 1
ATOM 1333 C C . ASP A 1 177 ? 13.375 23.047 31.688 1 87.44 177 ASP A C 1
ATOM 1335 O O . ASP A 1 177 ? 12.531 23.266 32.562 1 87.44 177 ASP A O 1
ATOM 1339 N N . ASP A 1 178 ? 13.625 23.906 30.734 1 94 178 ASP A N 1
ATOM 1340 C CA . ASP A 1 178 ? 12.922 25.172 30.547 1 94 178 ASP A CA 1
ATOM 1341 C C . ASP A 1 178 ? 12.328 25.281 29.156 1 94 178 ASP A C 1
ATOM 1343 O O . ASP A 1 178 ? 12.984 25.766 28.234 1 94 178 ASP A O 1
ATOM 1347 N N . PRO A 1 179 ? 11.07 24.859 29.062 1 94.44 179 PRO A N 1
ATOM 1348 C CA . PRO A 1 179 ? 10.43 24.859 27.75 1 94.44 179 PRO A CA 1
ATOM 1349 C C . PRO A 1 179 ? 10.422 26.25 27.094 1 94.44 179 PRO A C 1
ATOM 1351 O O . PRO A 1 179 ? 10.578 26.359 25.875 1 94.44 179 PRO A O 1
ATOM 1354 N N . TRP A 1 180 ? 10.25 27.266 27.875 1 95.81 180 TRP A N 1
ATOM 1355 C CA . TRP A 1 180 ? 10.188 28.609 27.328 1 95.81 180 TRP A CA 1
ATOM 1356 C C . TRP A 1 180 ? 11.539 29.016 26.734 1 95.81 180 TRP A C 1
ATOM 1358 O O . TRP A 1 180 ? 11.602 29.547 25.609 1 95.81 180 TRP A O 1
ATOM 1368 N N . GLN A 1 181 ? 12.57 28.797 27.469 1 95.5 181 GLN A N 1
ATOM 1369 C CA . GLN A 1 181 ? 13.891 29.156 26.969 1 95.5 181 GLN A CA 1
ATOM 1370 C C . GLN A 1 181 ? 14.242 28.359 25.703 1 95.5 181 GLN A C 1
ATOM 1372 O O . GLN A 1 181 ? 14.836 28.906 24.781 1 95.5 181 GLN A O 1
ATOM 1377 N N . HIS A 1 182 ? 13.891 27.125 25.766 1 95.31 182 HIS A N 1
ATOM 1378 C CA . HIS A 1 182 ? 14.109 26.297 24.594 1 95.31 182 HIS A CA 1
ATOM 1379 C C . HIS A 1 182 ? 13.367 26.844 23.375 1 95.31 182 HIS A C 1
ATOM 1381 O O . HIS A 1 182 ? 13.938 26.953 22.297 1 95.31 182 HIS A O 1
ATOM 1387 N N . ALA A 1 183 ? 12.148 27.203 23.578 1 96.06 183 ALA A N 1
ATOM 1388 C CA . ALA A 1 183 ? 11.328 27.734 22.5 1 96.06 183 ALA A CA 1
ATOM 1389 C C . ALA A 1 183 ? 11.891 29.062 21.984 1 96.06 183 ALA A C 1
ATOM 1391 O O . ALA A 1 183 ? 11.859 29.328 20.781 1 96.06 183 ALA A O 1
ATOM 1392 N N . ARG A 1 184 ? 12.375 29.844 22.859 1 96 184 ARG A N 1
ATOM 1393 C CA . ARG A 1 184 ? 12.945 31.125 22.484 1 96 184 ARG A CA 1
ATOM 1394 C C . ARG A 1 184 ? 14.188 30.938 21.625 1 96 184 ARG A C 1
ATOM 1396 O O . ARG A 1 184 ? 14.445 31.75 20.719 1 96 184 ARG A O 1
ATOM 1403 N N . GLN A 1 185 ? 14.922 29.922 21.938 1 95.25 185 GLN A N 1
ATOM 1404 C CA . GLN A 1 185 ? 16.109 29.625 21.141 1 95.25 185 GLN A CA 1
ATOM 1405 C C . GLN A 1 185 ? 15.727 29.25 19.703 1 95.25 185 GLN A C 1
ATOM 1407 O O . GLN A 1 185 ? 16.453 29.594 18.766 1 95.25 185 GLN A O 1
ATOM 1412 N N . ILE A 1 186 ? 14.648 28.609 19.594 1 95.5 186 ILE A N 1
ATOM 1413 C CA . ILE A 1 186 ? 14.188 28.125 18.297 1 95.5 186 ILE A CA 1
ATOM 1414 C C . ILE A 1 186 ? 13.492 29.266 17.547 1 95.5 186 ILE A C 1
ATOM 1416 O O . ILE A 1 186 ? 13.797 29.531 16.391 1 95.5 186 ILE A O 1
ATOM 1420 N N . ALA A 1 187 ? 12.648 30.078 18.203 1 96.81 187 ALA A N 1
ATOM 1421 C CA . ALA A 1 187 ? 11.727 31.016 17.578 1 96.81 187 ALA A CA 1
ATOM 1422 C C . ALA A 1 187 ? 12.32 32.406 17.516 1 96.81 187 ALA A C 1
ATOM 1424 O O . ALA A 1 187 ? 11.93 33.25 16.688 1 96.81 187 ALA A O 1
ATOM 1425 N N . GLY A 1 188 ? 13.227 32.75 18.5 1 95.75 188 GLY A N 1
ATOM 1426 C CA . GLY A 1 188 ? 13.844 34.062 18.547 1 95.75 188 GLY A CA 1
ATOM 1427 C C . GLY A 1 188 ? 13.18 35 19.547 1 95.75 188 GLY A C 1
ATOM 1428 O O . GLY A 1 188 ? 12.289 34.562 20.297 1 95.75 188 GLY A O 1
ATOM 1429 N N . GLU A 1 189 ? 13.531 36.219 19.531 1 94.81 189 GLU A N 1
ATOM 1430 C CA . GLU A 1 189 ? 13.141 37.219 20.531 1 94.81 189 GLU A CA 1
ATOM 1431 C C . GLU A 1 189 ? 11.695 37.656 20.328 1 94.81 189 GLU A C 1
ATOM 1433 O O . GLU A 1 189 ? 11.07 38.188 21.234 1 94.81 189 GLU A O 1
ATOM 1438 N N . GLN A 1 190 ? 11.211 37.438 19.219 1 96.06 190 GLN A N 1
ATOM 1439 C CA . GLN A 1 190 ? 9.867 37.906 18.891 1 96.06 190 GLN A CA 1
ATOM 1440 C C . GLN A 1 190 ? 8.805 36.969 19.422 1 96.06 190 GLN A C 1
ATOM 1442 O O . GLN A 1 190 ? 7.605 37.25 19.344 1 96.06 190 GLN A O 1
ATOM 1447 N N . LEU A 1 191 ? 9.281 35.906 20.047 1 97.88 191 LEU A N 1
ATOM 1448 C CA . LEU A 1 191 ? 8.344 34.938 20.547 1 97.88 191 LEU A CA 1
ATOM 1449 C C . LEU A 1 191 ? 7.469 35.531 21.656 1 97.88 191 LEU A C 1
ATOM 1451 O O . LEU A 1 191 ? 7.984 36.031 22.656 1 97.88 191 LEU A O 1
ATOM 1455 N N . ALA A 1 192 ? 6.211 35.438 21.422 1 97.44 192 ALA A N 1
ATOM 1456 C CA . ALA A 1 192 ? 5.254 35.938 22.406 1 97.44 192 ALA A CA 1
ATOM 1457 C C . ALA A 1 192 ? 4.719 34.812 23.281 1 97.44 192 ALA A C 1
ATOM 1459 O O . ALA A 1 192 ? 4.496 35 24.484 1 97.44 192 ALA A O 1
ATOM 1460 N N . TRP A 1 193 ? 4.43 33.625 22.594 1 97.94 193 TRP A N 1
ATOM 1461 C CA . TRP A 1 193 ? 3.854 32.531 23.344 1 97.94 193 TRP A CA 1
ATOM 1462 C C . TRP A 1 193 ? 4.402 31.188 22.844 1 97.94 193 TRP A C 1
ATOM 1464 O O . TRP A 1 193 ? 4.57 31 21.625 1 97.94 193 TRP A O 1
ATOM 1474 N N . LEU A 1 194 ? 4.703 30.328 23.766 1 97.94 194 LEU A N 1
ATOM 1475 C CA . LEU A 1 194 ? 4.832 28.906 23.484 1 97.94 194 LEU A CA 1
ATOM 1476 C C . LEU A 1 194 ? 3.553 28.156 23.859 1 97.94 194 LEU A C 1
ATOM 1478 O O . LEU A 1 194 ? 3.09 28.25 25 1 97.94 194 LEU A O 1
ATOM 1482 N N . VAL A 1 195 ? 2.967 27.531 22.891 1 97.88 195 VAL A N 1
ATOM 1483 C CA . VAL A 1 195 ? 1.765 26.75 23.156 1 97.88 195 VAL A CA 1
ATOM 1484 C C . VAL A 1 195 ? 2.107 25.25 23.141 1 97.88 195 VAL A C 1
ATOM 1486 O O . VAL A 1 195 ? 2.615 24.734 22.141 1 97.88 195 VAL A O 1
ATOM 1489 N N . LEU A 1 196 ? 1.812 24.594 24.234 1 95.62 196 LEU A N 1
ATOM 1490 C CA . LEU A 1 196 ? 2.109 23.172 24.391 1 95.62 196 LEU A CA 1
ATOM 1491 C C . LEU A 1 196 ? 0.826 22.359 24.531 1 95.62 196 LEU A C 1
ATOM 1493 O O . LEU A 1 196 ? 0.007 22.625 25.422 1 95.62 196 LEU A O 1
ATOM 1497 N N . THR A 1 197 ? 0.668 21.438 23.594 1 94.06 197 THR A N 1
ATOM 1498 C CA . THR A 1 197 ? -0.453 20.516 23.719 1 94.06 197 THR A CA 1
ATOM 1499 C C . THR A 1 197 ? -0.082 19.344 24.609 1 94.06 197 THR A C 1
ATOM 1501 O O . THR A 1 197 ? 1.04 18.828 24.547 1 94.06 197 THR A O 1
ATOM 1504 N N . GLU A 1 198 ? -1.014 18.906 25.453 1 90.25 198 GLU A N 1
ATOM 1505 C CA . GLU A 1 198 ? -0.77 17.828 26.422 1 90.25 198 GLU A CA 1
ATOM 1506 C C . GLU A 1 198 ? -1.832 16.734 26.312 1 90.25 198 GLU A C 1
ATOM 1508 O O . GLU A 1 198 ? -2.312 16.234 27.328 1 90.25 198 GLU A O 1
ATOM 1513 N N . GLY A 1 199 ? -2.277 16.5 25.203 1 84.94 199 GLY A N 1
ATOM 1514 C CA . GLY A 1 199 ? -3.234 15.43 24.984 1 84.94 199 GLY A CA 1
ATOM 1515 C C . GLY A 1 199 ? -4.512 15.594 25.781 1 84.94 199 GLY A C 1
ATOM 1516 O O . GLY A 1 199 ? -5.188 16.625 25.688 1 84.94 199 GLY A O 1
ATOM 1517 N N . LYS A 1 200 ? -4.742 14.547 26.641 1 84.69 200 LYS A N 1
ATOM 1518 C CA . LYS A 1 200 ? -5.973 14.516 27.422 1 84.69 200 LYS A CA 1
ATOM 1519 C C . LYS A 1 200 ? -5.969 15.594 28.5 1 84.69 200 LYS A C 1
ATOM 1521 O O . LYS A 1 200 ? -7.016 15.914 29.062 1 84.69 200 LYS A O 1
ATOM 1526 N N . ALA A 1 201 ? -4.844 16.188 28.75 1 89.06 201 ALA A N 1
ATOM 1527 C CA . ALA A 1 201 ? -4.738 17.203 29.797 1 89.06 201 ALA A CA 1
ATOM 1528 C C . ALA A 1 201 ? -5.043 18.594 29.234 1 89.06 201 ALA A C 1
ATOM 1530 O O . ALA A 1 201 ? -5.223 19.547 29.984 1 89.06 201 ALA A O 1
ATOM 1531 N N . GLY A 1 202 ? -5.105 18.672 27.875 1 93.5 202 GLY A N 1
ATOM 1532 C CA . GLY A 1 202 ? -5.402 19.953 27.266 1 93.5 202 GLY A CA 1
ATOM 1533 C C . GLY A 1 202 ? -4.18 20.625 26.672 1 93.5 202 GLY A C 1
ATOM 1534 O O . GLY A 1 202 ? -3.451 20.016 25.875 1 93.5 202 GLY A O 1
ATOM 1535 N N . ALA A 1 203 ? -4.02 21.922 27 1 96.5 203 ALA A N 1
ATOM 1536 C CA . ALA A 1 203 ? -2.9 22.688 26.453 1 96.5 203 ALA A CA 1
ATOM 1537 C C . ALA A 1 203 ? -2.5 23.828 27.391 1 96.5 203 ALA A C 1
ATOM 1539 O O . ALA A 1 203 ? -3.283 24.234 28.266 1 96.5 203 ALA A O 1
ATOM 1540 N N . VAL A 1 204 ? -1.289 24.281 27.297 1 96.75 204 VAL A N 1
ATOM 1541 C CA . VAL A 1 204 ? -0.76 25.359 28.109 1 96.75 204 VAL A CA 1
ATOM 1542 C C . VAL A 1 204 ? -0.034 26.375 27.219 1 96.75 204 VAL A C 1
ATOM 1544 O O . VAL A 1 204 ? 0.664 25.984 26.281 1 96.75 204 VAL A O 1
ATOM 1547 N N . ALA A 1 205 ? -0.322 27.625 27.438 1 98.06 205 ALA A N 1
ATOM 1548 C CA . ALA A 1 205 ? 0.435 28.719 26.828 1 98.06 205 ALA A CA 1
ATOM 1549 C C . ALA A 1 205 ? 1.446 29.297 27.812 1 98.06 205 ALA A C 1
ATOM 1551 O O . ALA A 1 205 ? 1.109 29.578 28.953 1 98.06 205 ALA A O 1
ATOM 1552 N N . ILE A 1 206 ? 2.654 29.469 27.344 1 97.62 206 ILE A N 1
ATOM 1553 C CA . ILE A 1 206 ? 3.729 29.891 28.234 1 97.62 206 ILE A CA 1
ATOM 1554 C C . ILE A 1 206 ? 4.383 31.156 27.688 1 97.62 206 ILE A C 1
ATOM 1556 O O . ILE A 1 206 ? 4.676 31.25 26.5 1 97.62 206 ILE A O 1
ATOM 1560 N N . HIS A 1 207 ? 4.566 32.156 28.438 1 97.31 207 HIS A N 1
ATOM 1561 C CA . HIS A 1 207 ? 5.355 33.375 28.188 1 97.31 207 HIS A CA 1
ATOM 1562 C C . HIS A 1 207 ? 6.215 33.719 29.406 1 97.31 207 HIS A C 1
ATOM 1564 O O . HIS A 1 207 ? 5.723 34.312 30.359 1 97.31 207 HIS A O 1
ATOM 1570 N N . GLY A 1 208 ? 7.465 33.406 29.281 1 95 208 GLY A N 1
ATOM 1571 C CA . GLY A 1 208 ? 8.289 33.594 30.469 1 95 208 GLY A CA 1
ATOM 1572 C C . GLY A 1 208 ? 7.828 32.75 31.641 1 95 208 GLY A C 1
ATOM 1573 O O . GLY A 1 208 ? 7.773 31.531 31.562 1 95 208 GLY A O 1
ATOM 1574 N N . GLU A 1 209 ? 7.359 33.406 32.656 1 94 209 GLU A N 1
ATOM 1575 C CA . GLU A 1 209 ? 6.891 32.719 33.844 1 94 209 GLU A CA 1
ATOM 1576 C C . GLU A 1 209 ? 5.375 32.531 33.844 1 94 209 GLU A C 1
ATOM 1578 O O . GLU A 1 209 ? 4.82 31.781 34.625 1 94 209 GLU A O 1
ATOM 1583 N N . GLU A 1 210 ? 4.789 33.25 32.969 1 96.38 210 GLU A N 1
ATOM 1584 C CA . GLU A 1 210 ? 3.336 33.156 32.875 1 96.38 210 GLU A CA 1
ATOM 1585 C C . GLU A 1 210 ? 2.891 31.891 32.156 1 96.38 210 GLU A C 1
ATOM 1587 O O . GLU A 1 210 ? 3.441 31.516 31.125 1 96.38 210 GLU A O 1
ATOM 1592 N N . GLN A 1 211 ? 1.943 31.25 32.812 1 96.69 211 GLN A N 1
ATOM 1593 C CA . GLN A 1 211 ? 1.352 30.047 32.219 1 96.69 211 GLN A CA 1
ATOM 1594 C C . GLN A 1 211 ? -0.173 30.109 32.25 1 96.69 211 GLN A C 1
ATOM 1596 O O . GLN A 1 211 ? -0.769 30.453 33.281 1 96.69 211 GLN A O 1
ATOM 1601 N N . ILE A 1 212 ? -0.754 29.922 31.141 1 97.25 212 ILE A N 1
ATOM 1602 C CA . ILE A 1 212 ? -2.205 29.844 31 1 97.25 212 ILE A CA 1
ATOM 1603 C C . ILE A 1 212 ? -2.607 28.438 30.531 1 97.25 212 ILE A C 1
ATOM 1605 O O . ILE A 1 212 ? -2.223 28.016 29.453 1 97.25 212 ILE A O 1
ATOM 1609 N N . ARG A 1 213 ? -3.436 27.781 31.328 1 96.5 213 ARG A N 1
ATOM 1610 C CA . ARG A 1 213 ? -3.822 26.406 31.031 1 96.5 213 ARG A CA 1
ATOM 1611 C C . ARG A 1 213 ? -5.305 26.312 30.688 1 96.5 213 ARG A C 1
ATOM 1613 O O . ARG A 1 213 ? -6.129 27 31.297 1 96.5 213 ARG A O 1
ATOM 1620 N N . VAL A 1 214 ? -5.578 25.562 29.719 1 95.94 214 VAL A N 1
ATOM 1621 C CA . VAL A 1 214 ? -6.949 25.203 29.359 1 95.94 214 VAL A CA 1
ATOM 1622 C C . VAL A 1 214 ? -7.102 23.688 29.344 1 95.94 214 VAL A C 1
ATOM 1624 O O . VAL A 1 214 ? -6.289 22.984 28.734 1 95.94 214 VAL A O 1
ATOM 1627 N N . ALA A 1 215 ? -8.117 23.156 30 1 92.94 215 ALA A N 1
ATOM 1628 C CA . ALA A 1 215 ? -8.352 21.719 30.078 1 92.94 215 ALA A CA 1
ATOM 1629 C C . ALA A 1 215 ? -8.961 21.188 28.766 1 92.94 215 ALA A C 1
ATOM 1631 O O . ALA A 1 215 ? -9.656 21.922 28.062 1 92.94 215 ALA A O 1
ATOM 1632 N N . ALA A 1 216 ? -8.602 19.891 28.531 1 88.81 216 ALA A N 1
ATOM 1633 C CA . ALA A 1 216 ? -9.18 19.25 27.344 1 88.81 216 ALA A CA 1
ATOM 1634 C C . ALA A 1 216 ? -10.68 19.016 27.531 1 88.81 216 ALA A C 1
ATOM 1636 O O . ALA A 1 216 ? -11.141 18.812 28.656 1 88.81 216 ALA A O 1
ATOM 1637 N N . ARG A 1 217 ? -11.359 19.141 26.422 1 83.94 217 ARG A N 1
ATOM 1638 C CA . ARG A 1 217 ? -12.758 18.719 26.438 1 83.94 217 ARG A CA 1
ATOM 1639 C C . ARG A 1 217 ? -12.875 17.203 26.422 1 83.94 217 ARG A C 1
ATOM 1641 O O . ARG A 1 217 ? -12.234 16.531 25.609 1 83.94 217 ARG A O 1
ATOM 1648 N N . PRO A 1 218 ? -13.617 16.672 27.297 1 79.88 218 PRO A N 1
ATOM 1649 C CA . PRO A 1 218 ? -13.789 15.227 27.281 1 79.88 218 PRO A CA 1
ATOM 1650 C C . PRO A 1 218 ? -14.547 14.727 26.062 1 79.88 218 PRO A C 1
ATOM 1652 O O . PRO A 1 218 ? -15.672 15.172 25.797 1 79.88 218 PRO A O 1
ATOM 1655 N N . VAL A 1 219 ? -13.883 13.961 25.266 1 79.88 219 VAL A N 1
ATOM 1656 C CA . VAL A 1 219 ? -14.539 13.398 24.078 1 79.88 219 VAL A CA 1
ATOM 1657 C C . VAL A 1 219 ? -14.102 11.953 23.891 1 79.88 219 VAL A C 1
ATOM 1659 O O . VAL A 1 219 ? -13.07 11.531 24.422 1 79.88 219 VAL A O 1
ATOM 1662 N N . SER A 1 220 ? -14.945 11.211 23.234 1 79.31 220 SER A N 1
ATOM 1663 C CA . SER A 1 220 ? -14.57 9.852 22.844 1 79.31 220 SER A CA 1
ATOM 1664 C C . SER A 1 220 ? -13.602 9.859 21.672 1 79.31 220 SER A C 1
ATOM 1666 O O . SER A 1 220 ? -13.969 10.258 20.562 1 79.31 220 SER A O 1
ATOM 1668 N N . VAL A 1 221 ? -12.469 9.383 21.922 1 74.5 221 VAL A N 1
ATOM 1669 C CA . VAL A 1 221 ? -11.43 9.422 20.906 1 74.5 221 VAL A CA 1
ATOM 1670 C C . VAL A 1 221 ? -11.688 8.344 19.859 1 74.5 221 VAL A C 1
ATOM 1672 O O . VAL A 1 221 ? -11.836 7.164 20.188 1 74.5 221 VAL A O 1
ATOM 1675 N N . VAL A 1 222 ? -11.789 8.758 18.609 1 70.06 222 VAL A N 1
ATOM 1676 C CA . VAL A 1 222 ? -11.969 7.848 17.484 1 70.06 222 VAL A CA 1
ATOM 1677 C C . VAL A 1 222 ? -10.664 7.746 16.703 1 70.06 222 VAL A C 1
ATOM 1679 O O . VAL A 1 222 ? -10.188 6.645 16.406 1 70.06 222 VAL A O 1
ATOM 1682 N N . ASP A 1 223 ? -10.125 8.875 16.375 1 74.06 223 ASP A N 1
ATOM 1683 C CA . ASP A 1 223 ? -8.914 8.992 15.578 1 74.06 223 ASP A CA 1
ATOM 1684 C C . ASP A 1 223 ? -8.156 10.273 15.914 1 74.06 223 ASP A C 1
ATOM 1686 O O . ASP A 1 223 ? -8.734 11.359 15.906 1 74.06 223 ASP A O 1
ATOM 1690 N N . THR A 1 224 ? -6.914 10.086 16.156 1 73.62 224 THR A N 1
ATOM 1691 C CA . THR A 1 224 ? -6.152 11.25 16.578 1 73.62 224 THR A CA 1
ATOM 1692 C C . THR A 1 224 ? -5.48 11.914 15.383 1 73.62 224 THR A C 1
ATOM 1694 O O . THR A 1 224 ? -4.801 12.938 15.531 1 73.62 224 THR A O 1
ATOM 1697 N N . THR A 1 225 ? -5.691 11.297 14.203 1 75.56 225 THR A N 1
ATOM 1698 C CA . THR A 1 225 ? -5.07 11.867 13.016 1 75.56 225 THR A CA 1
ATOM 1699 C C . THR A 1 225 ? -5.602 13.266 12.742 1 75.56 225 THR A C 1
ATOM 1701 O O . THR A 1 225 ? -6.816 13.492 12.734 1 75.56 225 THR A O 1
ATOM 1704 N N . GLY A 1 226 ? -4.684 14.195 12.672 1 83.12 226 GLY A N 1
ATOM 1705 C CA . GLY A 1 226 ? -5.07 15.555 12.32 1 83.12 226 GLY A CA 1
ATOM 1706 C C . GLY A 1 226 ? -5.449 16.391 13.531 1 83.12 226 GLY A C 1
ATOM 1707 O O . GLY A 1 226 ? -5.816 17.562 13.383 1 83.12 226 GLY A O 1
ATOM 1708 N N . ALA A 1 227 ? -5.406 15.844 14.719 1 86.06 227 ALA A N 1
ATOM 1709 C CA . ALA A 1 227 ? -5.789 16.562 15.938 1 86.06 227 ALA A CA 1
ATOM 1710 C C . ALA A 1 227 ? -4.91 17.781 16.141 1 86.06 227 ALA A C 1
ATOM 1712 O O . ALA A 1 227 ? -5.406 18.859 16.516 1 86.06 227 ALA A O 1
ATOM 1713 N N . GLY A 1 228 ? -3.641 17.594 15.93 1 90.75 228 GLY A N 1
ATOM 1714 C CA . GLY A 1 228 ? -2.732 18.719 16.047 1 90.75 228 GLY A CA 1
ATOM 1715 C C . GLY A 1 228 ? -3.025 19.828 15.055 1 90.75 228 GLY A C 1
ATOM 1716 O O . GLY A 1 228 ? -2.969 21.016 15.398 1 90.75 228 GLY A O 1
ATOM 1717 N N . ASP A 1 229 ? -3.355 19.469 13.883 1 94.19 229 ASP A N 1
ATOM 1718 C CA . ASP A 1 229 ? -3.688 20.453 12.859 1 94.19 229 ASP A CA 1
ATOM 1719 C C . ASP A 1 229 ? -4.969 21.203 13.203 1 94.19 229 ASP A C 1
ATOM 1721 O O . ASP A 1 229 ? -5.055 22.422 13.008 1 94.19 229 ASP A O 1
ATOM 1725 N N . ALA A 1 230 ? -5.953 20.438 13.648 1 94 230 ALA A N 1
ATOM 1726 C CA . ALA A 1 230 ? -7.199 21.062 14.078 1 94 230 ALA A CA 1
ATOM 1727 C C . ALA A 1 230 ? -6.957 22.031 15.227 1 94 230 ALA A C 1
ATOM 1729 O O . ALA A 1 230 ? -7.504 23.141 15.25 1 94 230 ALA A O 1
ATOM 1730 N N . PHE A 1 231 ? -6.145 21.562 16.156 1 94.75 231 PHE A N 1
ATOM 1731 C CA . PHE A 1 231 ? -5.754 22.406 17.266 1 94.75 231 PHE A CA 1
ATOM 1732 C C . PHE A 1 231 ? -5.148 23.719 16.766 1 94.75 231 PHE A C 1
ATOM 1734 O O . PHE A 1 231 ? -5.543 24.797 17.219 1 94.75 231 PHE A O 1
ATOM 1741 N N . ALA A 1 232 ? -4.207 23.594 15.883 1 96.94 232 ALA A N 1
ATOM 1742 C CA . ALA A 1 232 ? -3.561 24.766 15.305 1 96.94 232 ALA A CA 1
ATOM 1743 C C . ALA A 1 232 ? -4.578 25.672 14.617 1 96.94 232 ALA A C 1
ATOM 1745 O O . ALA A 1 232 ? -4.52 26.906 14.75 1 96.94 232 ALA A O 1
ATOM 1746 N N . GLY A 1 233 ? -5.492 25.094 13.93 1 97.06 233 GLY A N 1
ATOM 1747 C CA . GLY A 1 233 ? -6.547 25.859 13.289 1 97.06 233 GLY A CA 1
ATOM 1748 C C . GLY A 1 233 ? -7.359 26.688 14.266 1 97.06 233 GLY A C 1
ATOM 1749 O O . GLY A 1 233 ? -7.582 27.875 14.047 1 97.06 233 GLY A O 1
ATOM 1750 N N . GLY A 1 234 ? -7.797 26.047 15.305 1 96.19 234 GLY A N 1
ATOM 1751 C CA . GLY A 1 234 ? -8.539 26.75 16.344 1 96.19 234 GLY A CA 1
ATOM 1752 C C . GLY A 1 234 ? -7.75 27.891 16.969 1 96.19 234 GLY A C 1
ATOM 1753 O O . GLY A 1 234 ? -8.297 28.953 17.234 1 96.19 234 GLY A O 1
ATOM 1754 N N . LEU A 1 235 ? -6.5 27.609 17.25 1 97.69 235 LEU A N 1
ATOM 1755 C CA . LEU A 1 235 ? -5.625 28.625 17.828 1 97.69 235 LEU A CA 1
ATOM 1756 C C . LEU A 1 235 ? -5.516 29.844 16.906 1 97.69 235 LEU A C 1
ATOM 1758 O O . LEU A 1 235 ? -5.676 30.984 17.344 1 97.69 235 LEU A O 1
ATOM 1762 N N . ILE A 1 236 ? -5.27 29.578 15.656 1 98 236 ILE A N 1
ATOM 1763 C CA . ILE A 1 236 ? -5.125 30.625 14.656 1 98 236 ILE A CA 1
ATOM 1764 C C . ILE A 1 236 ? -6.426 31.422 14.547 1 98 236 ILE A C 1
ATOM 1766 O O . ILE A 1 236 ? -6.41 32.656 14.461 1 98 236 ILE A O 1
ATOM 1770 N N . HIS A 1 237 ? -7.543 30.719 14.531 1 96.69 237 HIS A N 1
ATOM 1771 C CA . HIS A 1 237 ? -8.844 31.359 14.492 1 96.69 237 HIS A CA 1
ATOM 1772 C C . HIS A 1 237 ? -8.992 32.375 15.625 1 96.69 237 HIS A C 1
ATOM 1774 O O . HIS A 1 237 ? -9.352 33.531 15.383 1 96.69 237 HIS A O 1
ATOM 1780 N N . GLY A 1 238 ? -8.719 31.922 16.828 1 95.81 238 GLY A N 1
ATOM 1781 C CA . GLY A 1 238 ? -8.805 32.812 17.984 1 95.81 238 GLY A CA 1
ATOM 1782 C C . GLY A 1 238 ? -7.863 34 17.891 1 95.81 238 GLY A C 1
ATOM 1783 O O . GLY A 1 238 ? -8.273 35.125 18.094 1 95.81 238 GLY A O 1
ATOM 1784 N N . LEU A 1 239 ? -6.621 33.719 17.516 1 95.69 239 LEU A N 1
ATOM 1785 C CA . LEU A 1 239 ? -5.602 34.75 17.453 1 95.69 239 LEU A CA 1
ATOM 1786 C C . LEU A 1 239 ? -5.918 35.75 16.344 1 95.69 239 LEU A C 1
ATOM 1788 O O . LEU A 1 239 ? -5.758 36.969 16.531 1 95.69 239 LEU A O 1
ATOM 1792 N N . ALA A 1 240 ? -6.324 35.281 15.227 1 93.81 240 ALA A N 1
ATOM 1793 C CA . ALA A 1 240 ? -6.629 36.125 14.078 1 93.81 240 ALA A CA 1
ATOM 1794 C C . ALA A 1 240 ? -7.801 37.062 14.383 1 93.81 240 ALA A C 1
ATOM 1796 O O . ALA A 1 240 ? -7.895 38.156 13.82 1 93.81 240 ALA A O 1
ATOM 1797 N N . ARG A 1 241 ? -8.617 36.688 15.258 1 92.12 241 ARG A N 1
ATOM 1798 C CA . ARG A 1 241 ? -9.766 37.5 15.641 1 92.12 241 ARG A CA 1
ATOM 1799 C C . ARG A 1 241 ? -9.414 38.438 16.781 1 92.12 241 ARG A C 1
ATOM 1801 O O . ARG A 1 241 ? -10.266 39.188 17.266 1 92.12 241 ARG A O 1
ATOM 1808 N N . GLY A 1 242 ? -8.211 38.312 17.25 1 92.62 242 GLY A N 1
ATOM 1809 C CA . GLY A 1 242 ? -7.75 39.219 18.297 1 92.62 242 GLY A CA 1
ATOM 1810 C C . GLY A 1 242 ? -8.141 38.75 19.688 1 92.62 242 GLY A C 1
ATOM 1811 O O . GLY A 1 242 ? -8.148 39.562 20.625 1 92.62 242 GLY A O 1
ATOM 1812 N N . MET A 1 243 ? -8.445 37.562 19.859 1 93.75 243 MET A N 1
ATOM 1813 C CA . MET A 1 243 ? -8.805 37.031 21.172 1 93.75 243 MET A CA 1
ATOM 1814 C C . MET A 1 243 ? -7.586 37 22.094 1 93.75 243 MET A C 1
ATOM 1816 O O . MET A 1 243 ? -6.449 36.938 21.625 1 93.75 243 MET A O 1
ATOM 1820 N N . ALA A 1 244 ? -7.922 37.094 23.406 1 95.94 244 ALA A N 1
ATOM 1821 C CA . ALA A 1 244 ? -6.863 36.844 24.391 1 95.94 244 ALA A CA 1
ATOM 1822 C C . ALA A 1 244 ? -6.348 35.406 24.281 1 95.94 244 ALA A C 1
ATOM 1824 O O . ALA A 1 244 ? -7.062 34.5 23.812 1 95.94 244 ALA A O 1
ATOM 1825 N N . ILE A 1 245 ? -5.152 35.188 24.688 1 96.75 245 ILE A N 1
ATOM 1826 C CA . ILE A 1 245 ? -4.484 33.906 24.5 1 96.75 245 ILE A CA 1
ATOM 1827 C C . ILE A 1 245 ? -5.297 32.812 25.188 1 96.75 245 ILE A C 1
ATOM 1829 O O . ILE A 1 245 ? -5.359 31.672 24.672 1 96.75 245 ILE A O 1
ATOM 1833 N N . ARG A 1 246 ? -5.898 33.094 26.281 1 96.75 246 ARG A N 1
ATOM 1834 C CA . ARG A 1 246 ? -6.707 32.094 26.969 1 96.75 246 ARG A CA 1
ATOM 1835 C C . ARG A 1 246 ? -7.879 31.641 26.109 1 96.75 246 ARG A C 1
ATOM 1837 O O . ARG A 1 246 ? -8.133 30.453 25.969 1 96.75 246 ARG A O 1
ATOM 1844 N N . ASP A 1 247 ? -8.57 32.625 25.578 1 96 247 ASP A N 1
ATOM 1845 C CA . ASP A 1 247 ? -9.719 32.312 24.719 1 96 247 ASP A CA 1
ATOM 1846 C C . ASP A 1 247 ? -9.281 31.625 23.438 1 96 247 ASP A C 1
ATOM 1848 O O . ASP A 1 247 ? -9.977 30.734 22.938 1 96 247 ASP A O 1
ATOM 1852 N N . ALA A 1 248 ? -8.18 32.094 22.844 1 96.44 248 ALA A N 1
ATOM 1853 C CA . ALA A 1 248 ? -7.633 31.438 21.656 1 96.44 248 ALA A CA 1
ATOM 1854 C C . ALA A 1 248 ? -7.273 29.969 21.938 1 96.44 248 ALA A C 1
ATOM 1856 O O . ALA A 1 248 ? -7.531 29.094 21.109 1 96.44 248 ALA A O 1
ATOM 1857 N N . LEU A 1 249 ? -6.734 29.734 23.078 1 97 249 LEU A N 1
ATOM 1858 C CA . LEU A 1 249 ? -6.375 28.375 23.5 1 97 249 LEU A CA 1
ATOM 1859 C C . LEU A 1 249 ? -7.617 27.516 23.672 1 97 249 LEU A C 1
ATOM 1861 O O . LEU A 1 249 ? -7.602 26.328 23.359 1 97 249 LEU A O 1
ATOM 1865 N N . GLN A 1 250 ? -8.633 28.141 24.219 1 95.25 250 GLN A N 1
ATOM 1866 C CA . GLN A 1 250 ? -9.891 27.422 24.359 1 95.25 250 GLN A CA 1
ATOM 1867 C C . GLN A 1 250 ? -10.43 26.984 23 1 95.25 250 GLN A C 1
ATOM 1869 O O . GLN A 1 250 ? -10.875 25.844 22.844 1 95.25 250 GLN A O 1
ATOM 1874 N N . CYS A 1 251 ? -10.43 27.906 22.047 1 94.06 251 CYS A N 1
ATOM 1875 C CA . CYS A 1 251 ? -10.828 27.547 20.688 1 94.06 251 CYS A CA 1
ATOM 1876 C C . CYS A 1 251 ? -9.992 26.391 20.172 1 94.06 251 CYS A C 1
ATOM 1878 O O . CYS A 1 251 ? -10.531 25.453 19.562 1 94.06 251 CYS A O 1
ATOM 1880 N N . ALA A 1 252 ? -8.703 26.438 20.391 1 96.12 252 ALA A N 1
ATOM 1881 C CA . ALA A 1 252 ? -7.773 25.406 19.922 1 96.12 252 ALA A CA 1
ATOM 1882 C C . ALA A 1 252 ? -8.141 24.047 20.484 1 96.12 252 ALA A C 1
ATOM 1884 O O . ALA A 1 252 ? -8.227 23.062 19.75 1 96.12 252 ALA A O 1
ATOM 1885 N N . VAL A 1 253 ? -8.367 23.984 21.766 1 93.94 253 VAL A N 1
ATOM 1886 C CA . VAL A 1 253 ? -8.695 22.75 22.453 1 93.94 253 VAL A CA 1
ATOM 1887 C C . VAL A 1 253 ? -10.031 22.203 21.938 1 93.94 253 VAL A C 1
ATOM 1889 O O . VAL A 1 253 ? -10.172 21 21.719 1 93.94 253 VAL A O 1
ATOM 1892 N N . ASP A 1 254 ? -10.969 23.078 21.734 1 91.81 254 ASP A N 1
ATOM 1893 C CA . ASP A 1 254 ? -12.273 22.672 21.234 1 91.81 254 ASP A CA 1
ATOM 1894 C C . ASP A 1 254 ? -12.164 22.078 19.844 1 91.81 254 ASP A C 1
ATOM 1896 O O . ASP A 1 254 ? -12.719 21.016 19.562 1 91.81 254 ASP A O 1
ATOM 1900 N N . TRP A 1 255 ? -11.445 22.734 18.953 1 92.69 255 TRP A N 1
ATOM 1901 C CA . TRP A 1 255 ? -11.266 22.234 17.594 1 92.69 255 TRP A CA 1
ATOM 1902 C C . TRP A 1 255 ? -10.562 20.875 17.594 1 92.69 255 TRP A C 1
ATOM 1904 O O . TRP A 1 255 ? -10.938 19.969 16.859 1 92.69 255 TRP A O 1
ATOM 1914 N N . GLY A 1 256 ? -9.523 20.781 18.406 1 91.19 256 GLY A N 1
ATOM 1915 C CA . GLY A 1 256 ? -8.836 19.5 18.531 1 91.19 256 GLY A CA 1
ATOM 1916 C C . GLY A 1 256 ? -9.742 18.375 18.969 1 91.19 256 GLY A C 1
ATOM 1917 O O . GLY A 1 256 ? -9.625 17.25 18.484 1 91.19 256 GLY A O 1
ATOM 1918 N N . ALA A 1 257 ? -10.633 18.688 19.844 1 86.94 257 ALA A N 1
ATOM 1919 C CA . ALA A 1 257 ? -11.578 17.688 20.359 1 86.94 257 ALA A CA 1
ATOM 1920 C C . ALA A 1 257 ? -12.5 17.188 19.25 1 86.94 257 ALA A C 1
ATOM 1922 O O . ALA A 1 257 ? -12.789 15.984 19.188 1 86.94 257 ALA A O 1
ATOM 1923 N N . PHE A 1 258 ? -12.961 18.047 18.422 1 86.25 258 PHE A N 1
ATOM 1924 C CA . PHE A 1 258 ? -13.82 17.641 17.312 1 86.25 258 PHE A CA 1
ATOM 1925 C C . PHE A 1 258 ? -13.062 16.734 16.359 1 86.25 258 PHE A C 1
ATOM 1927 O O . PHE A 1 258 ? -13.648 15.812 15.773 1 86.25 258 PHE A O 1
ATOM 1934 N N . ALA A 1 259 ? -11.797 17.016 16.172 1 84.31 259 ALA A N 1
ATOM 1935 C CA . ALA A 1 259 ? -10.977 16.234 15.25 1 84.31 259 ALA A CA 1
ATOM 1936 C C . ALA A 1 259 ? -10.797 14.805 15.766 1 84.31 259 ALA A C 1
ATOM 1938 O O . ALA A 1 259 ? -10.961 13.836 15.016 1 84.31 259 ALA A O 1
ATOM 1939 N N . VAL A 1 260 ? -10.516 14.625 17.031 1 79.94 260 VAL A N 1
ATOM 1940 C CA . VAL A 1 260 ? -10.227 13.305 17.594 1 79.94 260 VAL A CA 1
ATOM 1941 C C . VAL A 1 260 ? -11.508 12.469 17.625 1 79.94 260 VAL A C 1
ATOM 1943 O O . VAL A 1 260 ? -11.453 11.242 17.688 1 79.94 260 VAL A O 1
ATOM 1946 N N . ALA A 1 261 ? -12.57 13.188 17.547 1 78 261 ALA A N 1
ATOM 1947 C CA . ALA A 1 261 ? -13.859 12.508 17.594 1 78 261 ALA A CA 1
ATOM 1948 C C . ALA A 1 261 ? -14.312 12.102 16.188 1 78 261 ALA A C 1
ATOM 1950 O O . ALA A 1 261 ? -15.398 11.531 16.016 1 78 261 ALA A O 1
ATOM 1951 N N . SER A 1 262 ? -13.531 12.383 15.18 1 75.62 262 SER A N 1
ATOM 1952 C CA . SER A 1 262 ? -13.875 12.125 13.781 1 75.62 262 SER A CA 1
ATOM 1953 C C . SER A 1 262 ? -12.953 11.078 13.172 1 75.62 262 SER A C 1
ATOM 1955 O O . SER A 1 262 ? -11.812 10.914 13.609 1 75.62 262 SER A O 1
ATOM 1957 N N . GLU A 1 263 ? -13.445 10.422 12.109 1 72.44 263 GLU A N 1
ATOM 1958 C CA . GLU A 1 263 ? -12.648 9.414 11.414 1 72.44 263 GLU A CA 1
ATOM 1959 C C . GLU A 1 263 ? -11.828 10.039 10.289 1 72.44 263 GLU A C 1
ATOM 1961 O O . GLU A 1 263 ? -11.031 9.359 9.641 1 72.44 263 GLU A O 1
ATOM 1966 N N . SER A 1 264 ? -11.969 11.273 10.141 1 75.19 264 SER A N 1
ATOM 1967 C CA . SER A 1 264 ? -11.289 11.961 9.055 1 75.19 264 SER A CA 1
ATOM 1968 C C . SER A 1 264 ? -10.227 12.922 9.586 1 75.19 264 SER A C 1
ATOM 1970 O O . SER A 1 264 ? -10.359 13.438 10.695 1 75.19 264 SER A O 1
ATOM 1972 N N . SER A 1 265 ? -9.227 13.086 8.789 1 75.38 265 SER A N 1
ATOM 1973 C CA . SER A 1 265 ? -8.18 14.039 9.156 1 75.38 265 SER A CA 1
ATOM 1974 C C . SER A 1 265 ? -8.633 15.469 8.914 1 75.38 265 SER A C 1
ATOM 1976 O O . SER A 1 265 ? -8.156 16.406 9.562 1 75.38 265 SER A O 1
ATOM 1978 N N . ILE A 1 266 ? -9.516 15.617 7.984 1 80.19 266 ILE A N 1
ATOM 1979 C CA . ILE A 1 266 ? -10.039 16.953 7.727 1 80.19 266 ILE A CA 1
ATOM 1980 C C . ILE A 1 266 ? -11.203 17.234 8.672 1 80.19 266 ILE A C 1
ATOM 1982 O O . ILE A 1 266 ? -11.805 16.312 9.227 1 80.19 266 ILE A O 1
ATOM 1986 N N . PRO A 1 267 ? -11.406 18.438 8.875 1 82.88 267 PRO A N 1
ATOM 1987 C CA . PRO A 1 267 ? -12.484 18.797 9.797 1 82.88 267 PRO A CA 1
ATOM 1988 C C . PRO A 1 267 ? -13.828 18.203 9.406 1 82.88 267 PRO A C 1
ATOM 1990 O O . PRO A 1 267 ? -14.141 18.109 8.219 1 82.88 267 PRO A O 1
ATOM 1993 N N . SER A 1 268 ? -14.531 17.859 10.469 1 78.88 268 SER A N 1
ATOM 1994 C CA . SER A 1 268 ? -15.836 17.234 10.273 1 78.88 268 SER A CA 1
ATOM 1995 C C . SER A 1 268 ? -16.953 18.266 10.344 1 78.88 268 SER A C 1
ATOM 1997 O O . SER A 1 268 ? -16.719 19.422 10.719 1 78.88 268 SER A O 1
ATOM 1999 N N . SER A 1 269 ? -18.094 17.781 9.984 1 80.38 269 SER A N 1
ATOM 2000 C CA . SER A 1 269 ? -19.281 18.625 10.039 1 80.38 269 SER A CA 1
ATOM 2001 C C . SER A 1 269 ? -19.578 19.078 11.461 1 80.38 269 SER A C 1
ATOM 2003 O O . SER A 1 269 ? -20.219 20.109 11.68 1 80.38 269 SER A O 1
ATOM 2005 N N . ALA A 1 270 ? -19.109 18.297 12.422 1 78.94 270 ALA A N 1
ATOM 2006 C CA . ALA A 1 270 ? -19.297 18.688 13.812 1 78.94 270 ALA A CA 1
ATOM 2007 C C . ALA A 1 270 ? -18.656 20.031 14.102 1 78.94 270 ALA A C 1
ATOM 2009 O O . ALA A 1 270 ? -19.219 20.859 14.82 1 78.94 270 ALA A O 1
ATOM 2010 N N . LEU A 1 271 ? -17.547 20.25 13.547 1 83.19 271 LEU A N 1
ATOM 2011 C CA . LEU A 1 271 ? -16.891 21.547 13.711 1 83.19 271 LEU A CA 1
ATOM 2012 C C . LEU A 1 271 ? -17.688 22.641 13.016 1 83.19 271 LEU A C 1
ATOM 2014 O O . LEU A 1 271 ? -17.844 23.734 13.57 1 83.19 271 LEU A O 1
ATOM 2018 N N . LYS A 1 272 ? -18.156 22.359 11.898 1 84.75 272 LYS A N 1
ATOM 2019 C CA . LYS A 1 272 ? -18.953 23.328 11.172 1 84.75 272 LYS A CA 1
ATOM 2020 C C . LYS A 1 272 ? -20.172 23.766 11.992 1 84.75 272 LYS A C 1
ATOM 2022 O O . LYS A 1 272 ? -20.469 24.969 12.062 1 84.75 272 LYS A O 1
ATOM 2027 N N . ASN A 1 273 ? -20.797 22.812 12.578 1 84 273 ASN A N 1
ATOM 2028 C CA . ASN A 1 273 ? -21.969 23.094 13.422 1 84 273 ASN A CA 1
ATOM 2029 C C . ASN A 1 273 ? -21.578 23.922 14.648 1 84 273 ASN A C 1
ATOM 2031 O O . ASN A 1 273 ? -22.312 24.812 15.055 1 84 273 ASN A O 1
ATOM 2035 N N . TRP A 1 274 ? -20.484 23.594 15.195 1 82.25 274 TRP A N 1
ATOM 2036 C CA . TRP A 1 274 ? -19.969 24.312 16.359 1 82.25 274 TRP A CA 1
ATOM 2037 C C . TRP A 1 274 ? -19.703 25.781 16.016 1 82.25 274 TRP A C 1
ATOM 2039 O O . TRP A 1 274 ? -20.016 26.672 16.812 1 82.25 274 TRP A O 1
ATOM 2049 N N . LEU A 1 275 ? -19.203 26.031 14.891 1 85.5 275 LEU A N 1
ATOM 2050 C CA . LEU A 1 275 ? -18.812 27.375 14.453 1 85.5 275 LEU A CA 1
ATOM 2051 C C . LEU A 1 275 ? -20.047 28.25 14.227 1 85.5 275 LEU A C 1
ATOM 2053 O O . LEU A 1 275 ? -19.938 29.469 14.203 1 85.5 275 LEU A O 1
ATOM 2057 N N . ARG A 1 276 ? -21.156 27.625 14 1 82.56 276 ARG A N 1
ATOM 2058 C CA . ARG A 1 276 ? -22.406 28.375 13.781 1 82.56 276 ARG A CA 1
ATOM 2059 C C . ARG A 1 276 ? -22.953 28.906 15.102 1 82.56 276 ARG A C 1
ATOM 2061 O O . ARG A 1 276 ? -23.781 29.812 15.109 1 82.56 276 ARG A O 1
ATOM 2068 N N . GLN A 1 277 ? -22.406 28.297 16.141 1 76.38 277 GLN A N 1
ATOM 2069 C CA . GLN A 1 277 ? -22.859 28.75 17.453 1 76.38 277 GLN A CA 1
ATOM 2070 C C . GLN A 1 277 ? -21.984 29.891 17.969 1 76.38 277 GLN A C 1
ATOM 2072 O O . GLN A 1 277 ? -20.797 29.969 17.641 1 76.38 277 GLN A O 1
ATOM 2077 N N . PRO A 1 278 ? -22.656 30.828 18.5 1 67 278 PRO A N 1
ATOM 2078 C CA . PRO A 1 278 ? -21.875 31.953 19.047 1 67 278 PRO A CA 1
ATOM 2079 C C . PRO A 1 278 ? -20.906 31.531 20.141 1 67 278 PRO A C 1
ATOM 2081 O O . PRO A 1 278 ? -21.25 30.672 20.969 1 67 278 PRO A O 1
ATOM 2084 N N . HIS A 1 279 ? -19.688 31.812 19.922 1 65.44 279 HIS A N 1
ATOM 2085 C CA . HIS A 1 279 ? -18.688 31.531 20.953 1 65.44 279 HIS A CA 1
ATOM 2086 C C . HIS A 1 279 ? -17.875 32.781 21.297 1 65.44 279 HIS A C 1
ATOM 2088 O O . HIS A 1 279 ? -17.734 33.688 20.469 1 65.44 279 HIS A O 1
ATOM 2094 N N . MET B 1 1 ? 5.152 -29.531 -29.828 1 88.44 1 MET B N 1
ATOM 2095 C CA . MET B 1 1 ? 4.258 -28.453 -29.422 1 88.44 1 MET B CA 1
ATOM 2096 C C . MET B 1 1 ? 2.947 -29.016 -28.875 1 88.44 1 MET B C 1
ATOM 2098 O O . MET B 1 1 ? 2.311 -29.844 -29.516 1 88.44 1 MET B O 1
ATOM 2102 N N . SER B 1 2 ? 2.625 -28.734 -27.609 1 96.19 2 SER B N 1
ATOM 2103 C CA . SER B 1 2 ? 1.399 -29.203 -26.984 1 96.19 2 SER B CA 1
ATOM 2104 C C . SER B 1 2 ? 0.451 -28.047 -26.688 1 96.19 2 SER B C 1
ATOM 2106 O O . SER B 1 2 ? 0.886 -26.906 -26.531 1 96.19 2 SER B O 1
ATOM 2108 N N . ARG B 1 3 ? -0.841 -28.344 -26.766 1 97.06 3 ARG B N 1
ATOM 2109 C CA . ARG B 1 3 ? -1.868 -27.406 -26.312 1 97.06 3 ARG B CA 1
ATOM 2110 C C . ARG B 1 3 ? -2.072 -27.5 -24.797 1 97.06 3 ARG B C 1
ATOM 2112 O O . ARG B 1 3 ? -2.488 -28.547 -24.297 1 97.06 3 ARG B O 1
ATOM 2119 N N . ILE B 1 4 ? -1.713 -26.422 -24.188 1 98.12 4 ILE B N 1
ATOM 2120 C CA . ILE B 1 4 ? -1.779 -26.422 -22.719 1 98.12 4 ILE B CA 1
ATOM 2121 C C . ILE B 1 4 ? -2.795 -25.375 -22.266 1 98.12 4 ILE B C 1
ATOM 2123 O O . ILE B 1 4 ? -2.783 -24.234 -22.734 1 98.12 4 ILE B O 1
ATOM 2127 N N . LEU B 1 5 ? -3.701 -25.75 -21.391 1 97.56 5 LEU B N 1
ATOM 2128 C CA . LEU B 1 5 ? -4.656 -24.844 -20.75 1 97.56 5 LEU B CA 1
ATOM 2129 C C . LEU B 1 5 ? -4.316 -24.656 -19.281 1 97.56 5 LEU B C 1
ATOM 2131 O O . LEU B 1 5 ? -4.195 -25.625 -18.531 1 97.56 5 LEU B O 1
ATOM 2135 N N . LEU B 1 6 ? -4.105 -23.438 -18.922 1 97.19 6 LEU B N 1
ATOM 2136 C CA . LEU B 1 6 ? -3.836 -23.094 -17.516 1 97.19 6 LEU B CA 1
ATOM 2137 C C . LEU B 1 6 ? -5.059 -22.469 -16.859 1 97.19 6 LEU B C 1
ATOM 2139 O O . LEU B 1 6 ? -5.5 -21.391 -17.266 1 97.19 6 LEU B O 1
ATOM 2143 N N . LEU B 1 7 ? -5.613 -23.141 -15.938 1 95.75 7 LEU B N 1
ATOM 2144 C CA . LEU B 1 7 ? -6.617 -22.547 -15.062 1 95.75 7 LEU B CA 1
ATOM 2145 C C . LEU B 1 7 ? -5.977 -22 -13.797 1 95.75 7 LEU B C 1
ATOM 2147 O O . LEU B 1 7 ? -5.805 -22.719 -12.812 1 95.75 7 LEU B O 1
ATOM 2151 N N . ALA B 1 8 ? -5.629 -20.734 -13.875 1 93.88 8 ALA B N 1
ATOM 2152 C CA . ALA B 1 8 ? -4.848 -20.062 -12.836 1 93.88 8 ALA B CA 1
ATOM 2153 C C . ALA B 1 8 ? -5.066 -18.562 -12.875 1 93.88 8 ALA B C 1
ATOM 2155 O O . ALA B 1 8 ? -5.48 -18.016 -13.906 1 93.88 8 ALA B O 1
ATOM 2156 N N . ASN B 1 9 ? -4.742 -17.953 -11.828 1 91.62 9 ASN B N 1
ATOM 2157 C CA . ASN B 1 9 ? -5.012 -16.516 -11.719 1 91.62 9 ASN B CA 1
ATOM 2158 C C . ASN B 1 9 ? -3.926 -15.688 -12.391 1 91.62 9 ASN B C 1
ATOM 2160 O O . ASN B 1 9 ? -2.762 -16.094 -12.43 1 91.62 9 ASN B O 1
ATOM 2164 N N . LEU B 1 10 ? -4.383 -14.602 -12.961 1 92.25 10 LEU B N 1
ATOM 2165 C CA . LEU B 1 10 ? -3.514 -13.508 -13.391 1 92.25 10 LEU B CA 1
ATOM 2166 C C . LEU B 1 10 ? -3.51 -12.383 -12.359 1 92.25 10 LEU B C 1
ATOM 2168 O O . LEU B 1 10 ? -4.57 -11.891 -11.969 1 92.25 10 LEU B O 1
ATOM 2172 N N . ASN B 1 11 ? -2.266 -12.023 -11.977 1 92.5 11 ASN B N 1
ATOM 2173 C CA . ASN B 1 11 ? -2.18 -11.016 -10.922 1 92.5 11 ASN B CA 1
ATOM 2174 C C . ASN B 1 11 ? -1.32 -9.828 -11.352 1 92.5 11 ASN B C 1
ATOM 2176 O O . ASN B 1 11 ? -0.378 -9.992 -12.125 1 92.5 11 ASN B O 1
ATOM 2180 N N . CYS B 1 12 ? -1.747 -8.688 -10.859 1 94.19 12 CYS B N 1
ATOM 2181 C CA . CYS B 1 12 ? -0.907 -7.496 -10.922 1 94.19 12 CYS B CA 1
ATOM 2182 C C . CYS B 1 12 ? -0.213 -7.246 -9.586 1 94.19 12 CYS B C 1
ATOM 2184 O O . CYS B 1 12 ? -0.851 -6.832 -8.617 1 94.19 12 CYS B O 1
ATOM 2186 N N . ASP B 1 13 ? 1.077 -7.484 -9.578 1 92.19 13 ASP B N 1
ATOM 2187 C CA . ASP B 1 13 ? 1.873 -7.23 -8.383 1 92.19 13 ASP B CA 1
ATOM 2188 C C . ASP B 1 13 ? 2.395 -5.793 -8.367 1 92.19 13 ASP B C 1
ATOM 2190 O O . ASP B 1 13 ? 3.078 -5.367 -9.297 1 92.19 13 ASP B O 1
ATOM 2194 N N . HIS B 1 14 ? 1.986 -5.102 -7.398 1 93.31 14 HIS B N 1
ATOM 2195 C CA . HIS B 1 14 ? 2.502 -3.752 -7.191 1 93.31 14 HIS B CA 1
ATOM 2196 C C . HIS B 1 14 ? 3.512 -3.717 -6.051 1 93.31 14 HIS B C 1
ATOM 2198 O O . HIS B 1 14 ? 3.133 -3.781 -4.879 1 93.31 14 HIS B O 1
ATOM 2204 N N . VAL B 1 15 ? 4.781 -3.514 -6.445 1 92.5 15 VAL B N 1
ATOM 2205 C CA . VAL B 1 15 ? 5.863 -3.703 -5.484 1 92.5 15 VAL B CA 1
ATOM 2206 C C . VAL B 1 15 ? 6.246 -2.359 -4.867 1 92.5 15 VAL B C 1
ATOM 2208 O O . VAL B 1 15 ? 6.523 -1.396 -5.586 1 92.5 15 VAL B O 1
ATOM 2211 N N . LEU B 1 16 ? 6.25 -2.266 -3.543 1 94 16 LEU B N 1
ATOM 2212 C CA . LEU B 1 16 ? 6.703 -1.117 -2.766 1 94 16 LEU B CA 1
ATOM 2213 C C . LEU B 1 16 ? 7.898 -1.488 -1.895 1 94 16 LEU B C 1
ATOM 2215 O O . LEU B 1 16 ? 7.801 -2.375 -1.044 1 94 16 LEU B O 1
ATOM 2219 N N . SER B 1 17 ? 8.992 -0.835 -2.133 1 94.44 17 SER B N 1
ATOM 2220 C CA . SER B 1 17 ? 10.195 -1.077 -1.347 1 94.44 17 SER B CA 1
ATOM 2221 C C . SER B 1 17 ? 10.273 -0.138 -0.148 1 94.44 17 SER B C 1
ATOM 2223 O O . SER B 1 17 ? 10.211 1.083 -0.305 1 94.44 17 SER B O 1
ATOM 2225 N N . LEU B 1 18 ? 10.398 -0.717 1.007 1 95.75 18 LEU B N 1
ATOM 2226 C CA . LEU B 1 18 ? 10.469 0.076 2.23 1 95.75 18 LEU B CA 1
ATOM 2227 C C . LEU B 1 18 ? 11.914 0.297 2.654 1 95.75 18 LEU B C 1
ATOM 2229 O O . LEU B 1 18 ? 12.758 -0.592 2.5 1 95.75 18 LEU B O 1
ATOM 2233 N N . SER B 1 19 ? 12.211 1.447 3.223 1 92.88 19 SER B N 1
ATOM 2234 C CA . SER B 1 19 ? 13.562 1.811 3.633 1 92.88 19 SER B CA 1
ATOM 2235 C C . SER B 1 19 ? 13.938 1.15 4.957 1 92.88 19 SER B C 1
ATOM 2237 O O . SER B 1 19 ? 15.109 1.088 5.312 1 92.88 19 SER B O 1
ATOM 2239 N N . GLU B 1 20 ? 12.977 0.713 5.762 1 94.94 20 GLU B N 1
ATOM 2240 C CA . GLU B 1 20 ? 13.133 0.113 7.082 1 94.94 20 GLU B CA 1
ATOM 2241 C C . GLU B 1 20 ? 12.258 -1.128 7.23 1 94.94 20 GLU B C 1
ATOM 2243 O O . GLU B 1 20 ? 11.391 -1.384 6.395 1 94.94 20 GLU B O 1
ATOM 2248 N N . PRO B 1 21 ? 12.57 -1.936 8.219 1 95.25 21 PRO B N 1
ATOM 2249 C CA . PRO B 1 21 ? 11.695 -3.084 8.461 1 95.25 21 PRO B CA 1
ATOM 2250 C C . PRO B 1 21 ? 10.242 -2.676 8.719 1 95.25 21 PRO B C 1
ATOM 2252 O O . PRO B 1 21 ? 9.992 -1.652 9.359 1 95.25 21 PRO B O 1
ATOM 2255 N N . LEU B 1 22 ? 9.328 -3.434 8.242 1 95.81 22 LEU B N 1
ATOM 2256 C CA . LEU B 1 22 ? 7.91 -3.158 8.43 1 95.81 22 LEU B CA 1
ATOM 2257 C C . LEU B 1 22 ? 7.5 -3.404 9.883 1 95.81 22 LEU B C 1
ATOM 2259 O O . LEU B 1 22 ? 7.637 -4.52 10.383 1 95.81 22 LEU B O 1
ATOM 2263 N N . VAL B 1 23 ? 7.051 -2.385 10.516 1 95 23 VAL B N 1
ATOM 2264 C CA . VAL B 1 23 ? 6.559 -2.457 11.883 1 95 23 VAL B CA 1
ATOM 2265 C C . VAL B 1 23 ? 5.195 -1.779 11.984 1 95 23 VAL B C 1
ATOM 2267 O O . VAL B 1 23 ? 5.016 -0.656 11.508 1 95 23 VAL B O 1
ATOM 2270 N N . ALA B 1 24 ? 4.27 -2.523 12.578 1 93.12 24 ALA B N 1
ATOM 2271 C CA . ALA B 1 24 ? 2.953 -1.924 12.781 1 93.12 24 ALA B CA 1
ATOM 2272 C C . ALA B 1 24 ? 3.059 -0.633 13.594 1 93.12 24 ALA B C 1
ATOM 2274 O O . ALA B 1 24 ? 3.812 -0.563 14.562 1 93.12 24 ALA B O 1
ATOM 2275 N N . GLY B 1 25 ? 2.348 0.444 13.18 1 90.56 25 GLY B N 1
ATOM 2276 C CA . GLY B 1 25 ? 2.322 1.706 13.898 1 90.56 25 GLY B CA 1
ATOM 2277 C C . GLY B 1 25 ? 3.404 2.67 13.453 1 90.56 25 GLY B C 1
ATOM 2278 O O . GLY B 1 25 ? 3.414 3.834 13.859 1 90.56 25 GLY B O 1
ATOM 2279 N N . ALA B 1 26 ? 4.258 2.229 12.586 1 92 26 ALA B N 1
ATOM 2280 C CA . ALA B 1 26 ? 5.398 3.047 12.18 1 92 26 ALA B CA 1
ATOM 2281 C C . ALA B 1 26 ? 5.031 3.979 11.031 1 92 26 ALA B C 1
ATOM 2283 O O . ALA B 1 26 ? 3.949 3.859 10.453 1 92 26 ALA B O 1
ATOM 2284 N N . ARG B 1 27 ? 5.848 4.953 10.859 1 89.44 27 ARG B N 1
ATOM 2285 C CA . ARG B 1 27 ? 5.879 5.797 9.672 1 89.44 27 ARG B CA 1
ATOM 2286 C C . ARG B 1 27 ? 7.113 5.508 8.828 1 89.44 27 ARG B C 1
ATOM 2288 O O . ARG B 1 27 ? 8.242 5.781 9.242 1 89.44 27 ARG B O 1
ATOM 2295 N N . LEU B 1 28 ? 6.863 4.965 7.66 1 94.19 28 LEU B N 1
ATOM 2296 C CA . LEU B 1 28 ? 7.969 4.477 6.848 1 94.19 28 LEU B CA 1
ATOM 2297 C C . LEU B 1 28 ? 7.969 5.133 5.473 1 94.19 28 LEU B C 1
ATOM 2299 O O . LEU B 1 28 ? 6.914 5.512 4.961 1 94.19 28 LEU B O 1
ATOM 2303 N N . GLN B 1 29 ? 9.109 5.223 4.965 1 92.88 29 GLN B N 1
ATOM 2304 C CA . GLN B 1 29 ? 9.234 5.668 3.582 1 92.88 29 GLN B CA 1
ATOM 2305 C C . GLN B 1 29 ? 9.234 4.48 2.621 1 92.88 29 GLN B C 1
ATOM 2307 O O . GLN B 1 29 ? 9.805 3.432 2.924 1 92.88 29 GLN B O 1
ATOM 2312 N N . TYR B 1 30 ? 8.578 4.699 1.492 1 93.75 30 TYR B N 1
ATOM 2313 C CA . TYR B 1 30 ? 8.602 3.641 0.492 1 93.75 30 TYR B CA 1
ATOM 2314 C C . TYR B 1 30 ? 8.961 4.191 -0.882 1 93.75 30 TYR B C 1
ATOM 2316 O O . TYR B 1 30 ? 8.773 5.383 -1.148 1 93.75 30 TYR B O 1
ATOM 2324 N N . LEU B 1 31 ? 9.57 3.373 -1.674 1 91.12 31 LEU B N 1
ATOM 2325 C CA . LEU B 1 31 ? 9.758 3.615 -3.1 1 91.12 31 LEU B CA 1
ATOM 2326 C C . LEU B 1 31 ? 8.844 2.723 -3.93 1 91.12 31 LEU B C 1
ATOM 2328 O O . LEU B 1 31 ? 8.766 1.515 -3.697 1 91.12 31 LEU B O 1
ATOM 2332 N N . ASP B 1 32 ? 8.125 3.398 -4.785 1 89.75 32 ASP B N 1
ATOM 2333 C CA . ASP B 1 32 ? 7.242 2.654 -5.68 1 89.75 32 ASP B CA 1
ATOM 2334 C C . ASP B 1 32 ? 8.023 2.016 -6.82 1 89.75 32 ASP B C 1
ATOM 2336 O O . ASP B 1 32 ? 8.547 2.715 -7.695 1 89.75 32 ASP B O 1
ATOM 2340 N N . GLN B 1 33 ? 8.117 0.633 -6.859 1 89.69 33 GLN B N 1
ATOM 2341 C CA . GLN B 1 33 ? 8.883 -0.078 -7.879 1 89.69 33 GLN B CA 1
ATOM 2342 C C . GLN B 1 33 ? 8.016 -0.423 -9.086 1 89.69 33 GLN B C 1
ATOM 2344 O O . GLN B 1 33 ? 8.477 -1.072 -10.023 1 89.69 33 GLN B O 1
ATOM 2349 N N . GLY B 1 34 ? 6.746 0.007 -9.008 1 89.12 34 GLY B N 1
ATOM 2350 C CA . GLY B 1 34 ? 5.855 -0.168 -10.141 1 89.12 34 GLY B CA 1
ATOM 2351 C C . GLY B 1 34 ? 5.133 -1.502 -10.133 1 89.12 34 GLY B C 1
ATOM 2352 O O . GLY B 1 34 ? 5.113 -2.197 -9.117 1 89.12 34 GLY B O 1
ATOM 2353 N N . ARG B 1 35 ? 4.453 -1.803 -11.289 1 91.5 35 ARG B N 1
ATOM 2354 C CA . ARG B 1 35 ? 3.637 -2.996 -11.477 1 91.5 35 ARG B CA 1
ATOM 2355 C C . ARG B 1 35 ? 4.438 -4.105 -12.156 1 91.5 35 ARG B C 1
ATOM 2357 O O . ARG B 1 35 ? 5.309 -3.838 -12.984 1 91.5 35 ARG B O 1
ATOM 2364 N N . ARG B 1 36 ? 4.137 -5.266 -11.742 1 90.44 36 ARG B N 1
ATOM 2365 C CA . ARG B 1 36 ? 4.699 -6.465 -12.359 1 90.44 36 ARG B CA 1
ATOM 2366 C C . ARG B 1 36 ? 3.613 -7.5 -12.625 1 90.44 36 ARG B C 1
ATOM 2368 O O . ARG B 1 36 ? 2.688 -7.66 -11.828 1 90.44 36 ARG B O 1
ATOM 2375 N N . LEU B 1 37 ? 3.766 -8.086 -13.781 1 93.12 37 LEU B N 1
ATOM 2376 C CA . LEU B 1 37 ? 2.875 -9.195 -14.094 1 93.12 37 LEU B CA 1
ATOM 2377 C C . LEU B 1 37 ? 3.162 -10.391 -13.195 1 93.12 37 LEU B C 1
ATOM 2379 O O . LEU B 1 37 ? 4.324 -10.719 -12.945 1 93.12 37 LEU B O 1
ATOM 2383 N N . GLY B 1 38 ? 2.062 -10.961 -12.672 1 91.06 38 GLY B N 1
ATOM 2384 C CA . GLY B 1 38 ? 2.201 -12.141 -11.836 1 91.06 38 GLY B CA 1
ATOM 2385 C C . GLY B 1 38 ? 0.977 -13.039 -11.859 1 91.06 38 GLY B C 1
ATOM 2386 O O . GLY B 1 38 ? 0.157 -12.953 -12.781 1 91.06 38 GLY B O 1
ATOM 2387 N N . GLY B 1 39 ? 1.058 -13.93 -10.82 1 91.81 39 GLY B N 1
ATOM 2388 C CA . GLY B 1 39 ? 0.003 -14.93 -10.781 1 91.81 39 GLY B CA 1
ATOM 2389 C C . GLY B 1 39 ? 0.427 -16.266 -11.352 1 91.81 39 GLY B C 1
ATOM 2390 O O . GLY B 1 39 ? 1.29 -16.328 -12.234 1 91.81 39 GLY B O 1
ATOM 2391 N N . GLY B 1 40 ? -0.278 -17.203 -10.922 1 93.25 40 GLY B N 1
ATOM 2392 C CA . GLY B 1 40 ? 0.082 -18.531 -11.359 1 93.25 40 GLY B CA 1
ATOM 2393 C C . GLY B 1 40 ? 0.016 -18.703 -12.859 1 93.25 40 GLY B C 1
ATOM 2394 O O . GLY B 1 40 ? 0.818 -19.438 -13.445 1 93.25 40 GLY B O 1
ATOM 2395 N N . ALA B 1 41 ? -0.911 -18.062 -13.531 1 94.62 41 ALA B N 1
ATOM 2396 C CA . ALA B 1 41 ? -1.075 -18.188 -14.977 1 94.62 41 ALA B CA 1
ATOM 2397 C C . ALA B 1 41 ? 0.148 -17.656 -15.719 1 94.62 41 ALA B C 1
ATOM 2399 O O . ALA B 1 41 ? 0.721 -18.359 -16.562 1 94.62 41 ALA B O 1
ATOM 2400 N N . ALA B 1 42 ? 0.532 -16.516 -15.375 1 95.25 42 ALA B N 1
ATOM 2401 C CA . ALA B 1 42 ? 1.688 -15.914 -16.031 1 95.25 42 ALA B CA 1
ATOM 2402 C C . ALA B 1 42 ? 2.98 -16.609 -15.617 1 95.25 42 ALA B C 1
ATOM 2404 O O . ALA B 1 42 ? 3.818 -16.938 -16.453 1 95.25 42 ALA B O 1
ATOM 2405 N N . ASN B 1 43 ? 3.146 -16.875 -14.367 1 94.5 43 ASN B N 1
ATOM 2406 C CA . ASN B 1 43 ? 4.371 -17.453 -13.836 1 94.5 43 ASN B CA 1
ATOM 2407 C C . ASN B 1 43 ? 4.637 -18.844 -14.43 1 94.5 43 ASN B C 1
ATOM 2409 O O . ASN B 1 43 ? 5.785 -19.188 -14.719 1 94.5 43 ASN B O 1
ATOM 2413 N N . THR B 1 44 ? 3.619 -19.562 -14.555 1 96.69 44 THR B N 1
ATOM 2414 C CA . THR B 1 44 ? 3.74 -20.891 -15.141 1 96.69 44 THR B CA 1
ATOM 2415 C C . THR B 1 44 ? 3.719 -20.812 -16.672 1 96.69 44 THR B C 1
ATOM 2417 O O . THR B 1 44 ? 4.516 -21.469 -17.344 1 96.69 44 THR B O 1
ATOM 2420 N N . GLY B 1 45 ? 2.924 -20.016 -17.203 1 97.25 45 GLY B N 1
ATOM 2421 C CA . GLY B 1 45 ? 2.596 -20.016 -18.625 1 97.25 45 GLY B CA 1
ATOM 2422 C C . GLY B 1 45 ? 3.701 -19.438 -19.484 1 97.25 45 GLY B C 1
ATOM 2423 O O . GLY B 1 45 ? 3.971 -19.953 -20.578 1 97.25 45 GLY B O 1
ATOM 2424 N N . ILE B 1 46 ? 4.355 -18.422 -19.094 1 96.12 46 ILE B N 1
ATOM 2425 C CA . ILE B 1 46 ? 5.344 -17.734 -19.906 1 96.12 46 ILE B CA 1
ATOM 2426 C C . ILE B 1 46 ? 6.488 -18.672 -20.25 1 96.12 46 ILE B C 1
ATOM 2428 O O . ILE B 1 46 ? 6.898 -18.766 -21.422 1 96.12 46 ILE B O 1
ATOM 2432 N N . GLY B 1 47 ? 6.965 -19.359 -19.266 1 95 47 GLY B N 1
ATOM 2433 C CA . GLY B 1 47 ? 7.996 -20.359 -19.531 1 95 47 GLY B CA 1
ATOM 2434 C C . GLY B 1 47 ? 7.562 -21.406 -20.547 1 95 47 GLY B C 1
ATOM 2435 O O . GLY B 1 47 ? 8.359 -21.828 -21.391 1 95 47 GLY B O 1
ATOM 2436 N N . LEU B 1 48 ? 6.363 -21.828 -20.469 1 97.38 48 LEU B N 1
ATOM 2437 C CA . LEU B 1 48 ? 5.824 -22.828 -21.391 1 97.38 48 LEU B CA 1
ATOM 2438 C C . LEU B 1 48 ? 5.73 -22.281 -22.812 1 97.38 48 LEU B C 1
ATOM 2440 O O . LEU B 1 48 ? 6 -22.984 -23.781 1 97.38 48 LEU B O 1
ATOM 2444 N N . VAL B 1 49 ? 5.336 -21 -22.922 1 96.81 49 VAL B N 1
ATOM 2445 C CA . VAL B 1 49 ? 5.328 -20.344 -24.219 1 96.81 49 VAL B CA 1
ATOM 2446 C C . VAL B 1 49 ? 6.742 -20.344 -24.797 1 96.81 49 VAL B C 1
ATOM 2448 O O . VAL B 1 49 ? 6.949 -20.719 -25.953 1 96.81 49 VAL B O 1
ATOM 2451 N N . TRP B 1 50 ? 7.699 -19.984 -23.984 1 94.94 50 TRP B N 1
ATOM 2452 C CA . TRP B 1 50 ? 9.094 -19.922 -24.422 1 94.94 50 TRP B CA 1
ATOM 2453 C C . TRP B 1 50 ? 9.594 -21.312 -24.828 1 94.94 50 TRP B C 1
ATOM 2455 O O . TRP B 1 50 ? 10.453 -21.422 -25.703 1 94.94 50 TRP B O 1
ATOM 2465 N N . ALA B 1 51 ? 9.055 -22.297 -24.203 1 95.12 51 ALA B N 1
ATOM 2466 C CA . ALA B 1 51 ? 9.445 -23.672 -24.484 1 95.12 51 ALA B CA 1
ATOM 2467 C C . ALA B 1 51 ? 8.781 -24.188 -25.766 1 95.12 51 ALA B C 1
ATOM 2469 O O . ALA B 1 51 ? 9.008 -25.312 -26.188 1 95.12 51 ALA B O 1
ATOM 2470 N N . GLY B 1 52 ? 7.852 -23.375 -26.344 1 95.31 52 GLY B N 1
ATOM 2471 C CA . GLY B 1 52 ? 7.316 -23.688 -27.656 1 95.31 52 GLY B CA 1
ATOM 2472 C C . GLY B 1 52 ? 5.906 -24.234 -27.625 1 95.31 52 GLY B C 1
ATOM 2473 O O . GLY B 1 52 ? 5.383 -24.688 -28.641 1 95.31 52 GLY B O 1
ATOM 2474 N N . HIS B 1 53 ? 5.234 -24.203 -26.5 1 97.38 53 HIS B N 1
ATOM 2475 C CA . HIS B 1 53 ? 3.877 -24.719 -26.375 1 97.38 53 HIS B CA 1
ATOM 2476 C C . HIS B 1 53 ? 2.842 -23.656 -26.703 1 97.38 53 HIS B C 1
ATOM 2478 O O . HIS B 1 53 ? 3.156 -22.453 -26.703 1 97.38 53 HIS B O 1
ATOM 2484 N N . GLU B 1 54 ? 1.701 -24.109 -27.156 1 97.94 54 GLU B N 1
ATOM 2485 C CA . GLU B 1 54 ? 0.531 -23.234 -27.234 1 97.94 54 GLU B CA 1
ATOM 2486 C C . GLU B 1 54 ? -0.186 -23.156 -25.875 1 97.94 54 GLU B C 1
ATOM 2488 O O . GLU B 1 54 ? -0.766 -24.141 -25.422 1 97.94 54 GLU B O 1
ATOM 2493 N N . VAL B 1 55 ? -0.13 -21.984 -25.312 1 98.25 55 VAL B N 1
ATOM 2494 C CA . VAL B 1 55 ? -0.621 -21.875 -23.938 1 98.25 55 VAL B CA 1
ATOM 2495 C C . VAL B 1 55 ? -1.843 -20.953 -23.906 1 98.25 55 VAL B C 1
ATOM 2497 O O . VAL B 1 55 ? -1.76 -19.781 -24.281 1 98.25 55 VAL B O 1
ATOM 2500 N N . THR B 1 56 ? -2.941 -21.469 -23.469 1 97.44 56 THR B N 1
ATOM 2501 C CA . THR B 1 56 ? -4.156 -20.703 -23.203 1 97.44 56 THR B CA 1
ATOM 2502 C C . THR B 1 56 ? -4.395 -20.562 -21.703 1 97.44 56 THR B C 1
ATOM 2504 O O . THR B 1 56 ? -4.215 -21.516 -20.953 1 97.44 56 THR B O 1
ATOM 2507 N N . ILE B 1 57 ? -4.789 -19.375 -21.312 1 95.88 57 ILE B N 1
ATOM 2508 C CA . ILE B 1 57 ? -5.047 -19.156 -19.891 1 95.88 57 ILE B CA 1
ATOM 2509 C C . ILE B 1 57 ? -6.539 -18.906 -19.672 1 95.88 57 ILE B C 1
ATOM 2511 O O . ILE B 1 57 ? -7.191 -18.234 -20.484 1 95.88 57 ILE B O 1
ATOM 2515 N N . ALA B 1 58 ? -7.082 -19.547 -18.656 1 94.69 58 ALA B N 1
ATOM 2516 C CA . ALA B 1 58 ? -8.422 -19.281 -18.156 1 94.69 58 ALA B CA 1
ATOM 2517 C C . ALA B 1 58 ? -8.367 -18.641 -16.781 1 94.69 58 ALA B C 1
ATOM 2519 O O . ALA B 1 58 ? -7.867 -19.234 -15.828 1 94.69 58 ALA B O 1
ATOM 2520 N N . SER B 1 59 ? -8.812 -17.469 -16.703 1 92.88 59 SER B N 1
ATOM 2521 C CA . SER B 1 59 ? -8.766 -16.656 -15.492 1 92.88 59 SER B CA 1
ATOM 2522 C C . SER B 1 59 ? -9.875 -15.609 -15.484 1 92.88 59 SER B C 1
ATOM 2524 O O . SER B 1 59 ? -10.719 -15.594 -16.391 1 92.88 59 SER B O 1
ATOM 2526 N N . ARG B 1 60 ? -9.945 -14.883 -14.352 1 91.19 60 ARG B N 1
ATOM 2527 C CA . ARG B 1 60 ? -10.898 -13.781 -14.242 1 91.19 60 ARG B CA 1
ATOM 2528 C C . ARG B 1 60 ? -10.211 -12.5 -13.789 1 91.19 60 ARG B C 1
ATOM 2530 O O . ARG B 1 60 ? -9.422 -12.523 -12.836 1 91.19 60 ARG B O 1
ATOM 2537 N N . ILE B 1 61 ? -10.516 -11.445 -14.57 1 91.62 61 ILE B N 1
ATOM 2538 C CA . ILE B 1 61 ? -10.016 -10.141 -14.18 1 91.62 61 ILE B CA 1
ATOM 2539 C C . ILE B 1 61 ? -11.125 -9.102 -14.297 1 91.62 61 ILE B C 1
ATOM 2541 O O . ILE B 1 61 ? -12.156 -9.359 -14.93 1 91.62 61 ILE B O 1
ATOM 2545 N N . GLY B 1 62 ? -10.961 -8.016 -13.641 1 90.56 62 GLY B N 1
ATOM 2546 C CA . GLY B 1 62 ? -11.984 -6.98 -13.641 1 90.56 62 GLY B CA 1
ATOM 2547 C C . GLY B 1 62 ? -12.008 -6.164 -14.922 1 90.56 62 GLY B C 1
ATOM 2548 O O . GLY B 1 62 ? -11.062 -6.219 -15.711 1 90.56 62 GLY B O 1
ATOM 2549 N N . LEU B 1 63 ? -13.156 -5.496 -15.148 1 91.81 63 LEU B N 1
ATOM 2550 C CA . LEU B 1 63 ? -13.289 -4.512 -16.219 1 91.81 63 LEU B CA 1
ATOM 2551 C C . LEU B 1 63 ? -12.734 -3.158 -15.773 1 91.81 63 LEU B C 1
ATOM 2553 O O . LEU B 1 63 ? -13.5 -2.242 -15.461 1 91.81 63 LEU B O 1
ATOM 2557 N N . ASP B 1 64 ? -11.484 -3.039 -15.695 1 90.19 64 ASP B N 1
ATOM 2558 C CA . ASP B 1 64 ? -10.805 -1.833 -15.227 1 90.19 64 ASP B CA 1
ATOM 2559 C C . ASP B 1 64 ? -9.43 -1.692 -15.875 1 90.19 64 ASP B C 1
ATOM 2561 O O . ASP B 1 64 ? -9.055 -2.502 -16.734 1 90.19 64 ASP B O 1
ATOM 2565 N N . GLU B 1 65 ? -8.773 -0.637 -15.539 1 90.19 65 GLU B N 1
ATOM 2566 C CA . GLU B 1 65 ? -7.48 -0.351 -16.141 1 90.19 65 GLU B CA 1
ATOM 2567 C C . GLU B 1 65 ? -6.461 -1.431 -15.805 1 90.19 65 GLU B C 1
ATOM 2569 O O . GLU B 1 65 ? -5.621 -1.785 -16.641 1 90.19 65 GLU B O 1
ATOM 2574 N N . THR B 1 66 ? -6.516 -1.882 -14.602 1 91.94 66 THR B N 1
ATOM 2575 C CA . THR B 1 66 ? -5.605 -2.943 -14.195 1 91.94 66 THR B CA 1
ATOM 2576 C C . THR B 1 66 ? -5.84 -4.207 -15.016 1 91.94 66 THR B C 1
ATOM 2578 O O . THR B 1 66 ? -4.891 -4.859 -15.453 1 91.94 66 THR B O 1
ATOM 2581 N N . GLY B 1 67 ? -7.059 -4.512 -15.141 1 94.25 67 GLY B N 1
ATOM 2582 C CA . GLY B 1 67 ? -7.395 -5.645 -15.992 1 94.25 67 GLY B CA 1
ATOM 2583 C C . GLY B 1 67 ? -6.879 -5.492 -17.422 1 94.25 67 GLY B C 1
ATOM 2584 O O . GLY B 1 67 ? -6.34 -6.441 -17.984 1 94.25 67 GLY B O 1
ATOM 2585 N N . ASP B 1 68 ? -7.047 -4.293 -18.016 1 95.69 68 ASP B N 1
ATOM 2586 C CA . ASP B 1 68 ? -6.535 -4.016 -19.344 1 95.69 68 ASP B CA 1
ATOM 2587 C C . ASP B 1 68 ? -5.02 -4.207 -19.406 1 95.69 68 ASP B C 1
ATOM 2589 O O . ASP B 1 68 ? -4.504 -4.812 -20.359 1 95.69 68 ASP B O 1
ATOM 2593 N N . TRP B 1 69 ? -4.445 -3.695 -18.438 1 95.56 69 TRP B N 1
ATOM 2594 C CA . TRP B 1 69 ? -2.994 -3.791 -18.359 1 95.56 69 TRP B CA 1
ATOM 2595 C C . TRP B 1 69 ? -2.547 -5.25 -18.312 1 95.56 69 TRP B C 1
ATOM 2597 O O . TRP B 1 69 ? -1.606 -5.641 -19 1 95.56 69 TRP B O 1
ATOM 2607 N N . LEU B 1 70 ? -3.189 -6.031 -17.547 1 96.5 70 LEU B N 1
ATOM 2608 C CA . LEU B 1 70 ? -2.865 -7.445 -17.391 1 96.5 70 LEU B CA 1
ATOM 2609 C C . LEU B 1 70 ? -2.998 -8.18 -18.719 1 96.5 70 LEU B C 1
ATOM 2611 O O . LEU B 1 70 ? -2.125 -8.969 -19.094 1 96.5 70 LEU B O 1
ATOM 2615 N N . LEU B 1 71 ? -4.059 -7.949 -19.406 1 96.5 71 LEU B N 1
ATOM 2616 C CA . LEU B 1 71 ? -4.281 -8.602 -20.703 1 96.5 71 LEU B CA 1
ATOM 2617 C C . LEU B 1 71 ? -3.188 -8.227 -21.688 1 96.5 71 LEU B C 1
ATOM 2619 O O . LEU B 1 71 ? -2.666 -9.094 -22.406 1 96.5 71 LEU B O 1
ATOM 2623 N N . GLU B 1 72 ? -2.902 -6.977 -21.703 1 96.69 72 GLU B N 1
ATOM 2624 C CA . GLU B 1 72 ? -1.855 -6.504 -22.609 1 96.69 72 GLU B CA 1
ATOM 2625 C C . GLU B 1 72 ? -0.518 -7.168 -22.297 1 96.69 72 GLU B C 1
ATOM 2627 O O . GLU B 1 72 ? 0.183 -7.617 -23.203 1 96.69 72 GLU B O 1
ATOM 2632 N N . GLN B 1 73 ? -0.203 -7.227 -21.047 1 96.25 73 GLN B N 1
ATOM 2633 C CA . GLN B 1 73 ? 1.062 -7.828 -20.641 1 96.25 73 GLN B CA 1
ATOM 2634 C C . GLN B 1 73 ? 1.101 -9.312 -20.984 1 96.25 73 GLN B C 1
ATOM 2636 O O . GLN B 1 73 ? 2.07 -9.797 -21.578 1 96.25 73 GLN B O 1
ATOM 2641 N N . ALA B 1 74 ? 0.074 -9.977 -20.609 1 96.94 74 ALA B N 1
ATOM 2642 C CA . ALA B 1 74 ? 0.019 -11.422 -20.844 1 96.94 74 ALA B CA 1
ATOM 2643 C C . ALA B 1 74 ? 0.11 -11.727 -22.344 1 96.94 74 ALA B C 1
ATOM 2645 O O . ALA B 1 74 ? 0.868 -12.609 -22.75 1 96.94 74 ALA B O 1
ATOM 2646 N N . ALA B 1 75 ? -0.657 -10.992 -23.109 1 96 75 ALA B N 1
ATOM 2647 C CA . ALA B 1 75 ? -0.631 -11.18 -24.547 1 96 75 ALA B CA 1
ATOM 2648 C C . ALA B 1 75 ? 0.752 -10.875 -25.125 1 96 75 ALA B C 1
ATOM 2650 O O . ALA B 1 75 ? 1.201 -11.531 -26.062 1 96 75 ALA B O 1
ATOM 2651 N N . GLY B 1 76 ? 1.361 -9.961 -24.609 1 95.88 76 GLY B N 1
ATOM 2652 C CA . GLY B 1 76 ? 2.701 -9.594 -25.031 1 95.88 76 GLY B CA 1
ATOM 2653 C C . GLY B 1 76 ? 3.711 -10.711 -24.875 1 95.88 76 GLY B C 1
ATOM 2654 O O . GLY B 1 76 ? 4.672 -10.805 -25.625 1 95.88 76 GLY B O 1
ATOM 2655 N N . TYR B 1 77 ? 3.465 -11.586 -23.906 1 95.38 77 TYR B N 1
ATOM 2656 C CA . TYR B 1 77 ? 4.352 -12.719 -23.672 1 95.38 77 TYR B CA 1
ATOM 2657 C C . TYR B 1 77 ? 3.914 -13.938 -24.469 1 95.38 77 TYR B C 1
ATOM 2659 O O . TYR B 1 77 ? 4.488 -15.023 -24.344 1 95.38 77 TYR B O 1
ATOM 2667 N N . GLY B 1 78 ? 2.801 -13.789 -25.203 1 96.88 78 GLY B N 1
ATOM 2668 C CA . GLY B 1 78 ? 2.361 -14.852 -26.094 1 96.88 78 GLY B CA 1
ATOM 2669 C C . GLY B 1 78 ? 1.288 -15.734 -25.484 1 96.88 78 GLY B C 1
ATOM 2670 O O . GLY B 1 78 ? 0.926 -16.766 -26.062 1 96.88 78 GLY B O 1
ATOM 2671 N N . LEU B 1 79 ? 0.793 -15.359 -24.344 1 97.62 79 LEU B N 1
ATOM 2672 C CA . LEU B 1 79 ? -0.287 -16.125 -23.734 1 97.62 79 LEU B CA 1
ATOM 2673 C C . LEU B 1 79 ? -1.615 -15.844 -24.422 1 97.62 79 LEU B C 1
ATOM 2675 O O . LEU B 1 79 ? -1.934 -14.688 -24.719 1 97.62 79 LEU B O 1
ATOM 2679 N N . ASP B 1 80 ? -2.316 -16.906 -24.781 1 97.56 80 ASP B N 1
ATOM 2680 C CA . ASP B 1 80 ? -3.66 -16.75 -25.328 1 97.56 80 ASP B CA 1
ATOM 2681 C C . ASP B 1 80 ? -4.672 -16.438 -24.219 1 97.56 80 ASP B C 1
ATOM 2683 O O . ASP B 1 80 ? -4.969 -17.297 -23.391 1 97.56 80 ASP B O 1
ATOM 2687 N N . CYS B 1 81 ? -5.258 -15.273 -24.281 1 96.25 81 CYS B N 1
ATOM 2688 C CA . CYS B 1 81 ? -6.137 -14.797 -23.219 1 96.25 81 CYS B CA 1
ATOM 2689 C C . CYS B 1 81 ? -7.598 -14.875 -23.641 1 96.25 81 CYS B C 1
ATOM 2691 O O . CYS B 1 81 ? -8.453 -14.203 -23.078 1 96.25 81 CYS B O 1
ATOM 2693 N N . SER B 1 82 ? -7.926 -15.664 -24.594 1 94.62 82 SER B N 1
ATOM 2694 C CA . SER B 1 82 ? -9.273 -15.75 -25.141 1 94.62 82 SER B CA 1
ATOM 2695 C C . SER B 1 82 ? -10.273 -16.234 -24.094 1 94.62 82 SER B C 1
ATOM 2697 O O . SER B 1 82 ? -11.477 -16 -24.219 1 94.62 82 SER B O 1
ATOM 2699 N N . HIS B 1 83 ? -9.773 -16.875 -23.047 1 94.5 83 HIS B N 1
ATOM 2700 C CA . HIS B 1 83 ? -10.672 -17.406 -22.016 1 94.5 83 HIS B CA 1
ATOM 2701 C C . HIS B 1 83 ? -10.461 -16.688 -20.688 1 94.5 83 HIS B C 1
ATOM 2703 O O . HIS B 1 83 ? -10.773 -17.234 -19.625 1 94.5 83 HIS B O 1
ATOM 2709 N N . VAL B 1 84 ? -9.945 -15.539 -20.781 1 94.06 84 VAL B N 1
ATOM 2710 C CA . VAL B 1 84 ? -9.922 -14.672 -19.609 1 94.06 84 VAL B CA 1
ATOM 2711 C C . VAL B 1 84 ? -11.211 -13.859 -19.531 1 94.06 84 VAL B C 1
ATOM 2713 O O . VAL B 1 84 ? -11.469 -13.023 -20.406 1 94.06 84 VAL B O 1
ATOM 2716 N N . GLU B 1 85 ? -11.938 -14.148 -18.562 1 92.88 85 GLU B N 1
ATOM 2717 C CA . GLU B 1 85 ? -13.219 -13.469 -18.391 1 92.88 85 GLU B CA 1
ATOM 2718 C C . GLU B 1 85 ? -13.039 -12.109 -17.719 1 92.88 85 GLU B C 1
ATOM 2720 O O . GLU B 1 85 ? -12.32 -11.992 -16.734 1 92.88 85 GLU B O 1
ATOM 2725 N N . ARG B 1 86 ? -13.773 -11.164 -18.266 1 91.75 86 ARG B N 1
ATOM 2726 C CA . ARG B 1 86 ? -13.828 -9.836 -17.641 1 91.75 86 ARG B CA 1
ATOM 2727 C C . ARG B 1 86 ? -15.086 -9.68 -16.797 1 91.75 86 ARG B C 1
ATOM 2729 O O . ARG B 1 86 ? -16.203 -9.836 -17.297 1 91.75 86 ARG B O 1
ATOM 2736 N N . PHE B 1 87 ? -14.969 -9.5 -15.562 1 88.25 87 PHE B N 1
ATOM 2737 C CA . PHE B 1 87 ? -16.141 -9.359 -14.719 1 88.25 87 PHE B CA 1
ATOM 2738 C C . PHE B 1 87 ? -16.328 -7.914 -14.281 1 88.25 87 PHE B C 1
ATOM 2740 O O . PHE B 1 87 ? -15.383 -7.121 -14.328 1 88.25 87 PHE B O 1
ATOM 2747 N N . GLY B 1 88 ? -17.578 -7.602 -13.883 1 86.19 88 GLY B N 1
ATOM 2748 C CA . GLY B 1 88 ? -17.875 -6.273 -13.367 1 86.19 88 GLY B CA 1
ATOM 2749 C C . GLY B 1 88 ? -17.25 -6.02 -12 1 86.19 88 GLY B C 1
ATOM 2750 O O . GLY B 1 88 ? -17.484 -6.781 -11.062 1 86.19 88 GLY B O 1
ATOM 2751 N N . GLY B 1 89 ? -16.312 -5.184 -11.93 1 83.56 89 GLY B N 1
ATOM 2752 C CA . GLY B 1 89 ? -15.617 -4.859 -10.695 1 83.56 89 GLY B CA 1
ATOM 2753 C C . GLY B 1 89 ? -14.148 -4.551 -10.898 1 83.56 89 GLY B C 1
ATOM 2754 O O . GLY B 1 89 ? -13.703 -4.34 -12.023 1 83.56 89 GLY B O 1
ATOM 2755 N N . GLU B 1 90 ? -13.43 -4.539 -9.742 1 84.75 90 GLU B N 1
ATOM 2756 C CA . GLU B 1 90 ? -12.016 -4.184 -9.797 1 84.75 90 GLU B CA 1
ATOM 2757 C C . GLU B 1 90 ? -11.133 -5.426 -9.75 1 84.75 90 GLU B C 1
ATOM 2759 O O . GLU B 1 90 ? -11.422 -6.375 -9.023 1 84.75 90 GLU B O 1
ATOM 2764 N N . THR B 1 91 ? -10.156 -5.574 -10.68 1 86.19 91 THR B N 1
ATOM 2765 C CA . THR B 1 91 ? -9.156 -6.629 -10.656 1 86.19 91 THR B CA 1
ATOM 2766 C C . THR B 1 91 ? -8.406 -6.629 -9.328 1 86.19 91 THR B C 1
ATOM 2768 O O . THR B 1 91 ? -8.156 -7.688 -8.75 1 86.19 91 THR B O 1
ATOM 2771 N N . GLY B 1 92 ? -8.195 -5.574 -8.719 1 81.88 92 GLY B N 1
ATOM 2772 C CA . GLY B 1 92 ? -7.41 -5.43 -7.508 1 81.88 92 GLY B CA 1
ATOM 2773 C C . GLY B 1 92 ? -5.934 -5.711 -7.715 1 81.88 92 GLY B C 1
ATOM 2774 O O . GLY B 1 92 ? -5.57 -6.605 -8.484 1 81.88 92 GLY B O 1
ATOM 2775 N N . GLU B 1 93 ? -5.082 -4.938 -7.145 1 89.88 93 GLU B N 1
ATOM 2776 C CA . GLU B 1 93 ? -3.639 -5.141 -7.176 1 89.88 93 GLU B CA 1
ATOM 2777 C C . GLU B 1 93 ? -3.146 -5.805 -5.891 1 89.88 93 GLU B C 1
ATOM 2779 O O . GLU B 1 93 ? -3.744 -5.633 -4.828 1 89.88 93 GLU B O 1
ATOM 2784 N N . LEU B 1 94 ? -2.174 -6.707 -6.086 1 92.31 94 LEU B N 1
ATOM 2785 C CA . LEU B 1 94 ? -1.448 -7.207 -4.922 1 92.31 94 LEU B CA 1
ATOM 2786 C C . LEU B 1 94 ? -0.331 -6.25 -4.523 1 92.31 94 LEU B C 1
ATOM 2788 O O . LEU B 1 94 ? 0.603 -6.023 -5.297 1 92.31 94 LEU B O 1
ATOM 2792 N N . LEU B 1 95 ? -0.486 -5.645 -3.389 1 94.56 95 LEU B N 1
ATOM 2793 C CA . LEU B 1 95 ? 0.591 -4.797 -2.889 1 94.56 95 LEU B CA 1
ATOM 2794 C C . LEU B 1 95 ? 1.658 -5.633 -2.188 1 94.56 95 LEU B C 1
ATOM 2796 O O . LEU B 1 95 ? 1.374 -6.305 -1.193 1 94.56 95 LEU B O 1
ATOM 2800 N N . ILE B 1 96 ? 2.783 -5.668 -2.756 1 93.44 96 ILE B N 1
ATOM 2801 C CA . ILE B 1 96 ? 3.906 -6.398 -2.182 1 93.44 96 ILE B CA 1
ATOM 2802 C C . ILE B 1 96 ? 4.852 -5.43 -1.48 1 93.44 96 ILE B C 1
ATOM 2804 O O . ILE B 1 96 ? 5.566 -4.664 -2.135 1 93.44 96 ILE B O 1
ATOM 2808 N N . LEU B 1 97 ? 4.875 -5.434 -0.186 1 95.19 97 LEU B N 1
ATOM 2809 C CA . LEU B 1 97 ? 5.777 -4.613 0.614 1 95.19 97 LEU B CA 1
ATOM 2810 C C . LEU B 1 97 ? 7.09 -5.348 0.876 1 95.19 97 LEU B C 1
ATOM 2812 O O . LEU B 1 97 ? 7.105 -6.371 1.562 1 95.19 97 LEU B O 1
ATOM 2816 N N . VAL B 1 98 ? 8.148 -4.895 0.301 1 92.94 98 VAL B N 1
ATOM 2817 C CA . VAL B 1 98 ? 9.469 -5.469 0.538 1 92.94 98 VAL B CA 1
ATOM 2818 C C . VAL B 1 98 ? 10.266 -4.562 1.479 1 92.94 98 VAL B C 1
ATOM 2820 O O . VAL B 1 98 ? 10.656 -3.457 1.104 1 92.94 98 VAL B O 1
ATOM 2823 N N . ASP B 1 99 ? 10.531 -5.035 2.604 1 94.06 99 ASP B N 1
ATOM 2824 C CA . ASP B 1 99 ? 11.164 -4.148 3.57 1 94.06 99 ASP B CA 1
ATOM 2825 C C . ASP B 1 99 ? 12.688 -4.211 3.457 1 94.06 99 ASP B C 1
ATOM 2827 O O . ASP B 1 99 ? 13.219 -4.863 2.557 1 94.06 99 ASP B O 1
ATOM 2831 N N . SER B 1 100 ? 13.453 -3.512 4.281 1 91.94 100 SER B N 1
ATOM 2832 C CA . SER B 1 100 ? 14.891 -3.326 4.141 1 91.94 100 SER B CA 1
ATOM 2833 C C . SER B 1 100 ? 15.648 -4.629 4.391 1 91.94 100 SER B C 1
ATOM 2835 O O . SER B 1 100 ? 16.812 -4.758 4.02 1 91.94 100 SER B O 1
ATOM 2837 N N . THR B 1 101 ? 15.047 -5.652 5.012 1 89.06 101 THR B N 1
ATOM 2838 C CA . THR B 1 101 ? 15.664 -6.949 5.254 1 89.06 101 THR B CA 1
ATOM 2839 C C . THR B 1 101 ? 15.391 -7.906 4.094 1 89.06 101 THR B C 1
ATOM 2841 O O . THR B 1 101 ? 15.93 -9.016 4.055 1 89.06 101 THR B O 1
ATOM 2844 N N . GLY B 1 102 ? 14.531 -7.48 3.189 1 85.5 102 GLY B N 1
ATOM 2845 C CA . GLY B 1 102 ? 14.148 -8.328 2.074 1 85.5 102 GLY B CA 1
ATOM 2846 C C . GLY B 1 102 ? 12.875 -9.125 2.334 1 85.5 102 GLY B C 1
ATOM 2847 O O . GLY B 1 102 ? 12.406 -9.859 1.462 1 85.5 102 GLY B O 1
ATOM 2848 N N . GLU B 1 103 ? 12.359 -8.977 3.527 1 88.62 103 GLU B N 1
ATOM 2849 C CA . GLU B 1 103 ? 11.117 -9.664 3.867 1 88.62 103 GLU B CA 1
ATOM 2850 C C . GLU B 1 103 ? 9.945 -9.125 3.057 1 88.62 103 GLU B C 1
ATOM 2852 O O . GLU B 1 103 ? 9.812 -7.914 2.883 1 88.62 103 GLU B O 1
ATOM 2857 N N . ARG B 1 104 ? 9.094 -10.047 2.611 1 89.12 104 ARG B N 1
ATOM 2858 C CA . ARG B 1 104 ? 7.953 -9.664 1.781 1 89.12 104 ARG B CA 1
ATOM 2859 C C . ARG B 1 104 ? 6.641 -9.828 2.545 1 89.12 104 ARG B C 1
ATOM 2861 O O . ARG B 1 104 ? 6.379 -10.883 3.119 1 89.12 104 ARG B O 1
ATOM 2868 N N . THR B 1 105 ? 5.902 -8.766 2.588 1 93.69 105 THR B N 1
ATOM 2869 C CA . THR B 1 105 ? 4.531 -8.766 3.082 1 93.69 105 THR B CA 1
ATOM 2870 C C . THR B 1 105 ? 3.545 -8.516 1.946 1 93.69 105 THR B C 1
ATOM 2872 O O . THR B 1 105 ? 3.711 -7.566 1.173 1 93.69 105 THR B O 1
ATOM 2875 N N . ILE B 1 106 ? 2.58 -9.367 1.843 1 92.5 106 ILE B N 1
ATOM 2876 C CA . ILE B 1 106 ? 1.684 -9.281 0.694 1 92.5 106 ILE B CA 1
ATOM 2877 C C . ILE B 1 106 ? 0.291 -8.859 1.155 1 92.5 106 ILE B C 1
ATOM 2879 O O . ILE B 1 106 ? -0.288 -9.484 2.049 1 92.5 106 ILE B O 1
ATOM 2883 N N . LEU B 1 107 ? -0.196 -7.777 0.579 1 94.75 107 LEU B N 1
ATOM 2884 C CA . LEU B 1 107 ? -1.568 -7.324 0.78 1 94.75 107 LEU B CA 1
ATOM 2885 C C . LEU B 1 107 ? -2.41 -7.57 -0.467 1 94.75 107 LEU B C 1
ATOM 2887 O O . LEU B 1 107 ? -2.061 -7.117 -1.559 1 94.75 107 LEU B O 1
ATOM 2891 N N . ARG B 1 108 ? -3.498 -8.234 -0.316 1 91.56 108 ARG B N 1
ATOM 2892 C CA . ARG B 1 108 ? -4.324 -8.539 -1.479 1 91.56 108 ARG B CA 1
ATOM 2893 C C . ARG B 1 108 ? -5.793 -8.234 -1.203 1 91.56 108 ARG B C 1
ATOM 2895 O O . ARG B 1 108 ? -6.238 -8.281 -0.055 1 91.56 108 ARG B O 1
ATOM 2902 N N . ARG B 1 109 ? -6.469 -7.914 -2.264 1 87.19 109 ARG B N 1
ATOM 2903 C CA . ARG B 1 109 ? -7.914 -7.742 -2.164 1 87.19 109 ARG B CA 1
ATOM 2904 C C . ARG B 1 109 ? -8.633 -9.094 -2.213 1 87.19 109 ARG B C 1
ATOM 2906 O O . ARG B 1 109 ? -8.156 -10.023 -2.859 1 87.19 109 ARG B O 1
ATOM 2913 N N . PRO B 1 110 ? -9.719 -9.125 -1.515 1 79.69 110 PRO B N 1
ATOM 2914 C CA . PRO B 1 110 ? -10.461 -10.383 -1.611 1 79.69 110 PRO B CA 1
ATOM 2915 C C . PRO B 1 110 ? -10.875 -10.719 -3.043 1 79.69 110 PRO B C 1
ATOM 2917 O O . PRO B 1 110 ? -11.289 -9.828 -3.793 1 79.69 110 PRO B O 1
ATOM 2920 N N . ARG B 1 111 ? -10.422 -11.852 -3.43 1 70.56 111 ARG B N 1
ATOM 2921 C CA . ARG B 1 111 ? -10.812 -12.297 -4.762 1 70.56 111 ARG B CA 1
ATOM 2922 C C . ARG B 1 111 ? -12.188 -12.945 -4.742 1 70.56 111 ARG B C 1
ATOM 2924 O O . ARG B 1 111 ? -12.539 -13.641 -3.783 1 70.56 111 ARG B O 1
ATOM 2931 N N . ARG B 1 112 ? -13.039 -12.453 -5.574 1 60.22 112 ARG B N 1
ATOM 2932 C CA . ARG B 1 112 ? -14.258 -13.219 -5.777 1 60.22 112 ARG B CA 1
ATOM 2933 C C . ARG B 1 112 ? -13.984 -14.484 -6.582 1 60.22 112 ARG B C 1
ATOM 2935 O O . ARG B 1 112 ? -13.516 -14.414 -7.719 1 60.22 112 ARG B O 1
ATOM 2942 N N . PRO B 1 113 ? -13.664 -15.688 -5.777 1 58.66 113 PRO B N 1
ATOM 2943 C CA . PRO B 1 113 ? -13.32 -16.938 -6.469 1 58.66 113 PRO B CA 1
ATOM 2944 C C . PRO B 1 113 ? -14.438 -17.422 -7.395 1 58.66 113 PRO B C 1
ATOM 2946 O O . PRO B 1 113 ? -14.953 -18.516 -7.207 1 58.66 113 PRO B O 1
ATOM 2949 N N . ASP B 1 114 ? -14.766 -16.547 -8.484 1 65.5 114 ASP B N 1
ATOM 2950 C CA . ASP B 1 114 ? -15.711 -17.266 -9.328 1 65.5 114 ASP B CA 1
ATOM 2951 C C . ASP B 1 114 ? -15.023 -17.828 -10.57 1 65.5 114 ASP B C 1
ATOM 2953 O O . ASP B 1 114 ? -14.039 -17.266 -11.055 1 65.5 114 ASP B O 1
ATOM 2957 N N . LEU B 1 115 ? -15.227 -19.156 -10.883 1 77.56 115 LEU B N 1
ATOM 2958 C CA . LEU B 1 115 ? -14.789 -19.812 -12.117 1 77.56 115 LEU B CA 1
ATOM 2959 C C . LEU B 1 115 ? -15.102 -18.938 -13.328 1 77.56 115 LEU B C 1
ATOM 2961 O O . LEU B 1 115 ? -16.172 -18.328 -13.398 1 77.56 115 LEU B O 1
ATOM 2965 N N . PRO B 1 116 ? -14.039 -18.906 -14.117 1 83.31 116 PRO B N 1
ATOM 2966 C CA . PRO B 1 116 ? -14.414 -18.266 -15.383 1 83.31 116 PRO B CA 1
ATOM 2967 C C . PRO B 1 116 ? -15.609 -18.922 -16.047 1 83.31 116 PRO B C 1
ATOM 2969 O O . PRO B 1 116 ? -15.766 -20.156 -15.984 1 83.31 116 PRO B O 1
ATOM 2972 N N . GLY B 1 117 ? -16.547 -18.188 -16.516 1 76.38 117 GLY B N 1
ATOM 2973 C CA . GLY B 1 117 ? -17.797 -18.703 -17.078 1 76.38 117 GLY B CA 1
ATOM 2974 C C . GLY B 1 117 ? -17.609 -19.422 -18.391 1 76.38 117 GLY B C 1
ATOM 2975 O O . GLY B 1 117 ? -18.438 -20.25 -18.781 1 76.38 117 GLY B O 1
ATOM 2976 N N . ASP B 1 118 ? -16.578 -19.203 -19.172 1 84.75 118 ASP B N 1
ATOM 2977 C CA . ASP B 1 118 ? -16.422 -19.766 -20.516 1 84.75 118 ASP B CA 1
ATOM 2978 C C . ASP B 1 118 ? -15.156 -20.625 -20.609 1 84.75 118 ASP B C 1
ATOM 2980 O O . ASP B 1 118 ? -14.25 -20.344 -21.391 1 84.75 118 ASP B O 1
ATOM 2984 N N . LEU B 1 119 ? -15.234 -21.797 -19.906 1 91.75 119 LEU B N 1
ATOM 2985 C CA . LEU B 1 119 ? -14.086 -22.703 -19.969 1 91.75 119 LEU B CA 1
ATOM 2986 C C . LEU B 1 119 ? -14.156 -23.594 -21.203 1 91.75 119 LEU B C 1
ATOM 2988 O O . LEU B 1 119 ? -15.234 -24.062 -21.578 1 91.75 119 LEU B O 1
ATOM 2992 N N . PRO B 1 120 ? -13.047 -23.797 -21.828 1 90.75 120 PRO B N 1
ATOM 2993 C CA . PRO B 1 120 ? -13.062 -24.688 -22.984 1 90.75 120 PRO B CA 1
ATOM 2994 C C . PRO B 1 120 ? -13.492 -26.109 -22.625 1 90.75 120 PRO B C 1
ATOM 2996 O O . PRO B 1 120 ? -13.109 -26.625 -21.562 1 90.75 120 PRO B O 1
ATOM 2999 N N . SER B 1 121 ? -14.297 -26.703 -23.484 1 90.44 121 SER B N 1
ATOM 3000 C CA . SER B 1 121 ? -14.773 -28.047 -23.234 1 90.44 121 SER B CA 1
ATOM 3001 C C . SER B 1 121 ? -14.016 -29.062 -24.078 1 90.44 121 SER B C 1
ATOM 3003 O O . SER B 1 121 ? -14.086 -30.266 -23.828 1 90.44 121 SER B O 1
ATOM 3005 N N . GLU B 1 122 ? -13.336 -28.547 -25.078 1 93.25 122 GLU B N 1
ATOM 3006 C CA . GLU B 1 122 ? -12.555 -29.438 -25.922 1 93.25 122 GLU B CA 1
ATOM 3007 C C . GLU B 1 122 ? -11.289 -29.906 -25.219 1 93.25 122 GLU B C 1
ATOM 3009 O O . GLU B 1 122 ? -10.695 -29.172 -24.438 1 93.25 122 GLU B O 1
ATOM 3014 N N . GLY B 1 123 ? -10.883 -31.094 -25.484 1 94 123 GLY B N 1
ATOM 3015 C CA . GLY B 1 123 ? -9.68 -31.641 -24.891 1 94 123 GLY B CA 1
ATOM 3016 C C . GLY B 1 123 ? -8.414 -30.922 -25.328 1 94 123 GLY B C 1
ATOM 3017 O O . GLY B 1 123 ? -8.328 -30.453 -26.453 1 94 123 GLY B O 1
ATOM 3018 N N . VAL B 1 124 ? -7.5 -30.859 -24.391 1 96.06 124 VAL B N 1
ATOM 3019 C CA . VAL B 1 124 ? -6.156 -30.344 -24.641 1 96.06 124 VAL B CA 1
ATOM 3020 C C . VAL B 1 124 ? -5.117 -31.375 -24.219 1 96.06 124 VAL B C 1
ATOM 3022 O O . VAL B 1 124 ? -5.465 -32.406 -23.656 1 96.06 124 VAL B O 1
ATOM 3025 N N . ASP B 1 125 ? -3.9 -31.078 -24.609 1 97.12 125 ASP B N 1
ATOM 3026 C CA . ASP B 1 125 ? -2.857 -32.031 -24.25 1 97.12 125 ASP B CA 1
ATOM 3027 C C . ASP B 1 125 ? -2.627 -32.062 -22.734 1 97.12 125 ASP B C 1
ATOM 3029 O O . ASP B 1 125 ? -2.396 -33.125 -22.156 1 97.12 125 ASP B O 1
ATOM 3033 N N . CYS B 1 126 ? -2.707 -30.859 -22.141 1 97.88 126 CYS B N 1
ATOM 3034 C CA . CYS B 1 126 ? -2.516 -30.766 -20.688 1 97.88 126 CYS B CA 1
ATOM 3035 C C . CYS B 1 126 ? -3.363 -29.656 -20.109 1 97.88 126 CYS B C 1
ATOM 3037 O O . CYS B 1 126 ? -3.4 -28.547 -20.641 1 97.88 126 CYS B O 1
ATOM 3039 N N . LEU B 1 127 ? -4.051 -29.969 -19.016 1 97.62 127 LEU B N 1
ATOM 3040 C CA . LEU B 1 127 ? -4.746 -28.984 -18.188 1 97.62 127 LEU B CA 1
ATOM 3041 C C . LEU B 1 127 ? -4.047 -28.812 -16.844 1 97.62 127 LEU B C 1
ATOM 3043 O O . LEU B 1 127 ? -3.85 -29.797 -16.109 1 97.62 127 LEU B O 1
ATOM 3047 N N . TYR B 1 128 ? -3.604 -27.641 -16.562 1 98 128 TYR B N 1
ATOM 3048 C CA . TYR B 1 128 ? -3.045 -27.328 -15.25 1 98 128 TYR B CA 1
ATOM 3049 C C . TYR B 1 128 ? -4.016 -26.5 -14.43 1 98 128 TYR B C 1
ATOM 3051 O O . TYR B 1 128 ? -4.516 -25.469 -14.898 1 98 128 TYR B O 1
ATOM 3059 N N . VAL B 1 129 ? -4.227 -26.922 -13.211 1 96.5 129 VAL B N 1
ATOM 3060 C CA . VAL B 1 129 ? -5.184 -26.234 -12.352 1 96.5 129 VAL B CA 1
ATOM 3061 C C . VAL B 1 129 ? -4.477 -25.719 -11.109 1 96.5 129 VAL B C 1
ATOM 3063 O O . VAL B 1 129 ? -3.984 -26.5 -10.289 1 96.5 129 VAL B O 1
ATOM 3066 N N . ASN B 1 130 ? -4.379 -24.469 -11.023 1 94.06 130 ASN B N 1
ATOM 3067 C CA . ASN B 1 130 ? -3.93 -23.719 -9.859 1 94.06 130 ASN B CA 1
ATOM 3068 C C . ASN B 1 130 ? -4.934 -22.641 -9.461 1 94.06 130 ASN B C 1
ATOM 3070 O O . ASN B 1 130 ? -4.68 -21.453 -9.656 1 94.06 130 ASN B O 1
ATOM 3074 N N . TYR B 1 131 ? -6.023 -23.078 -9.016 1 86.94 131 TYR B N 1
ATOM 3075 C CA . TYR B 1 131 ? -7.172 -22.234 -8.695 1 86.94 131 TYR B CA 1
ATOM 3076 C C . TYR B 1 131 ? -7.809 -22.672 -7.383 1 86.94 131 TYR B C 1
ATOM 3078 O O . TYR B 1 131 ? -7.977 -23.859 -7.125 1 86.94 131 TYR B O 1
ATOM 3086 N N . PRO B 1 132 ? -8.109 -21.719 -6.59 1 79.94 132 PRO B N 1
ATOM 3087 C CA . PRO B 1 132 ? -8.688 -22.094 -5.301 1 79.94 132 PRO B CA 1
ATOM 3088 C C . PRO B 1 132 ? -10.172 -22.469 -5.406 1 79.94 132 PRO B C 1
ATOM 3090 O O . PRO B 1 132 ? -10.812 -22.172 -6.422 1 79.94 132 PRO B O 1
ATOM 3093 N N . GLY B 1 133 ? -10.617 -23.125 -4.348 1 79.25 133 GLY B N 1
ATOM 3094 C CA . GLY B 1 133 ? -12.039 -23.359 -4.188 1 79.25 133 GLY B CA 1
ATOM 3095 C C . GLY B 1 133 ? -12.5 -24.688 -4.777 1 79.25 133 GLY B C 1
ATOM 3096 O O . GLY B 1 133 ? -11.68 -25.484 -5.23 1 79.25 133 GLY B O 1
ATOM 3097 N N . THR B 1 134 ? -13.844 -24.891 -4.734 1 85.25 134 THR B N 1
ATOM 3098 C CA . THR B 1 134 ? -14.414 -26.172 -5.113 1 85.25 134 THR B CA 1
ATOM 3099 C C . THR B 1 134 ? -15.203 -26.062 -6.414 1 85.25 134 THR B C 1
ATOM 3101 O O . THR B 1 134 ? -15.609 -27.062 -6.992 1 85.25 134 THR B O 1
ATOM 3104 N N . ALA B 1 135 ? -15.297 -24.875 -6.902 1 83.12 135 ALA B N 1
ATOM 3105 C CA . ALA B 1 135 ? -16.109 -24.672 -8.094 1 83.12 135 ALA B CA 1
ATOM 3106 C C . ALA B 1 135 ? -15.477 -25.312 -9.32 1 83.12 135 ALA B C 1
ATOM 3108 O O . ALA B 1 135 ? -16.172 -25.625 -10.297 1 83.12 135 ALA B O 1
ATOM 3109 N N . ILE B 1 136 ? -14.242 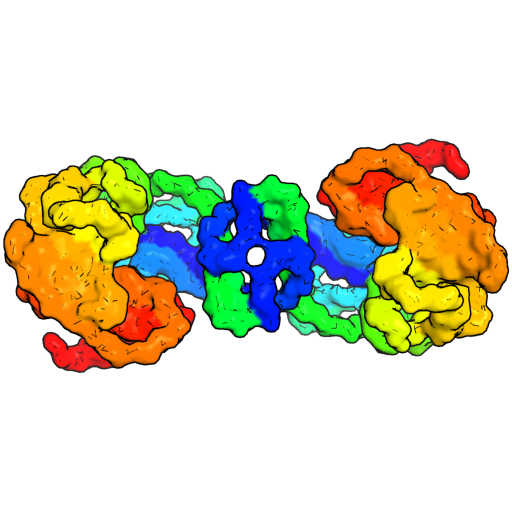-25.625 -9.266 1 89.06 136 ILE B N 1
ATOM 3110 C CA . ILE B 1 136 ? -13.469 -26.094 -10.422 1 89.06 136 ILE B CA 1
ATOM 3111 C C . ILE B 1 136 ? -13.547 -27.609 -10.508 1 89.06 136 ILE B C 1
ATOM 3113 O O . ILE B 1 136 ? -13.203 -28.203 -11.539 1 89.06 136 ILE B O 1
ATOM 3117 N N . ILE B 1 137 ? -14.086 -28.266 -9.508 1 92.62 137 ILE B N 1
ATOM 3118 C CA . ILE B 1 137 ? -14.023 -29.719 -9.383 1 92.62 137 ILE B CA 1
ATOM 3119 C C . ILE B 1 137 ? -14.789 -30.359 -10.531 1 92.62 137 ILE B C 1
ATOM 3121 O O . ILE B 1 137 ? -14.297 -31.312 -11.156 1 92.62 137 ILE B O 1
ATOM 3125 N N . GLY B 1 138 ? -15.961 -29.859 -10.789 1 92.19 138 GLY B N 1
ATOM 3126 C CA . GLY B 1 138 ? -16.75 -30.391 -11.891 1 92.19 138 GLY B CA 1
ATOM 3127 C C . GLY B 1 138 ? -16.047 -30.312 -13.227 1 92.19 138 GLY B C 1
ATOM 3128 O O . GLY B 1 138 ? -16.062 -31.266 -14.008 1 92.19 138 GLY B O 1
ATOM 3129 N N . TYR B 1 139 ? -15.414 -29.281 -13.461 1 94 139 TYR B N 1
ATOM 3130 C CA . TYR B 1 139 ? -14.68 -29.078 -14.711 1 94 139 TYR B CA 1
ATOM 3131 C C . TYR B 1 139 ? -13.492 -30.016 -14.805 1 94 139 TYR B C 1
ATOM 3133 O O . TYR B 1 139 ? -13.242 -30.609 -15.852 1 94 139 TYR B O 1
ATOM 3141 N N . MET B 1 140 ? -12.781 -30.172 -13.727 1 95.69 140 MET B N 1
ATOM 3142 C CA . MET B 1 140 ? -11.641 -31.078 -13.688 1 95.69 140 MET B CA 1
ATOM 3143 C C . MET B 1 140 ? -12.055 -32.5 -14.023 1 95.69 140 MET B C 1
ATOM 3145 O O . MET B 1 140 ? -11.398 -33.156 -14.82 1 95.69 140 MET B O 1
ATOM 3149 N N . ARG B 1 141 ? -13.141 -32.938 -13.445 1 95.75 141 ARG B N 1
ATOM 3150 C CA . ARG B 1 141 ? -13.656 -34.281 -13.703 1 95.75 141 ARG B CA 1
ATOM 3151 C C . ARG B 1 141 ? -13.977 -34.469 -15.18 1 95.75 141 ARG B C 1
ATOM 3153 O O . ARG B 1 141 ? -13.664 -35.5 -15.766 1 95.75 141 ARG B O 1
ATOM 3160 N N . GLN B 1 142 ? -14.609 -33.469 -15.703 1 95.31 142 GLN B N 1
ATOM 3161 C CA . GLN B 1 142 ? -14.977 -33.5 -17.109 1 95.31 142 GLN B CA 1
ATOM 3162 C C . GLN B 1 142 ? -13.742 -33.656 -18 1 95.31 142 GLN B C 1
ATOM 3164 O O . GLN B 1 142 ? -13.789 -34.312 -19.031 1 95.31 142 GLN B O 1
ATOM 3169 N N . MET B 1 143 ? -12.664 -33.125 -17.609 1 96.62 143 MET B N 1
ATOM 3170 C CA . MET B 1 143 ? -11.477 -33.031 -18.453 1 96.62 143 MET B CA 1
ATOM 3171 C C . MET B 1 143 ? -10.586 -34.25 -18.266 1 96.62 143 MET B C 1
ATOM 3173 O O . MET B 1 143 ? -9.672 -34.469 -19.062 1 96.62 143 MET B O 1
ATOM 3177 N N . LEU B 1 144 ? -10.812 -35.094 -17.281 1 96.25 144 LEU B N 1
ATOM 3178 C CA . LEU B 1 144 ? -9.984 -36.25 -16.984 1 96.25 144 LEU B CA 1
ATOM 3179 C C . LEU B 1 144 ? -9.93 -37.219 -18.172 1 96.25 144 LEU B C 1
ATOM 3181 O O . LEU B 1 144 ? -8.898 -37.844 -18.422 1 96.25 144 LEU B O 1
ATOM 3185 N N . GLY B 1 145 ? -10.969 -37.25 -18.891 1 93.88 145 GLY B N 1
ATOM 3186 C CA . GLY B 1 145 ? -11.031 -38.188 -19.984 1 93.88 145 GLY B CA 1
ATOM 3187 C C . GLY B 1 145 ? -10.539 -37.625 -21.297 1 93.88 145 GLY B C 1
ATOM 3188 O O . GLY B 1 145 ? -10.367 -38.375 -22.266 1 93.88 145 GLY B O 1
ATOM 3189 N N . LYS B 1 146 ? -10.234 -36.406 -21.297 1 95.31 146 LYS B N 1
ATOM 3190 C CA . LYS B 1 146 ? -9.93 -35.812 -22.594 1 95.31 146 LYS B CA 1
ATOM 3191 C C . LYS B 1 146 ? -8.602 -35.062 -22.547 1 95.31 146 LYS B C 1
ATOM 3193 O O . LYS B 1 146 ? -8.094 -34.625 -23.578 1 95.31 146 LYS B O 1
ATOM 3198 N N . SER B 1 147 ? -8.039 -34.875 -21.391 1 96.69 147 SER B N 1
ATOM 3199 C CA . SER B 1 147 ? -6.781 -34.188 -21.203 1 96.69 147 SER B CA 1
ATOM 3200 C C . SER B 1 147 ? -5.945 -34.812 -20.094 1 96.69 147 SER B C 1
ATOM 3202 O O . SER B 1 147 ? -6.48 -35.5 -19.234 1 96.69 147 SER B O 1
ATOM 3204 N N . PHE B 1 148 ? -4.664 -34.594 -20.203 1 97.19 148 PHE B N 1
ATOM 3205 C CA . PHE B 1 148 ? -3.799 -34.906 -19.062 1 97.19 148 PHE B CA 1
ATOM 3206 C C . PHE B 1 148 ? -3.869 -33.781 -18.016 1 97.19 148 PHE B C 1
ATOM 3208 O O . PHE B 1 148 ? -3.428 -32.688 -18.266 1 97.19 148 PHE B O 1
ATOM 3215 N N . VAL B 1 149 ? -4.371 -34.125 -16.828 1 97.94 149 VAL B N 1
ATOM 3216 C CA . VAL B 1 149 ? -4.703 -33.094 -15.859 1 97.94 149 VAL B CA 1
ATOM 3217 C C . VAL B 1 149 ? -3.645 -33.062 -14.758 1 97.94 149 VAL B C 1
ATOM 3219 O O . VAL B 1 149 ? -3.396 -34.062 -14.102 1 97.94 149 VAL B O 1
ATOM 3222 N N . VAL B 1 150 ? -3.004 -31.938 -14.625 1 98.25 150 VAL B N 1
ATOM 3223 C CA . VAL B 1 150 ? -2.078 -31.625 -13.539 1 98.25 150 VAL B CA 1
ATOM 3224 C C . VAL B 1 150 ? -2.699 -30.594 -12.602 1 98.25 150 VAL B C 1
ATOM 3226 O O . VAL B 1 150 ? -3.248 -29.594 -13.047 1 98.25 150 VAL B O 1
ATOM 3229 N N . ALA B 1 151 ? -2.623 -30.828 -11.281 1 97.5 151 ALA B N 1
ATOM 3230 C CA . ALA B 1 151 ? -3.27 -29.906 -10.359 1 97.5 151 ALA B CA 1
ATOM 3231 C C . ALA B 1 151 ? -2.363 -29.594 -9.172 1 97.5 151 ALA B C 1
ATOM 3233 O O . ALA B 1 151 ? -1.633 -30.469 -8.695 1 97.5 151 ALA B O 1
ATOM 3234 N N . GLN B 1 152 ? -2.492 -28.391 -8.766 1 95.88 152 GLN B N 1
ATOM 3235 C CA . GLN B 1 152 ? -1.855 -28.016 -7.508 1 95.88 152 GLN B CA 1
ATOM 3236 C C . GLN B 1 152 ? -2.668 -28.5 -6.309 1 95.88 152 GLN B C 1
ATOM 3238 O O . GLN B 1 152 ? -3.898 -28.438 -6.32 1 95.88 152 GLN B O 1
ATOM 3243 N N . TYR B 1 153 ? -1.929 -28.891 -5.281 1 94.62 153 TYR B N 1
ATOM 3244 C CA . TYR B 1 153 ? -2.541 -29.266 -4.012 1 94.62 153 TYR B CA 1
ATOM 3245 C C . TYR B 1 153 ? -3.387 -28.125 -3.453 1 94.62 153 TYR B C 1
ATOM 3247 O O . TYR B 1 153 ? -2.951 -26.984 -3.43 1 94.62 153 TYR B O 1
ATOM 3255 N N . PRO B 1 154 ? -4.637 -28.438 -3.096 1 90.06 154 PRO B N 1
ATOM 3256 C CA . PRO B 1 154 ? -5.516 -27.375 -2.586 1 90.06 154 PRO B CA 1
ATOM 3257 C C . PRO B 1 154 ? -5.098 -26.875 -1.204 1 90.06 154 PRO B C 1
ATOM 3259 O O . PRO B 1 154 ? -4.672 -27.672 -0.361 1 90.06 154 PRO B O 1
ATOM 3262 N N . LYS B 1 155 ? -5.273 -25.641 -1.092 1 81.19 155 LYS B N 1
ATOM 3263 C CA . LYS B 1 155 ? -4.973 -25.078 0.223 1 81.19 155 LYS B CA 1
ATOM 3264 C C . LYS B 1 155 ? -5.801 -25.766 1.312 1 81.19 155 LYS B C 1
ATOM 3266 O O . LYS B 1 155 ? -7.012 -25.938 1.159 1 81.19 155 LYS B O 1
ATOM 3271 N N . GLY B 1 156 ? -5.18 -26.078 2.387 1 79.44 156 GLY B N 1
ATOM 3272 C CA . GLY B 1 156 ? -5.852 -26.734 3.5 1 79.44 156 GLY B CA 1
ATOM 3273 C C . GLY B 1 156 ? -6.047 -28.219 3.293 1 79.44 156 GLY B C 1
ATOM 3274 O O . GLY B 1 156 ? -6.328 -28.953 4.246 1 79.44 156 GLY B O 1
ATOM 3275 N N . GLY B 1 157 ? -6.016 -28.75 2.107 1 78.06 157 GLY B N 1
ATOM 3276 C CA . GLY B 1 157 ? -5.984 -30.172 1.814 1 78.06 157 GLY B CA 1
ATOM 3277 C C . GLY B 1 157 ? -7.352 -30.828 1.896 1 78.06 157 GLY B C 1
ATOM 3278 O O . GLY B 1 157 ? -7.453 -32.031 2.123 1 78.06 157 GLY B O 1
ATOM 3279 N N . GLN B 1 158 ? -8.391 -29.984 1.699 1 78.44 158 GLN B N 1
ATOM 3280 C CA . GLN B 1 158 ? -9.719 -30.562 1.905 1 78.44 158 GLN B CA 1
ATOM 3281 C C . GLN B 1 158 ? -10.492 -30.641 0.593 1 78.44 158 GLN B C 1
ATOM 3283 O O . GLN B 1 158 ? -11.312 -31.547 0.404 1 78.44 158 GLN B O 1
ATOM 3288 N N . ALA B 1 159 ? -10.188 -29.844 -0.345 1 87.81 159 ALA B N 1
ATOM 3289 C CA . ALA B 1 159 ? -10.953 -29.828 -1.588 1 87.81 159 ALA B CA 1
ATOM 3290 C C . ALA B 1 159 ? -10.461 -30.891 -2.559 1 87.81 159 ALA B C 1
ATOM 3292 O O . ALA B 1 159 ? -9.25 -31.109 -2.695 1 87.81 159 ALA B O 1
ATOM 3293 N N . ARG B 1 160 ? -11.391 -31.594 -3.184 1 93.5 160 ARG B N 1
ATOM 3294 C CA . ARG B 1 160 ? -11.039 -32.594 -4.195 1 93.5 160 ARG B CA 1
ATOM 3295 C C . ARG B 1 160 ? -10.367 -31.938 -5.395 1 93.5 160 ARG B C 1
ATOM 3297 O O . ARG B 1 160 ? -10.711 -30.812 -5.766 1 93.5 160 ARG B O 1
ATOM 3304 N N . ARG B 1 161 ? -9.445 -32.656 -5.957 1 96.25 161 ARG B N 1
ATOM 3305 C CA . ARG B 1 161 ? -8.734 -32.219 -7.164 1 96.25 161 ARG B CA 1
ATOM 3306 C C . ARG B 1 161 ? -8.555 -33.406 -8.125 1 96.25 161 ARG B C 1
ATOM 3308 O O . ARG B 1 161 ? -7.453 -33.938 -8.273 1 96.25 161 ARG B O 1
ATOM 3315 N N . PRO B 1 162 ? -9.641 -33.781 -8.758 1 97.5 162 PRO B N 1
ATOM 3316 C CA . PRO B 1 162 ? -9.469 -34.875 -9.711 1 97.5 162 PRO B CA 1
ATOM 3317 C C . PRO B 1 162 ? -8.398 -34.594 -10.758 1 97.5 162 PRO B C 1
ATOM 3319 O O . PRO B 1 162 ? -8.547 -33.656 -11.555 1 97.5 162 PRO B O 1
ATOM 3322 N N . CYS B 1 163 ? -7.285 -35.438 -10.781 1 98.31 163 CYS B N 1
ATOM 3323 C CA . CYS B 1 163 ? -6.172 -35.188 -11.68 1 98.31 163 CYS B CA 1
ATOM 3324 C C . CYS B 1 163 ? -5.293 -36.406 -11.859 1 98.31 163 CYS B C 1
ATOM 3326 O O . CYS B 1 163 ? -5.461 -37.406 -11.156 1 98.31 163 CYS B O 1
ATOM 3328 N N . HIS B 1 164 ? -4.438 -36.375 -12.844 1 98.25 164 HIS B N 1
ATOM 3329 C CA . HIS B 1 164 ? -3.461 -37.438 -13.102 1 98.25 164 HIS B CA 1
ATOM 3330 C C . HIS B 1 164 ? -2.176 -37.188 -12.32 1 98.25 164 HIS B C 1
ATOM 3332 O O . HIS B 1 164 ? -1.486 -38.156 -11.953 1 98.25 164 HIS B O 1
ATOM 3338 N N . VAL B 1 165 ? -1.847 -35.938 -12.117 1 98.44 165 VAL B N 1
ATOM 3339 C CA . VAL B 1 165 ? -0.667 -35.562 -11.344 1 98.44 165 VAL B CA 1
ATOM 3340 C C . VAL B 1 165 ? -1.029 -34.469 -10.344 1 98.44 165 VAL B C 1
ATOM 3342 O O . VAL B 1 165 ? -1.617 -33.438 -10.719 1 98.44 165 VAL B O 1
ATOM 3345 N N . 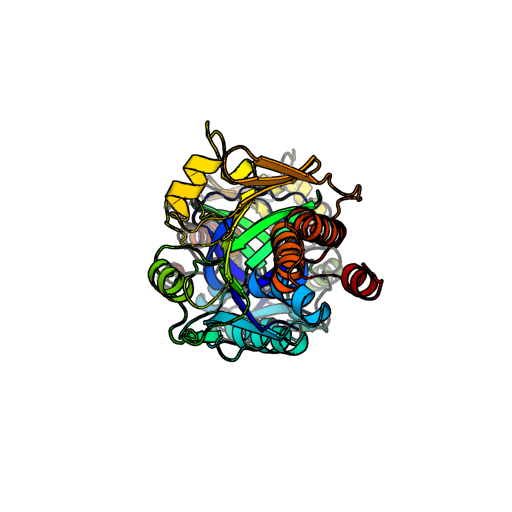LEU B 1 166 ? -0.706 -34.719 -9.1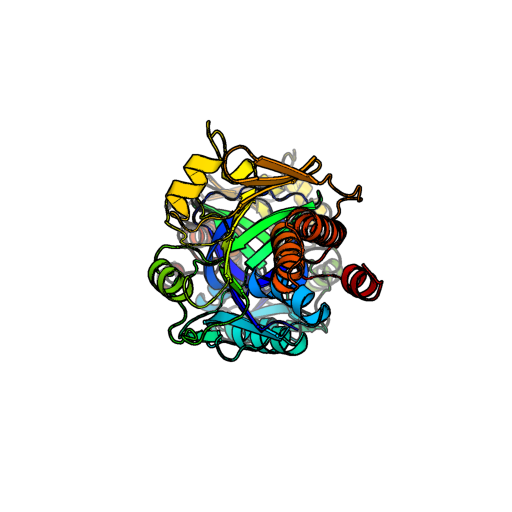09 1 98 166 LEU B N 1
ATOM 3346 C CA . LEU B 1 166 ? -0.908 -33.719 -8.047 1 98 166 LEU B CA 1
ATOM 3347 C C . LEU B 1 166 ? 0.427 -33.188 -7.555 1 98 166 LEU B C 1
ATOM 3349 O O . LEU B 1 166 ? 1.326 -33.938 -7.203 1 98 166 LEU B O 1
ATOM 3353 N N . VAL B 1 167 ? 0.536 -31.875 -7.598 1 97.5 167 VAL B N 1
ATOM 3354 C CA . VAL B 1 167 ? 1.771 -31.234 -7.18 1 97.5 167 VAL B CA 1
ATOM 3355 C C . VAL B 1 167 ? 1.566 -30.562 -5.82 1 97.5 167 VAL B C 1
ATOM 3357 O O . VAL B 1 167 ? 0.579 -29.859 -5.609 1 97.5 167 VAL B O 1
ATOM 3360 N N . ALA B 1 168 ? 2.488 -30.812 -4.906 1 94.94 168 ALA B N 1
ATOM 3361 C CA . ALA B 1 168 ? 2.422 -30.234 -3.564 1 94.94 168 ALA B CA 1
ATOM 3362 C C . ALA B 1 168 ? 3.818 -29.938 -3.023 1 94.94 168 ALA B C 1
ATOM 3364 O O . ALA B 1 168 ? 4.809 -30.469 -3.525 1 94.94 168 ALA B O 1
ATOM 3365 N N . SER B 1 169 ? 3.826 -29.047 -2.102 1 91.75 169 SER B N 1
ATOM 3366 C CA . SER B 1 169 ? 5.051 -28.906 -1.323 1 91.75 169 SER B CA 1
ATOM 3367 C C . SER B 1 169 ? 4.984 -29.719 -0.033 1 91.75 169 SER B C 1
ATOM 3369 O O . SER B 1 169 ? 3.898 -29.984 0.48 1 91.75 169 SER B O 1
ATOM 3371 N N . ARG B 1 170 ? 6.105 -30.094 0.437 1 87.94 170 ARG B N 1
ATOM 3372 C CA . ARG B 1 170 ? 6.152 -30.812 1.706 1 87.94 170 ARG B CA 1
ATOM 3373 C C . ARG B 1 170 ? 5.504 -30 2.82 1 87.94 170 ARG B C 1
ATOM 3375 O O . ARG B 1 170 ? 4.809 -30.547 3.676 1 87.94 170 ARG B O 1
ATOM 3382 N N . SER B 1 171 ? 5.691 -28.75 2.76 1 85.56 171 SER B N 1
ATOM 3383 C CA . SER B 1 171 ? 5.117 -27.875 3.766 1 85.56 171 SER B CA 1
ATOM 3384 C C . SER B 1 171 ? 3.596 -27.828 3.67 1 85.56 171 SER B C 1
ATOM 3386 O O . SER B 1 171 ? 2.906 -27.734 4.684 1 85.56 171 SER B O 1
ATOM 3388 N N . ASP B 1 172 ? 3.057 -27.859 2.559 1 86.19 172 ASP B N 1
ATOM 3389 C CA . ASP B 1 172 ? 1.613 -27.859 2.346 1 86.19 172 ASP B CA 1
ATOM 3390 C C . ASP B 1 172 ? 0.971 -29.125 2.912 1 86.19 172 ASP B C 1
ATOM 3392 O O . ASP B 1 172 ? -0.118 -29.062 3.488 1 86.19 172 ASP B O 1
ATOM 3396 N N . LEU B 1 173 ? 1.583 -30.172 2.668 1 85.44 173 LEU B N 1
ATOM 3397 C CA . LEU B 1 173 ? 1.032 -31.453 3.09 1 85.44 173 LEU B CA 1
ATOM 3398 C C . LEU B 1 173 ? 1.107 -31.609 4.605 1 85.44 173 LEU B C 1
ATOM 3400 O O . LEU B 1 173 ? 0.24 -32.25 5.215 1 85.44 173 LEU B O 1
ATOM 3404 N N . GLY B 1 174 ? 2.135 -30.969 5.148 1 82.81 174 GLY B N 1
ATOM 3405 C CA . GLY B 1 174 ? 2.324 -31.109 6.582 1 82.81 174 GLY B CA 1
ATOM 3406 C C . GLY B 1 174 ? 2.707 -32.531 6.996 1 82.81 174 GLY B C 1
ATOM 3407 O O . GLY B 1 174 ? 3.5 -33.188 6.316 1 82.81 174 GLY B O 1
ATOM 3408 N N . GLU B 1 175 ? 2.098 -32.875 8.188 1 83.06 175 GLU B N 1
ATOM 3409 C CA . GLU B 1 175 ? 2.453 -34.188 8.711 1 83.06 175 GLU B CA 1
ATOM 3410 C C . GLU B 1 175 ? 1.422 -35.25 8.32 1 83.06 175 GLU B C 1
ATOM 3412 O O . GLU B 1 175 ? 0.323 -35.281 8.875 1 83.06 175 GLU B O 1
ATOM 3417 N N . VAL B 1 176 ? 1.613 -35.875 7.223 1 86.56 176 VAL B N 1
ATOM 3418 C CA . VAL B 1 176 ? 0.753 -36.969 6.766 1 86.56 176 VAL B CA 1
ATOM 3419 C C . VAL B 1 176 ? 1.535 -38.25 6.758 1 86.56 176 VAL B C 1
ATOM 3421 O O . VAL B 1 176 ? 2.676 -38.312 6.293 1 86.56 176 VAL B O 1
ATOM 3424 N N . ASP B 1 177 ? 0.972 -39.344 7.309 1 87.69 177 ASP B N 1
ATOM 3425 C CA . ASP B 1 177 ? 1.639 -40.625 7.434 1 87.69 177 ASP B CA 1
ATOM 3426 C C . ASP B 1 177 ? 1.916 -41.25 6.062 1 87.69 177 ASP B C 1
ATOM 3428 O O . ASP B 1 177 ? 3.008 -41.75 5.816 1 87.69 177 ASP B O 1
ATOM 3432 N N . ASP B 1 178 ? 0.943 -41.25 5.191 1 94.06 178 ASP B N 1
ATOM 3433 C CA . ASP B 1 178 ? 1.036 -41.812 3.842 1 94.06 178 ASP B CA 1
ATOM 3434 C C . ASP B 1 178 ? 0.655 -40.75 2.795 1 94.06 178 ASP B C 1
ATOM 3436 O O . ASP B 1 178 ? -0.519 -40.625 2.441 1 94.06 178 ASP B O 1
ATOM 3440 N N . PRO B 1 179 ? 1.674 -40.062 2.314 1 94.5 179 PRO B N 1
ATOM 3441 C CA . PRO B 1 179 ? 1.408 -39 1.356 1 94.5 179 PRO B CA 1
ATOM 3442 C C . PRO B 1 179 ? 0.66 -39.469 0.117 1 94.5 179 PRO B C 1
ATOM 3444 O O . PRO B 1 179 ? -0.196 -38.75 -0.411 1 94.5 179 PRO B O 1
ATOM 3447 N N . TRP B 1 180 ? 0.96 -40.656 -0.327 1 95.88 180 TRP B N 1
ATOM 3448 C CA . TRP B 1 180 ? 0.319 -41.188 -1.53 1 95.88 180 TRP B CA 1
ATOM 3449 C C . TRP B 1 180 ? -1.17 -41.406 -1.295 1 95.88 180 TRP B C 1
ATOM 3451 O O . TRP B 1 180 ? -2.004 -41.031 -2.111 1 95.88 180 TRP B O 1
ATOM 3461 N N . GLN B 1 181 ? -1.473 -42.031 -0.213 1 95.56 181 GLN B N 1
ATOM 3462 C CA . GLN B 1 181 ? -2.877 -42.312 0.087 1 95.56 181 GLN B CA 1
ATOM 3463 C C . GLN B 1 181 ? -3.652 -41 0.258 1 95.56 181 GLN B C 1
ATOM 3465 O O . GLN B 1 181 ? -4.797 -40.875 -0.188 1 95.56 181 GLN B O 1
ATOM 3470 N N . HIS B 1 182 ? -3.016 -40.094 0.929 1 95.44 182 HIS B N 1
ATOM 3471 C CA . HIS B 1 182 ? -3.635 -38.781 1.095 1 95.44 182 HIS B CA 1
ATOM 3472 C C . HIS B 1 182 ? -3.91 -38.125 -0.254 1 95.44 182 HIS B C 1
ATOM 3474 O O . HIS B 1 182 ? -5.008 -37.625 -0.49 1 95.44 182 HIS B O 1
ATOM 3480 N N . ALA B 1 183 ? -2.957 -38.188 -1.113 1 96.19 183 ALA B N 1
ATOM 3481 C CA . ALA B 1 183 ? -3.092 -37.594 -2.441 1 96.19 183 ALA B CA 1
ATOM 3482 C C . ALA B 1 183 ? -4.188 -38.312 -3.244 1 96.19 183 ALA B C 1
ATOM 3484 O O . ALA B 1 183 ? -4.934 -37.656 -3.979 1 96.19 183 ALA B O 1
ATOM 3485 N N . ARG B 1 184 ? -4.266 -39.562 -3.1 1 96.12 184 ARG B N 1
ATOM 3486 C CA . ARG B 1 184 ? -5.277 -40.344 -3.814 1 96.12 184 ARG B CA 1
ATOM 3487 C C . ARG B 1 184 ? -6.68 -39.938 -3.361 1 96.12 184 ARG B C 1
ATOM 3489 O O . ARG B 1 184 ? -7.621 -39.938 -4.16 1 96.12 184 ARG B O 1
ATOM 3496 N N . GLN B 1 185 ? -6.785 -39.688 -2.098 1 95.38 185 GLN B N 1
ATOM 3497 C CA . GLN B 1 185 ? -8.07 -39.25 -1.567 1 95.38 185 GLN B CA 1
ATOM 3498 C C . GLN B 1 185 ? -8.508 -37.906 -2.186 1 95.38 185 GLN B C 1
ATOM 3500 O O . GLN B 1 185 ? -9.695 -37.688 -2.43 1 95.38 185 GLN B O 1
ATOM 3505 N N . ILE B 1 186 ? -7.562 -37.094 -2.41 1 95.62 186 ILE B N 1
ATOM 3506 C CA . ILE B 1 186 ? -7.82 -35.781 -2.938 1 95.62 186 ILE B CA 1
ATOM 3507 C C . ILE B 1 186 ? -8.031 -35.844 -4.449 1 95.62 186 ILE B C 1
ATOM 3509 O O . ILE B 1 186 ? -9.008 -35.312 -4.973 1 95.62 186 ILE B O 1
ATOM 3513 N N . ALA B 1 187 ? -7.227 -36.625 -5.191 1 96.94 187 ALA B N 1
ATOM 3514 C CA . ALA B 1 187 ? -7.137 -36.562 -6.648 1 96.94 187 ALA B CA 1
ATOM 3515 C C . ALA B 1 187 ? -8.008 -37.656 -7.281 1 96.94 187 ALA B C 1
ATOM 3517 O O . ALA B 1 187 ? -8.398 -37.531 -8.445 1 96.94 187 ALA B O 1
ATOM 3518 N N . GLY B 1 188 ? -8.234 -38.781 -6.531 1 95.88 188 GLY B N 1
ATOM 3519 C CA . GLY B 1 188 ? -9.039 -39.875 -7.055 1 95.88 188 GLY B CA 1
ATOM 3520 C C . GLY B 1 188 ? -8.211 -41 -7.633 1 95.88 188 GLY B C 1
ATOM 3521 O O . GLY B 1 188 ? -6.984 -41 -7.527 1 95.88 188 GLY B O 1
ATOM 3522 N N . GLU B 1 189 ? -8.836 -41.938 -8.281 1 94.88 189 GLU B N 1
ATOM 3523 C CA . GLU B 1 189 ? -8.219 -43.188 -8.727 1 94.88 189 GLU B CA 1
ATOM 3524 C C . GLU B 1 189 ? -7.359 -42.969 -9.961 1 94.88 189 GLU B C 1
ATOM 3526 O O . GLU B 1 189 ? -6.496 -43.781 -10.281 1 94.88 189 GLU B O 1
ATOM 3531 N N . GLN B 1 190 ? -7.559 -41.906 -10.602 1 96.12 190 GLN B N 1
ATOM 3532 C CA . GLN B 1 190 ? -6.832 -41.656 -11.844 1 96.12 190 GLN B CA 1
ATOM 3533 C C . GLN B 1 190 ? -5.449 -41.094 -11.562 1 96.12 190 GLN B C 1
ATOM 3535 O O . GLN B 1 190 ? -4.656 -40.875 -12.492 1 96.12 190 GLN B O 1
ATOM 3540 N N . LEU B 1 191 ? -5.176 -40.938 -10.297 1 97.94 191 LEU B N 1
ATOM 3541 C CA . LEU B 1 191 ? -3.885 -40.344 -9.938 1 97.94 191 LEU B CA 1
ATOM 3542 C C . LEU B 1 191 ? -2.742 -41.281 -10.359 1 97.94 191 LEU B C 1
ATOM 3544 O O . LEU B 1 191 ? -2.707 -42.438 -9.961 1 97.94 191 LEU B O 1
ATOM 3548 N N . ALA B 1 192 ? -1.879 -40.719 -11.117 1 97.5 192 ALA B N 1
ATOM 3549 C CA . ALA B 1 192 ? -0.715 -41.469 -11.57 1 97.5 192 ALA B CA 1
ATOM 3550 C C . ALA B 1 192 ? 0.512 -41.156 -10.727 1 97.5 192 ALA B C 1
ATOM 3552 O O . ALA B 1 192 ? 1.308 -42.031 -10.414 1 97.5 192 ALA B O 1
ATOM 3553 N N . TRP B 1 193 ? 0.664 -39.812 -10.398 1 98 193 TRP B N 1
ATOM 3554 C CA . TRP B 1 193 ? 1.839 -39.406 -9.633 1 98 193 TRP B CA 1
ATOM 3555 C C . TRP B 1 193 ? 1.485 -38.312 -8.641 1 98 193 TRP B C 1
ATOM 3557 O O . TRP B 1 193 ? 0.713 -37.375 -8.953 1 98 193 TRP B O 1
ATOM 3567 N N . LEU B 1 194 ? 2.023 -38.438 -7.469 1 98 194 LEU B N 1
ATOM 3568 C CA . LEU B 1 194 ? 2.154 -37.312 -6.547 1 98 194 LEU B CA 1
ATOM 3569 C C . LEU B 1 194 ? 3.559 -36.719 -6.609 1 98 194 LEU B C 1
ATOM 3571 O O . LEU B 1 194 ? 4.547 -37.438 -6.422 1 98 194 LEU B O 1
ATOM 3575 N N . VAL B 1 195 ? 3.633 -35.469 -6.961 1 97.94 195 VAL B N 1
ATOM 3576 C CA . VAL B 1 195 ? 4.918 -34.781 -7.004 1 97.94 195 VAL B CA 1
ATOM 3577 C C . VAL B 1 195 ? 5.051 -33.844 -5.801 1 97.94 195 VAL B C 1
ATOM 3579 O O . VAL B 1 195 ? 4.219 -32.969 -5.602 1 97.94 195 VAL B O 1
ATOM 3582 N N . LEU B 1 196 ? 6.09 -34.062 -5.027 1 95.69 196 LEU B N 1
ATOM 3583 C CA . LEU B 1 196 ? 6.34 -33.281 -3.814 1 95.69 196 LEU B CA 1
ATOM 3584 C C . LEU B 1 196 ? 7.629 -32.5 -3.939 1 95.69 196 LEU B C 1
ATOM 3586 O O . LEU B 1 196 ? 8.695 -33.062 -4.199 1 95.69 196 LEU B O 1
ATOM 3590 N N . THR B 1 197 ? 7.457 -31.172 -3.828 1 94.12 197 THR B N 1
ATOM 3591 C CA . THR B 1 197 ? 8.648 -30.344 -3.789 1 94.12 197 THR B CA 1
ATOM 3592 C C . THR B 1 197 ? 9.195 -30.25 -2.367 1 94.12 197 THR B C 1
ATOM 3594 O O . THR B 1 197 ? 8.438 -30.172 -1.404 1 94.12 197 THR B O 1
ATOM 3597 N N . GLU B 1 198 ? 10.523 -30.266 -2.225 1 90.19 198 GLU B N 1
ATOM 3598 C CA . GLU B 1 198 ? 11.18 -30.266 -0.921 1 90.19 198 GLU B CA 1
ATOM 3599 C C . GLU B 1 198 ? 12.234 -29.156 -0.837 1 90.19 198 GLU B C 1
ATOM 3601 O O . GLU B 1 198 ? 13.336 -29.391 -0.321 1 90.19 198 GLU B O 1
ATOM 3606 N N . GLY B 1 199 ? 12.008 -28.125 -1.426 1 84.56 199 GLY B N 1
ATOM 3607 C CA . GLY B 1 199 ? 12.898 -26.984 -1.354 1 84.56 199 GLY B CA 1
ATOM 3608 C C . GLY B 1 199 ? 14.305 -27.281 -1.847 1 84.56 199 GLY B C 1
ATOM 3609 O O . GLY B 1 199 ? 14.484 -27.734 -2.98 1 84.56 199 GLY B O 1
ATOM 3610 N N . LYS B 1 200 ? 15.266 -27.094 -0.874 1 84.44 200 LYS B N 1
ATOM 3611 C CA . LYS B 1 200 ? 16.672 -27.266 -1.218 1 84.44 200 LYS B CA 1
ATOM 3612 C C . LYS B 1 200 ? 17 -28.734 -1.474 1 84.44 200 LYS B C 1
ATOM 3614 O O . LYS B 1 200 ? 18.047 -29.062 -2.033 1 84.44 200 LYS B O 1
ATOM 3619 N N . ALA B 1 201 ? 16.125 -29.625 -1.107 1 89.06 201 ALA B N 1
ATOM 3620 C CA . ALA B 1 201 ? 16.359 -31.047 -1.282 1 89.06 201 ALA B CA 1
ATOM 3621 C C . ALA B 1 201 ? 15.898 -31.531 -2.656 1 89.06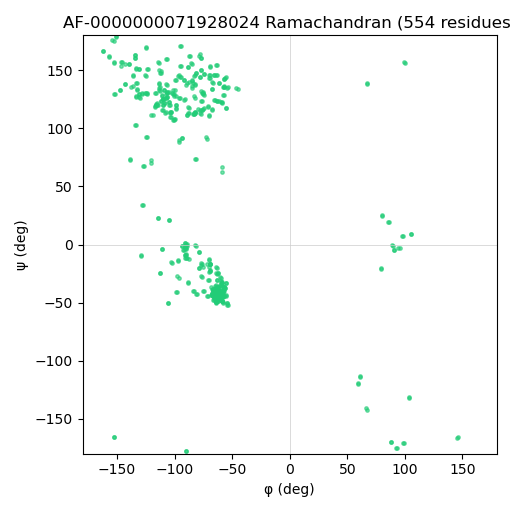 201 ALA B C 1
ATOM 3623 O O . ALA B 1 201 ? 16.203 -32.656 -3.072 1 89.06 201 ALA B O 1
ATOM 3624 N N . GLY B 1 202 ? 15.133 -30.641 -3.348 1 93.5 202 GLY B N 1
ATOM 3625 C CA . GLY B 1 202 ? 14.656 -31.016 -4.672 1 93.5 202 GLY B CA 1
ATOM 3626 C C . GLY B 1 202 ? 13.188 -31.406 -4.688 1 93.5 202 GLY B C 1
ATOM 3627 O O . GLY B 1 202 ? 12.336 -30.641 -4.215 1 93.5 202 GLY B O 1
ATOM 3628 N N . ALA B 1 203 ? 12.906 -32.562 -5.328 1 96.5 203 ALA B N 1
ATOM 3629 C CA . ALA B 1 203 ? 11.523 -33 -5.445 1 96.5 203 ALA B CA 1
ATOM 3630 C C . ALA B 1 203 ? 11.445 -34.531 -5.562 1 96.5 203 ALA B C 1
ATOM 3632 O O . ALA B 1 203 ? 12.438 -35.188 -5.902 1 96.5 203 ALA B O 1
ATOM 3633 N N . VAL B 1 204 ? 10.328 -35.094 -5.219 1 96.81 204 VAL B N 1
ATOM 3634 C CA . VAL B 1 204 ? 10.094 -36.531 -5.285 1 96.81 204 VAL B CA 1
ATOM 3635 C C . VAL B 1 204 ? 8.75 -36.812 -5.953 1 96.81 204 VAL B C 1
ATOM 3637 O O . VAL B 1 204 ? 7.773 -36.094 -5.719 1 96.81 204 VAL B O 1
ATOM 3640 N N . ALA B 1 205 ? 8.75 -37.75 -6.875 1 98.06 205 ALA B N 1
ATOM 3641 C CA . ALA B 1 205 ? 7.52 -38.25 -7.457 1 98.06 205 ALA B CA 1
ATOM 3642 C C . ALA B 1 205 ? 7.148 -39.594 -6.828 1 98.06 205 ALA B C 1
ATOM 3644 O O . ALA B 1 205 ? 7.992 -40.5 -6.703 1 98.06 205 ALA B O 1
ATOM 3645 N N . ILE B 1 206 ? 5.91 -39.719 -6.449 1 97.69 206 ILE B N 1
ATOM 3646 C CA . ILE B 1 206 ? 5.48 -40.906 -5.715 1 97.69 206 ILE B CA 1
ATOM 3647 C C . ILE B 1 206 ? 4.32 -41.594 -6.445 1 97.69 206 ILE B C 1
ATOM 3649 O O . ILE B 1 206 ? 3.381 -40.906 -6.879 1 97.69 206 ILE B O 1
ATOM 3653 N N . HIS B 1 207 ? 4.328 -42.812 -6.695 1 97.31 207 HIS B N 1
ATOM 3654 C CA . HIS B 1 207 ? 3.252 -43.688 -7.168 1 97.31 207 HIS B CA 1
ATOM 3655 C C . HIS B 1 207 ? 3.197 -44.969 -6.371 1 97.31 207 HIS B C 1
ATOM 3657 O O . HIS B 1 207 ? 3.973 -45.906 -6.625 1 97.31 207 HIS B O 1
ATOM 3663 N N . GLY B 1 208 ? 2.258 -45.031 -5.496 1 95.06 208 GLY B N 1
ATOM 3664 C CA . GLY B 1 208 ? 2.258 -46.188 -4.609 1 95.06 208 GLY B CA 1
ATOM 3665 C C . GLY B 1 208 ? 3.52 -46.281 -3.771 1 95.06 208 GLY B C 1
ATOM 3666 O O . GLY B 1 208 ? 3.846 -45.375 -3.01 1 95.06 208 GLY B O 1
ATOM 3667 N N . GLU B 1 209 ? 4.285 -47.312 -4.023 1 94.06 209 GLU B N 1
ATOM 3668 C CA . GLU B 1 209 ? 5.523 -47.5 -3.279 1 94.06 209 GLU B CA 1
ATOM 3669 C C . GLU B 1 209 ? 6.727 -46.969 -4.051 1 94.06 209 GLU B C 1
ATOM 3671 O O . GLU B 1 209 ? 7.82 -46.844 -3.494 1 94.06 209 GLU B O 1
ATOM 3676 N N . GLU B 1 210 ? 6.484 -46.719 -5.254 1 96.44 210 GLU B N 1
ATOM 3677 C CA . GLU B 1 210 ? 7.574 -46.188 -6.082 1 96.44 210 GLU B CA 1
ATOM 3678 C C . GLU B 1 210 ? 7.859 -44.719 -5.785 1 96.44 210 GLU B C 1
ATOM 3680 O O . GLU B 1 210 ? 6.938 -43.938 -5.684 1 96.44 210 GLU B O 1
ATOM 3685 N N . GLN B 1 211 ? 9.133 -44.469 -5.602 1 96.75 211 GLN B N 1
ATOM 3686 C CA . GLN B 1 211 ? 9.586 -43.094 -5.379 1 96.75 211 GLN B CA 1
ATOM 3687 C C . GLN B 1 211 ? 10.75 -42.75 -6.297 1 96.75 211 GLN B C 1
ATOM 3689 O O . GLN B 1 211 ? 11.719 -43.5 -6.398 1 96.75 211 GLN B O 1
ATOM 3694 N N . ILE B 1 212 ? 10.602 -41.688 -7.008 1 97.25 212 ILE B N 1
ATOM 3695 C CA . ILE B 1 212 ? 11.664 -41.156 -7.855 1 97.25 212 ILE B CA 1
ATOM 3696 C C . ILE B 1 212 ? 12.086 -39.781 -7.352 1 97.25 212 ILE B C 1
ATOM 3698 O O . ILE B 1 212 ? 11.273 -38.844 -7.328 1 97.25 212 ILE B O 1
ATOM 3702 N N . ARG B 1 213 ? 13.352 -39.656 -7.016 1 96.56 213 ARG B N 1
ATOM 3703 C CA . ARG B 1 213 ? 13.844 -38.406 -6.441 1 96.56 213 ARG B CA 1
ATOM 3704 C C . ARG B 1 213 ? 14.82 -37.719 -7.391 1 96.56 213 ARG B C 1
ATOM 3706 O O . ARG B 1 213 ? 15.617 -38.375 -8.062 1 96.56 213 ARG B O 1
ATOM 3713 N N . VAL B 1 214 ? 14.688 -36.438 -7.469 1 96 214 VAL B N 1
ATOM 3714 C CA . VAL B 1 214 ? 15.633 -35.594 -8.18 1 96 214 VAL B CA 1
ATOM 3715 C C . VAL B 1 214 ? 16.141 -34.5 -7.246 1 96 214 VAL B C 1
ATOM 3717 O O . VAL B 1 214 ? 15.359 -33.844 -6.566 1 96 214 VAL B O 1
ATOM 3720 N N . ALA B 1 215 ? 17.453 -34.312 -7.172 1 93 215 ALA B N 1
ATOM 3721 C CA . ALA B 1 215 ? 18.062 -33.312 -6.293 1 93 215 ALA B CA 1
ATOM 3722 C C . ALA B 1 215 ? 17.922 -31.922 -6.871 1 93 215 ALA B C 1
ATOM 3724 O O . ALA B 1 215 ? 17.859 -31.75 -8.094 1 93 215 ALA B O 1
ATOM 3725 N N . ALA B 1 216 ? 17.859 -30.969 -5.902 1 88.81 216 ALA B N 1
ATOM 3726 C CA . ALA B 1 216 ? 17.797 -29.578 -6.332 1 88.81 216 ALA B CA 1
ATOM 3727 C C . ALA B 1 216 ? 19.125 -29.125 -6.941 1 88.81 216 ALA B C 1
ATOM 3729 O O . ALA B 1 216 ? 20.188 -29.625 -6.555 1 88.81 216 ALA B O 1
ATOM 3730 N N . ARG B 1 217 ? 18.984 -28.266 -7.922 1 83.75 217 ARG B N 1
ATOM 3731 C CA . ARG B 1 217 ? 20.188 -27.609 -8.438 1 83.75 217 ARG B CA 1
ATOM 3732 C C . ARG B 1 217 ? 20.688 -26.547 -7.469 1 83.75 217 ARG B C 1
ATOM 3734 O O . ARG B 1 217 ? 19.906 -25.703 -7.012 1 83.75 217 ARG B O 1
ATOM 3741 N N . PRO B 1 218 ? 21.906 -26.594 -7.145 1 79.75 218 PRO B N 1
ATOM 3742 C CA . PRO B 1 218 ? 22.422 -25.547 -6.258 1 79.75 218 PRO B CA 1
ATOM 3743 C C . PRO B 1 218 ? 22.438 -24.172 -6.918 1 79.75 218 PRO B C 1
ATOM 3745 O O . PRO B 1 218 ? 23.031 -23.984 -7.984 1 79.75 218 PRO B O 1
ATOM 3748 N N . VAL B 1 219 ? 21.672 -23.266 -6.387 1 79.81 219 VAL B N 1
ATOM 3749 C CA . VAL B 1 219 ? 21.656 -21.906 -6.91 1 79.81 219 VAL B CA 1
ATOM 3750 C C . VAL B 1 219 ? 21.594 -20.906 -5.758 1 79.81 219 VAL B C 1
ATOM 3752 O O . VAL B 1 219 ? 21.219 -21.266 -4.641 1 79.81 219 VAL B O 1
ATOM 3755 N N . SER B 1 220 ? 22.078 -19.719 -6.031 1 78.69 220 SER B N 1
ATOM 3756 C CA . SER B 1 220 ? 21.922 -18.641 -5.066 1 78.69 220 SER B CA 1
ATOM 3757 C C . SER B 1 220 ? 20.5 -18.109 -5.051 1 78.69 220 SER B C 1
ATOM 3759 O O . SER B 1 220 ? 20.031 -17.531 -6.035 1 78.69 220 SER B O 1
ATOM 3761 N N . VAL B 1 221 ? 19.906 -18.25 -3.957 1 74.19 221 VAL B N 1
ATOM 3762 C CA . VAL B 1 221 ? 18.5 -17.875 -3.842 1 74.19 221 VAL B CA 1
ATOM 3763 C C . VAL B 1 221 ? 18.391 -16.359 -3.732 1 74.19 221 VAL B C 1
ATOM 3765 O O . VAL B 1 221 ? 19.016 -15.734 -2.869 1 74.19 221 VAL B O 1
ATOM 3768 N N . VAL B 1 222 ? 17.641 -15.758 -4.633 1 69.81 222 VAL B N 1
ATOM 3769 C CA . VAL B 1 222 ? 17.375 -14.328 -4.625 1 69.81 222 VAL B CA 1
ATOM 3770 C C . VAL B 1 222 ? 15.938 -14.07 -4.164 1 69.81 222 VAL B C 1
ATOM 3772 O O . VAL B 1 222 ? 15.703 -13.258 -3.266 1 69.81 222 VAL B O 1
ATOM 3775 N N . ASP B 1 223 ? 15.039 -14.766 -4.773 1 73.38 223 ASP B N 1
ATOM 3776 C CA . ASP B 1 223 ? 13.609 -14.633 -4.508 1 73.38 223 ASP B CA 1
ATOM 3777 C C . ASP B 1 223 ? 12.867 -15.93 -4.797 1 73.38 223 ASP B C 1
ATOM 3779 O O . ASP B 1 223 ? 13.023 -16.516 -5.871 1 73.38 223 ASP B O 1
ATOM 3783 N N . THR B 1 224 ? 12.094 -16.312 -3.822 1 72.94 224 THR B N 1
ATOM 3784 C CA . THR B 1 224 ? 11.43 -17.594 -3.99 1 72.94 224 THR B CA 1
ATOM 3785 C C . THR B 1 224 ? 10.039 -17.422 -4.594 1 72.94 224 THR B C 1
ATOM 3787 O O . THR B 1 224 ? 9.328 -18.391 -4.832 1 72.94 224 THR B O 1
ATOM 3790 N N . THR B 1 225 ? 9.703 -16.141 -4.828 1 75.12 225 THR B N 1
ATOM 3791 C CA . THR B 1 225 ? 8.383 -15.883 -5.395 1 75.12 225 THR B CA 1
ATOM 3792 C C . THR B 1 225 ? 8.258 -16.5 -6.781 1 75.12 225 THR B C 1
ATOM 3794 O O . THR B 1 225 ? 9.133 -16.312 -7.633 1 75.12 225 THR B O 1
ATOM 3797 N N . GLY B 1 226 ? 7.25 -17.344 -6.918 1 82.88 226 GLY B N 1
ATOM 3798 C CA . GLY B 1 226 ? 6.98 -17.922 -8.227 1 82.88 226 GLY B CA 1
ATOM 3799 C C . GLY B 1 226 ? 7.734 -19.219 -8.469 1 82.88 226 GLY B C 1
ATOM 3800 O O . GLY B 1 226 ? 7.613 -19.828 -9.539 1 82.88 226 GLY B O 1
ATOM 3801 N N . ALA B 1 227 ? 8.547 -19.656 -7.527 1 85.94 227 ALA B N 1
ATOM 3802 C CA . ALA B 1 227 ? 9.344 -20.875 -7.688 1 85.94 227 ALA B CA 1
ATOM 3803 C C . ALA B 1 227 ? 8.453 -22.094 -7.922 1 85.94 227 ALA B C 1
ATOM 3805 O O . ALA B 1 227 ? 8.758 -22.938 -8.766 1 85.94 227 ALA B O 1
ATOM 3806 N N . GLY B 1 228 ? 7.406 -22.141 -7.145 1 90.75 228 GLY B N 1
ATOM 3807 C CA . GLY B 1 228 ? 6.465 -23.234 -7.332 1 90.75 228 GLY B CA 1
ATOM 3808 C C . GLY B 1 228 ? 5.82 -23.234 -8.703 1 90.75 228 GLY B C 1
ATOM 3809 O O . GLY B 1 228 ? 5.656 -24.297 -9.32 1 90.75 228 GLY B O 1
ATOM 3810 N N . ASP B 1 229 ? 5.496 -22.109 -9.18 1 94.12 229 ASP B N 1
ATOM 3811 C CA . ASP B 1 229 ? 4.887 -22 -10.508 1 94.12 229 ASP B CA 1
ATOM 3812 C C . ASP B 1 229 ? 5.871 -22.391 -11.602 1 94.12 229 ASP B C 1
ATOM 3814 O O . ASP B 1 229 ? 5.496 -23.078 -12.562 1 94.12 229 ASP B O 1
ATOM 3818 N N . ALA B 1 230 ? 7.098 -21.906 -11.445 1 93.94 230 ALA B N 1
ATOM 3819 C CA . ALA B 1 230 ? 8.133 -22.297 -12.406 1 93.94 230 ALA B CA 1
ATOM 3820 C C . ALA B 1 230 ? 8.336 -23.812 -12.406 1 93.94 230 ALA B C 1
ATOM 3822 O O . ALA B 1 230 ? 8.469 -24.422 -13.461 1 93.94 230 ALA B O 1
ATOM 3823 N N . PHE B 1 231 ? 8.383 -24.328 -11.203 1 94.75 231 PHE B N 1
ATOM 3824 C CA . PHE B 1 231 ? 8.492 -25.781 -11.047 1 94.75 231 PHE B CA 1
ATOM 3825 C C . PHE B 1 231 ? 7.379 -26.484 -11.812 1 94.75 231 PHE B C 1
ATOM 3827 O O . PHE B 1 231 ? 7.641 -27.406 -12.578 1 94.75 231 PHE B O 1
ATOM 3834 N N . ALA B 1 232 ? 6.168 -26.047 -11.586 1 97 232 ALA B N 1
ATOM 3835 C CA . ALA B 1 232 ? 5.023 -26.641 -12.273 1 97 232 ALA B CA 1
ATOM 3836 C C . ALA B 1 232 ? 5.164 -26.516 -13.789 1 97 232 ALA B C 1
ATOM 3838 O O . ALA B 1 232 ? 4.867 -27.453 -14.531 1 97 232 ALA B O 1
ATOM 3839 N N . GLY B 1 233 ? 5.629 -25.391 -14.227 1 97.12 233 GLY B N 1
ATOM 3840 C CA . GLY B 1 233 ? 5.863 -25.203 -15.641 1 97.12 233 GLY B CA 1
ATOM 3841 C C . GLY B 1 233 ? 6.828 -26.203 -16.234 1 97.12 233 GLY B C 1
ATOM 3842 O O . GLY B 1 233 ? 6.547 -26.797 -17.281 1 97.12 233 GLY B O 1
ATOM 3843 N N . GLY B 1 234 ? 7.941 -26.359 -15.586 1 96.19 234 GLY B N 1
ATOM 3844 C CA . GLY B 1 234 ? 8.922 -27.344 -16.031 1 96.19 234 GLY B CA 1
ATOM 3845 C C . GLY B 1 234 ? 8.375 -28.766 -16.062 1 96.19 234 GLY B C 1
ATOM 3846 O O . GLY B 1 234 ? 8.648 -29.531 -16.984 1 96.19 234 GLY B O 1
ATOM 3847 N N . LEU B 1 235 ? 7.645 -29.109 -15.023 1 97.69 235 LEU B N 1
ATOM 3848 C CA . LEU B 1 235 ? 7.027 -30.422 -14.953 1 97.69 235 LEU B CA 1
ATOM 3849 C C . LEU B 1 235 ? 6.082 -30.656 -16.125 1 97.69 235 LEU B C 1
ATOM 3851 O O . LEU B 1 235 ? 6.156 -31.688 -16.797 1 97.69 235 LEU B O 1
ATOM 3855 N N . ILE B 1 236 ? 5.238 -29.703 -16.375 1 98.06 236 ILE B N 1
ATOM 3856 C CA . ILE B 1 236 ? 4.266 -29.766 -17.469 1 98.06 236 ILE B CA 1
ATOM 3857 C C . ILE B 1 236 ? 4.988 -29.875 -18.797 1 98.06 236 ILE B C 1
ATOM 3859 O O . ILE B 1 236 ? 4.598 -30.672 -19.672 1 98.06 236 ILE B O 1
ATOM 3863 N N . HIS B 1 237 ? 6.039 -29.094 -18.969 1 96.75 237 HIS B N 1
ATOM 3864 C CA . HIS B 1 237 ? 6.844 -29.156 -20.188 1 96.75 237 HIS B CA 1
ATOM 3865 C C . HIS B 1 237 ? 7.336 -30.562 -20.453 1 96.75 237 HIS B C 1
ATOM 3867 O O . HIS B 1 237 ? 7.156 -31.094 -21.547 1 96.75 237 HIS B O 1
ATOM 3873 N N . GLY B 1 238 ? 7.957 -31.156 -19.422 1 95.81 238 GLY B N 1
ATOM 3874 C CA . GLY B 1 238 ? 8.445 -32.5 -19.562 1 95.81 238 GLY B CA 1
ATOM 3875 C C . GLY B 1 238 ? 7.352 -33.531 -19.859 1 95.81 238 GLY B C 1
ATOM 3876 O O . GLY B 1 238 ? 7.473 -34.312 -20.797 1 95.81 238 GLY B O 1
ATOM 3877 N N . LEU B 1 239 ? 6.238 -33.406 -19.141 1 95.62 239 LEU B N 1
ATOM 3878 C CA . LEU B 1 239 ? 5.133 -34.344 -19.297 1 95.62 239 LEU B CA 1
ATOM 3879 C C . LEU B 1 239 ? 4.469 -34.188 -20.656 1 95.62 239 LEU B C 1
ATOM 3881 O O . LEU B 1 239 ? 4.133 -35.188 -21.312 1 95.62 239 LEU B O 1
ATOM 3885 N N . ALA B 1 240 ? 4.266 -33 -21.062 1 93.75 240 ALA B N 1
ATOM 3886 C CA . ALA B 1 240 ? 3.611 -32.719 -22.328 1 93.75 240 ALA B CA 1
ATOM 3887 C C . ALA B 1 240 ? 4.441 -33.219 -23.5 1 93.75 240 ALA B C 1
ATOM 3889 O O . ALA B 1 240 ? 3.896 -33.562 -24.562 1 93.75 240 ALA B O 1
ATOM 3890 N N . ARG B 1 241 ? 5.68 -33.344 -23.328 1 92.06 241 ARG B N 1
ATOM 3891 C CA . ARG B 1 241 ? 6.57 -33.844 -24.375 1 92.06 241 ARG B CA 1
ATOM 3892 C C . ARG B 1 241 ? 6.699 -35.375 -24.297 1 92.06 241 ARG B C 1
ATOM 3894 O O . ARG B 1 241 ? 7.43 -35.969 -25.078 1 92.06 241 ARG B O 1
ATOM 3901 N N . GLY B 1 242 ? 6.082 -35.938 -23.297 1 92.62 242 GLY B N 1
ATOM 3902 C CA . GLY B 1 242 ? 6.078 -37.375 -23.188 1 92.62 242 GLY B CA 1
ATOM 3903 C C . GLY B 1 242 ? 7.301 -37.906 -22.469 1 92.62 242 GLY B C 1
ATOM 3904 O O . GLY B 1 242 ? 7.629 -39.094 -22.609 1 92.62 242 GLY B O 1
ATOM 3905 N N . MET B 1 243 ? 7.961 -37.156 -21.75 1 93.75 243 MET B N 1
ATOM 3906 C CA . MET B 1 243 ? 9.133 -37.594 -21 1 93.75 243 MET B CA 1
ATOM 3907 C C . MET B 1 243 ? 8.727 -38.531 -19.859 1 93.75 243 MET B C 1
ATOM 3909 O O . MET B 1 243 ? 7.605 -38.438 -19.375 1 93.75 243 MET B O 1
ATOM 3913 N N . ALA B 1 244 ? 9.727 -39.375 -19.516 1 95.94 244 ALA B N 1
ATOM 3914 C CA . ALA B 1 244 ? 9.539 -40.156 -18.297 1 95.94 244 ALA B CA 1
ATOM 3915 C C . ALA B 1 244 ? 9.469 -39.25 -17.062 1 95.94 244 ALA B C 1
ATOM 3917 O O . ALA B 1 244 ? 9.992 -38.125 -17.078 1 95.94 244 ALA B O 1
ATOM 3918 N N . ILE B 1 245 ? 8.844 -39.688 -16.047 1 96.81 245 ILE B N 1
ATOM 3919 C CA . ILE B 1 245 ? 8.57 -38.875 -14.867 1 96.81 245 ILE B CA 1
ATOM 3920 C C . ILE B 1 245 ? 9.883 -38.375 -14.281 1 96.81 245 ILE B C 1
ATOM 3922 O O . ILE B 1 245 ? 9.953 -37.25 -13.781 1 96.81 245 ILE B O 1
ATOM 3926 N N . ARG B 1 246 ? 10.898 -39.156 -14.336 1 96.75 246 ARG B N 1
ATOM 3927 C CA . ARG B 1 246 ? 12.188 -38.719 -13.805 1 96.75 246 ARG B CA 1
ATOM 3928 C C . ARG B 1 246 ? 12.719 -37.5 -14.562 1 96.75 246 ARG B C 1
ATOM 3930 O O . ARG B 1 246 ? 13.164 -36.531 -13.961 1 96.75 246 ARG B O 1
ATOM 3937 N N . ASP B 1 247 ? 12.688 -37.625 -15.867 1 96 247 ASP B N 1
ATOM 3938 C CA . ASP B 1 247 ? 13.164 -36.531 -16.703 1 96 247 ASP B CA 1
ATOM 3939 C C . ASP B 1 247 ? 12.266 -35.281 -16.562 1 96 247 ASP B C 1
ATOM 3941 O O . ASP B 1 247 ? 12.758 -34.156 -16.578 1 96 247 ASP B O 1
ATOM 3945 N N . ALA B 1 248 ? 10.953 -35.5 -16.5 1 96.44 248 ALA B N 1
ATOM 3946 C CA . ALA B 1 248 ? 10.023 -34.406 -16.281 1 96.44 248 ALA B CA 1
ATOM 3947 C C . ALA B 1 248 ? 10.305 -33.688 -14.961 1 96.44 248 ALA B C 1
ATOM 3949 O O . ALA B 1 248 ? 10.273 -32.469 -14.883 1 96.44 248 ALA B O 1
ATOM 3950 N N . LEU B 1 249 ? 10.609 -34.438 -13.977 1 97 249 LEU B N 1
ATOM 3951 C CA . LEU B 1 249 ? 10.938 -33.906 -12.656 1 97 249 LEU B CA 1
ATOM 3952 C C . LEU B 1 249 ? 12.234 -33.125 -12.711 1 97 249 LEU B C 1
ATOM 3954 O O . LEU B 1 249 ? 12.359 -32.094 -12.039 1 97 249 LEU B O 1
ATOM 3958 N N . GLN B 1 250 ? 13.164 -33.625 -13.469 1 95.31 250 GLN B N 1
ATOM 3959 C CA . GLN B 1 250 ? 14.414 -32.906 -13.633 1 95.31 250 GLN B CA 1
ATOM 3960 C C . GLN B 1 250 ? 14.164 -31.531 -14.258 1 95.31 250 GLN B C 1
ATOM 3962 O O . GLN B 1 250 ? 14.719 -30.531 -13.805 1 95.31 250 GLN B O 1
ATOM 3967 N N . CYS B 1 251 ? 13.367 -31.516 -15.32 1 94.06 251 CYS B N 1
ATOM 3968 C CA . CYS B 1 251 ? 12.992 -30.234 -15.922 1 94.06 251 CYS B CA 1
ATOM 3969 C C . CYS B 1 251 ? 12.359 -29.312 -14.891 1 94.06 251 CYS B C 1
ATOM 3971 O O . CYS B 1 251 ? 12.688 -28.125 -14.836 1 94.06 251 CYS B O 1
ATOM 3973 N N . ALA B 1 252 ? 11.484 -29.859 -14.078 1 96.12 252 ALA B N 1
ATOM 3974 C CA . ALA B 1 252 ? 10.773 -29.094 -13.055 1 96.12 252 ALA B CA 1
ATOM 3975 C C . ALA B 1 252 ? 11.75 -28.438 -12.078 1 96.12 252 ALA B C 1
ATOM 3977 O O . ALA B 1 252 ? 11.664 -27.234 -11.805 1 96.12 252 ALA B O 1
ATOM 3978 N N . VAL B 1 253 ? 12.672 -29.203 -11.602 1 93.94 253 VAL B N 1
ATOM 3979 C CA . VAL B 1 253 ? 13.656 -28.734 -10.633 1 93.94 253 VAL B CA 1
ATOM 3980 C C . VAL B 1 253 ? 14.547 -27.656 -11.266 1 93.94 253 VAL B C 1
ATOM 3982 O O . VAL B 1 253 ? 14.852 -26.656 -10.633 1 93.94 253 VAL B O 1
ATOM 3985 N N . ASP B 1 254 ? 14.914 -27.875 -12.492 1 91.88 254 ASP B N 1
ATOM 3986 C CA . ASP B 1 254 ? 15.742 -26.906 -13.195 1 91.88 254 ASP B CA 1
ATOM 3987 C C . ASP B 1 254 ? 15.016 -25.562 -13.352 1 91.88 254 ASP B C 1
ATOM 3989 O O . ASP B 1 254 ? 15.578 -24.516 -13.07 1 91.88 254 ASP B O 1
ATOM 3993 N N . TRP B 1 255 ? 13.766 -25.609 -13.789 1 92.69 255 TRP B N 1
ATOM 3994 C CA . TRP B 1 255 ? 12.977 -24.391 -13.953 1 92.69 255 TRP B CA 1
ATOM 3995 C C . TRP B 1 255 ? 12.812 -23.656 -12.625 1 92.69 255 TRP B C 1
ATOM 3997 O O . TRP B 1 255 ? 12.922 -22.438 -12.562 1 92.69 255 TRP B O 1
ATOM 4007 N N . GLY B 1 256 ? 12.492 -24.422 -11.594 1 91.19 256 GLY B N 1
ATOM 4008 C CA . GLY B 1 256 ? 12.383 -23.828 -10.273 1 91.19 256 GLY B CA 1
ATOM 4009 C C . GLY B 1 256 ? 13.648 -23.109 -9.828 1 91.19 256 GLY B C 1
ATOM 4010 O O . GLY B 1 256 ? 13.578 -22.047 -9.211 1 91.19 256 GLY B O 1
ATOM 4011 N N . ALA B 1 257 ? 14.75 -23.656 -10.164 1 87.06 257 ALA B N 1
ATOM 4012 C CA . ALA B 1 257 ? 16.047 -23.094 -9.805 1 87.06 257 ALA B CA 1
ATOM 4013 C C . ALA B 1 257 ? 16.25 -21.734 -10.484 1 87.06 257 ALA B C 1
ATOM 4015 O O . ALA B 1 257 ? 16.75 -20.797 -9.867 1 87.06 257 ALA B O 1
ATOM 4016 N N . PHE B 1 258 ? 15.906 -21.641 -11.727 1 86.25 258 PHE B N 1
ATOM 4017 C CA . PHE B 1 258 ? 16.031 -20.391 -12.445 1 86.25 258 PHE B CA 1
ATOM 4018 C C . PHE B 1 258 ? 15.148 -19.312 -11.812 1 86.25 258 PHE B C 1
ATOM 4020 O O . PHE B 1 258 ? 15.516 -18.141 -11.781 1 86.25 258 PHE B O 1
ATOM 4027 N N . ALA B 1 259 ? 13.984 -19.719 -11.359 1 84.38 259 ALA B N 1
ATOM 4028 C CA . ALA B 1 259 ? 13.039 -18.781 -10.766 1 84.38 259 ALA B CA 1
ATOM 4029 C C . ALA B 1 259 ? 13.586 -18.219 -9.461 1 84.38 259 ALA B C 1
ATOM 4031 O O . ALA B 1 259 ? 13.531 -17 -9.234 1 84.38 259 ALA B O 1
ATOM 4032 N N . VAL B 1 260 ? 14.148 -19.031 -8.609 1 79.69 260 VAL B N 1
ATOM 4033 C CA . VAL B 1 260 ? 14.602 -18.578 -7.293 1 79.69 260 VAL B CA 1
ATOM 4034 C C . VAL B 1 260 ? 15.836 -17.703 -7.445 1 79.69 260 VAL B C 1
ATOM 4036 O O . VAL B 1 260 ? 16.172 -16.922 -6.547 1 79.69 260 VAL B O 1
ATOM 4039 N N . ALA B 1 261 ? 16.406 -17.828 -8.586 1 77.69 261 ALA B N 1
ATOM 4040 C CA . ALA B 1 261 ? 17.609 -17.047 -8.852 1 77.69 261 ALA B CA 1
ATOM 4041 C C . ALA B 1 261 ? 17.266 -15.695 -9.461 1 77.69 261 ALA B C 1
ATOM 4043 O O . ALA B 1 261 ? 18.156 -14.891 -9.766 1 77.69 261 ALA B O 1
ATOM 4044 N N . SER B 1 262 ? 16 -15.422 -9.664 1 75.44 262 SER B N 1
ATOM 4045 C CA . SER B 1 262 ? 15.523 -14.203 -10.32 1 75.44 262 SER B CA 1
ATOM 4046 C C . SER B 1 262 ? 14.75 -13.32 -9.352 1 75.44 262 SER B C 1
ATOM 4048 O O . SER B 1 262 ? 14.164 -13.812 -8.383 1 75.44 262 SER B O 1
ATOM 4050 N N . GLU B 1 263 ? 14.703 -12.016 -9.664 1 72.31 263 GLU B N 1
ATOM 4051 C CA . GLU B 1 263 ? 13.961 -11.078 -8.828 1 72.31 263 GLU B CA 1
ATOM 4052 C C . GLU B 1 263 ? 12.508 -10.961 -9.289 1 72.31 263 GLU B C 1
ATOM 4054 O O . GLU B 1 263 ? 11.695 -10.297 -8.633 1 72.31 263 GLU B O 1
ATOM 4059 N N . SER B 1 264 ? 12.211 -11.641 -10.289 1 74.75 264 SER B N 1
ATOM 4060 C CA . SER B 1 264 ? 10.867 -11.555 -10.859 1 74.75 264 SER B CA 1
ATOM 4061 C C . SER B 1 264 ? 10.102 -12.859 -10.664 1 74.75 264 SER B C 1
ATOM 4063 O O . SER B 1 264 ? 10.695 -13.93 -10.602 1 74.75 264 SER B O 1
ATOM 4065 N N . SER B 1 265 ? 8.82 -12.695 -10.539 1 75.88 265 SER B N 1
ATOM 4066 C CA . SER B 1 265 ? 7.977 -13.883 -10.422 1 75.88 265 SER B CA 1
ATOM 4067 C C . SER B 1 265 ? 7.793 -14.57 -11.766 1 75.88 265 SER B C 1
ATOM 4069 O O . SER B 1 265 ? 7.562 -15.781 -11.828 1 75.88 265 SER B O 1
ATOM 4071 N N . ILE B 1 266 ? 7.879 -13.797 -12.781 1 79.44 266 ILE B N 1
ATOM 4072 C CA . ILE B 1 266 ? 7.777 -14.398 -14.109 1 79.44 266 ILE B CA 1
ATOM 4073 C C . ILE B 1 266 ? 9.141 -14.922 -14.547 1 79.44 266 ILE B C 1
ATOM 4075 O O . ILE B 1 266 ? 10.172 -14.508 -14.016 1 79.44 266 ILE B O 1
ATOM 4079 N N . PRO B 1 267 ? 9.102 -15.82 -15.367 1 83.69 267 PRO B N 1
ATOM 4080 C CA . PRO B 1 267 ? 10.367 -16.422 -15.812 1 83.69 267 PRO B CA 1
ATOM 4081 C C . PRO B 1 267 ? 11.336 -15.383 -16.375 1 83.69 267 PRO B C 1
ATOM 4083 O O . PRO B 1 267 ? 10.922 -14.422 -17.031 1 83.69 267 PRO B O 1
ATOM 4086 N N . SER B 1 268 ? 12.586 -15.672 -16.062 1 79.06 268 SER B N 1
ATOM 4087 C CA . SER B 1 268 ? 13.641 -14.766 -16.484 1 79.06 268 SER B CA 1
ATOM 4088 C C . SER B 1 268 ? 14.258 -15.211 -17.812 1 79.06 268 SER B C 1
ATOM 4090 O O . SER B 1 268 ? 13.969 -16.312 -18.281 1 79.06 268 SER B O 1
ATOM 4092 N N . SER B 1 269 ? 15.062 -14.328 -18.312 1 81.25 269 SER B N 1
ATOM 4093 C CA . SER B 1 269 ? 15.758 -14.625 -19.547 1 81.25 269 SER B CA 1
ATOM 4094 C C . SER B 1 269 ? 16.688 -15.82 -19.391 1 81.25 269 SER B C 1
ATOM 4096 O O . SER B 1 269 ? 17.016 -16.5 -20.375 1 81.25 269 SER B O 1
ATOM 4098 N N . ALA B 1 270 ? 17.109 -16.062 -18.156 1 79.88 270 ALA B N 1
ATOM 4099 C CA . ALA B 1 270 ? 17.953 -17.219 -17.906 1 79.88 270 ALA B CA 1
ATOM 4100 C C . ALA B 1 270 ? 17.266 -18.516 -18.328 1 79.88 270 ALA B C 1
ATOM 4102 O O . ALA B 1 270 ? 17.891 -19.406 -18.906 1 79.88 270 ALA B O 1
ATOM 4103 N N . LEU B 1 271 ? 16.047 -18.594 -18.078 1 84.06 271 LEU B N 1
ATOM 4104 C CA . LEU B 1 271 ? 15.273 -19.75 -18.5 1 84.06 271 LEU B CA 1
ATOM 4105 C C . LEU B 1 271 ? 15.18 -19.828 -20.016 1 84.06 271 LEU B C 1
ATOM 4107 O O . LEU B 1 271 ? 15.328 -20.891 -20.609 1 84.06 271 LEU B O 1
ATOM 4111 N N . LYS B 1 272 ? 14.961 -18.734 -20.609 1 85.44 272 LYS B N 1
ATOM 4112 C CA . LYS B 1 272 ? 14.883 -18.688 -22.062 1 85.44 272 LYS B CA 1
ATOM 4113 C C . LYS B 1 272 ? 16.172 -19.219 -22.688 1 85.44 272 LYS B C 1
ATOM 4115 O O . LYS B 1 272 ? 16.125 -19.984 -23.656 1 85.44 272 LYS B O 1
ATOM 4120 N N . ASN B 1 273 ? 17.266 -18.781 -22.156 1 84.81 273 ASN B N 1
ATOM 4121 C CA . ASN B 1 273 ? 18.562 -19.219 -22.641 1 84.81 273 ASN B CA 1
ATOM 4122 C C . ASN B 1 273 ? 18.766 -20.719 -22.422 1 84.81 273 ASN B C 1
ATOM 4124 O O . ASN B 1 273 ? 19.312 -21.406 -23.281 1 84.81 273 ASN B O 1
ATOM 4128 N N . TRP B 1 274 ? 18.328 -21.172 -21.312 1 83.12 274 TRP B N 1
ATOM 4129 C CA . TRP B 1 274 ? 18.422 -22.594 -21 1 83.12 274 TRP B CA 1
ATOM 4130 C C . TRP B 1 274 ? 17.625 -23.422 -21.969 1 83.12 274 TRP B C 1
ATOM 4132 O O . TRP B 1 274 ? 18.062 -24.484 -22.406 1 83.12 274 TRP B O 1
ATOM 4142 N N . LEU B 1 275 ? 16.5 -22.969 -22.359 1 86.44 275 LEU B N 1
ATOM 4143 C CA . LEU B 1 275 ? 15.578 -23.688 -23.234 1 86.44 275 LEU B CA 1
ATOM 4144 C C . LEU B 1 275 ? 16.141 -23.797 -24.641 1 86.44 275 LEU B C 1
ATOM 4146 O O . LEU B 1 275 ? 15.719 -24.656 -25.422 1 86.44 275 LEU B O 1
ATOM 4150 N N . ARG B 1 276 ? 17.047 -22.922 -24.984 1 83.19 276 ARG B N 1
ATOM 4151 C CA . ARG B 1 276 ? 17.656 -22.953 -26.297 1 83.19 276 ARG B CA 1
ATOM 4152 C C . ARG B 1 276 ? 18.703 -24.047 -26.391 1 83.19 276 ARG B C 1
ATOM 4154 O O . ARG B 1 276 ? 19.094 -24.438 -27.5 1 83.19 276 ARG B O 1
ATOM 4161 N N . GLN B 1 277 ? 19.062 -24.484 -25.188 1 77.19 277 GLN B N 1
ATOM 4162 C CA . GLN B 1 277 ? 20.047 -25.562 -25.188 1 77.19 277 GLN B CA 1
ATOM 4163 C C . GLN B 1 277 ? 19.375 -26.938 -25.234 1 77.19 277 GLN B C 1
ATOM 4165 O O . GLN B 1 277 ? 18.25 -27.094 -24.734 1 77.19 277 GLN B O 1
ATOM 4170 N N . PRO B 1 278 ? 19.953 -27.766 -26 1 68.38 278 PRO B N 1
ATOM 4171 C CA . PRO B 1 278 ? 19.359 -29.109 -26.078 1 68.38 278 PRO B CA 1
ATOM 4172 C C . PRO B 1 278 ? 19.359 -29.828 -24.719 1 68.38 278 PRO B C 1
ATOM 4174 O O . PRO B 1 278 ? 20.328 -29.703 -23.953 1 68.38 278 PRO B O 1
ATOM 4177 N N . HIS B 1 279 ? 18.219 -30.219 -24.312 1 65.69 279 HIS B N 1
ATOM 4178 C CA . HIS B 1 279 ? 18.109 -30.984 -23.094 1 65.69 279 HIS B CA 1
ATOM 4179 C C . HIS B 1 279 ? 17.344 -32.281 -23.312 1 65.69 279 HIS B C 1
ATOM 4181 O O . HIS B 1 279 ? 16.516 -32.375 -24.219 1 65.69 279 HIS B O 1
#

Foldseek 3Di:
DWEEEEEWEKAKAWEWEWAADDDPPDDTDIDGPGIDIDILQQQQPLLLVLLPYQYEYAYEAEPDPVRVVRVVVCVVSPYHDVRYHY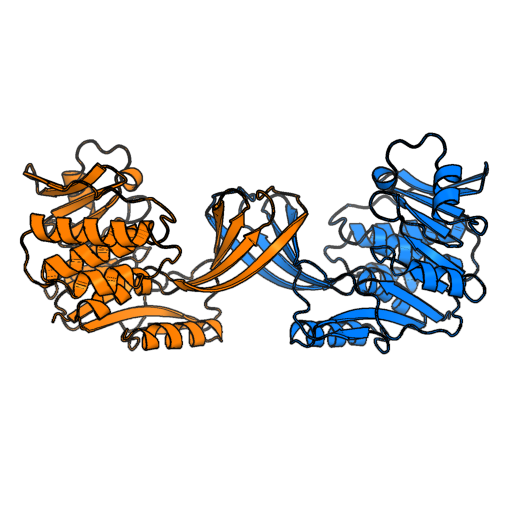DHDHRWHWYWYQYPVRDTDIDTDDDPQDGRPDDDQAATAEYEYDGADANCVVVQVSRAVRYQYEYEQYQPLDHAAAHQEYEYECVRVDDDPDPQVSNCVRHPDNHAWYWYQYPQQAIWIDGPPDIAGDGADDDDFDAQAQLQSQLVNQLCSCVSVPHDNNVSSVRSRVSSRQCRNDPGNHGDVVSSVVSVDDD/DWEEEEEWEKAKAWEWEWAADDDPPDDTDIDGPGIDIDILQQQQPLLLVLLPYQYEYAYEAEPDPVRVVRVVVSVVSPYHDVRYHYDHDHRWHWYWYQYPVRDTDIDTDDDPQDGRPDDDQAATAEYEYDGADANCQVVQVSRAVRYQYEYEQYQPLDHAAAHQEYEYECVRVDDDPDPQVSNCVRHPDNHQWYWYQYPQQAIWIDGPPDIAGDGADDDDFDAQAQLQSQLVNQLCSCVSVPHDNNVSSVRSRVSSRQCRNDPGNHGDVVSSVVSPDDD

InterPro domains:
  IPR002173 Carbohydrate/purine kinase, PfkB, conserved site [PS00584] (223-236)
  IPR011611 Carbohydrate kinase PfkB [PF00294] (35-107)
  IPR011611 Carbohydrate kinase PfkB [PF00294] (182-268)
  IPR029056 Ribokinase-like [G3DSA:3.40.1190.20] (1-277)
  IPR029056 Ribokinase-like [SSF53613] (1-272)
  IPR052700 Carbohydrate kinase PfkB-like [PTHR43320] (181-264)

Solvent-accessible surface area (backbone atoms only — not comparable to full-atom values): 28482 Å² total; per-residue (Å²): 119,41,45,33,39,30,37,16,41,65,34,44,36,33,36,34,39,28,76,47,70,70,51,74,59,38,79,40,46,34,46,81,73,47,79,38,75,26,38,51,28,43,15,18,41,42,50,37,34,72,69,53,32,49,39,35,35,34,19,59,35,15,66,39,70,64,25,52,50,49,52,54,53,43,44,72,58,62,42,37,57,87,35,45,35,71,41,96,48,75,48,59,57,32,39,34,39,28,23,57,84,64,49,51,24,38,36,29,46,81,70,81,88,61,73,48,86,68,68,81,83,70,64,39,57,29,36,36,39,51,62,82,71,64,79,55,39,66,57,35,54,66,37,57,83,47,23,48,30,36,30,51,59,45,80,91,69,72,48,59,45,51,22,33,30,40,38,38,42,51,75,77,64,54,93,55,96,51,61,57,62,53,46,34,69,34,20,36,88,63,44,59,35,40,36,35,37,49,69,84,63,15,36,36,38,35,44,82,87,47,72,49,76,40,71,38,64,90,66,70,77,70,26,66,52,38,18,68,30,20,21,50,26,22,29,49,54,24,48,68,70,64,44,55,69,67,56,8,46,45,39,9,38,51,36,19,38,50,17,18,51,27,94,42,43,34,66,50,68,67,48,56,58,54,64,73,43,90,124,121,40,45,34,39,31,36,16,41,64,35,44,34,33,36,32,39,28,76,47,70,68,51,74,58,39,78,42,46,35,45,81,73,47,77,39,74,26,38,51,28,44,15,19,41,43,49,37,33,72,69,54,31,48,38,35,38,36,20,60,34,14,66,39,69,66,25,52,50,50,51,52,52,43,43,71,60,61,42,38,58,88,35,45,36,70,40,93,50,76,48,60,56,32,39,35,40,30,22,58,84,65,50,53,24,38,37,29,47,81,70,81,85,61,72,46,87,67,67,82,83,71,65,40,58,29,36,37,39,53,64,81,75,64,80,54,38,65,56,35,55,66,37,57,82,48,23,48,29,35,29,51,62,45,83,93,70,72,51,60,46,50,22,33,29,40,37,39,41,51,76,76,64,55,92,56,94,50,61,56,62,54,46,35,71,33,20,35,88,64,45,59,36,41,35,35,37,47,68,83,62,14,34,35,38,35,43,84,86,47,72,50,75,42,70,39,62,90,65,70,78,68,26,66,52,38,18,66,31,20,20,49,26,21,29,49,53,24,49,68,71,66,44,55,68,67,59,7,46,45,38,8,37,53,36,19,39,50,19,17,53,26,93,42,41,34,64,49,69,68,48,54,57,54,65,71,43,90,125